Protein AF-A0A084Q836-F1 (afdb_monomer_lite)

Radius of gyration: 27.25 Å; chains: 1; bounding box: 77×54×83 Å

Sequence (652 aa):
MPHSEHTEGLPLLKGEFVVRDGDRAGLVRVIRKDSYVPKGSIQTLDLELIPSQDAGLDLNKQGPARHWALLERALVHAGSSERVRIRLVFAAEDGYVIRCDFLKRRMEGCIYMDGVKSFLSPLQHVSGFTPGSHSNLHEVDIVYLLSKAVGAVIGKVDLADDADLFDGLDREMSLRLSFPWLTKDPIERRRIVWVQGRENFESIRRAYEAAWALGITLVIVDQAGHWLEDDAGPYAYLREAFVPCSIDVDAGFPDRLVDVVRGYPAKVDGLVTISDVRLPSIAKACEMLGLPTEPYESYRMAGDKGTTRLMEDKQPGDFTAVVASEEEFDEVLAQHGGELPFPLIVKPCLGWNSDCVAKLRGAVRRACGRHANAPTRTTRAVIEPYIPGPEVDANFIFLDGEVLFYQVSDDFPSTGDTLAVARTKEAAAAPNFMETIMLLPSGLPDDEQLVLRESLKESIFRQGFRSGVIHCEARVRDSRTVYRAREDNGLMDLHMAEEPPAAEPSCYLHEINARPPGYFSSMSVILTHGVDYYAVRMLFSLGVDASRERIRALSVPFGHPRNSQYTLGIAVFPGEGTGVMETEDAIAEMMDAHPETRPWLADWQTMRKGGAKVFGPGENELWYVGYASVVSRESRKECLERVAHVKERFTY

Secondary structure (DSSP, 8-state):
---------PPP---EEEEEEBTEEEEEEEEEE----TTSSEEEEEEEEEEESS--B---SSS-HHHHHHHHHHHHHGGG-S-EEEEEEEESS-EEES-TTHHHHHTTT-TTEEEEEE---TT-EE----TTS-TTGGG--HHHHHHH-SEEEEEPTT---HHHHHHHHHHHHHHHS-S--EESSPPPPEEEEEE---SSSTTTHHHHHHHHHTTEEEEEEE-TT-TT--TTSTTGGG-SEEEE-----STTHHHHHHHHHHHSSS---EEE---GGGHHHHHHHHHHHT---S-HHHHHHHT-HHHHHHHSPPPTT---EEESSHHHHHHHHHHTTT--PSSEEEEESS-STTTT-B-SSSHHHHHHHHTTTSSS----EEEEEPP-S-EEEEEEEEETTEEEEEEEEEEPP-GGG-SSGGGSTTT-S-------EEEES--S-HHHHHHHHHHHHHHHHHTT--SEEEEEEEEEET-SEEEEE-TTT--EEEEE-SS--SSPPEEEEEEEESS---HHHHHHHHHHH---HHHHHHHHHT-HHHHHHHHHHHT---SSGGG-SSEEEEEEEE-SSSEE---S-HHHHHHHH-GGGGGGEEEEEESS-TT-EE--TTSSS--EEEEEEEEESS-HHHHHHHHHHHHHH---

Structure (mmCIF, N/CA/C/O backbone):
data_AF-A0A084Q836-F1
#
_entry.id   AF-A0A084Q836-F1
#
loop_
_atom_site.group_PDB
_atom_site.id
_atom_site.type_symbol
_atom_site.label_atom_id
_atom_site.label_alt_id
_atom_site.label_comp_id
_atom_site.label_asym_id
_atom_site.label_entity_id
_atom_site.label_seq_id
_atom_site.pdbx_PDB_ins_code
_atom_site.Cartn_x
_atom_site.Cartn_y
_atom_site.Cartn_z
_atom_site.occupancy
_atom_site.B_iso_or_equiv
_atom_site.auth_seq_id
_atom_site.auth_comp_id
_atom_site.auth_asym_id
_atom_site.auth_atom_id
_atom_site.pdbx_PDB_model_num
ATOM 1 N N . MET A 1 1 ? 46.340 -11.364 5.025 1.00 32.22 1 MET A N 1
ATOM 2 C CA . MET A 1 1 ? 46.257 -10.879 3.635 1.00 32.22 1 MET A CA 1
ATOM 3 C C . MET A 1 1 ? 45.861 -12.048 2.753 1.00 32.22 1 MET A C 1
ATOM 5 O O . MET A 1 1 ? 46.670 -12.959 2.627 1.00 32.22 1 MET A O 1
ATOM 9 N N . PRO A 1 2 ? 44.636 -12.086 2.219 1.00 27.53 2 PRO A N 1
ATOM 10 C CA . PRO A 1 2 ? 44.309 -12.945 1.097 1.00 27.53 2 PRO A CA 1
ATOM 11 C C . PRO A 1 2 ? 44.510 -12.177 -0.214 1.00 27.53 2 PRO A C 1
ATOM 13 O O . PRO A 1 2 ? 44.275 -10.972 -0.292 1.00 27.53 2 PRO A O 1
ATOM 16 N N . HIS A 1 3 ? 45.016 -12.902 -1.203 1.00 24.19 3 HIS A N 1
ATOM 17 C CA . HIS A 1 3 ? 45.390 -12.426 -2.523 1.00 24.19 3 HIS A CA 1
ATOM 18 C C . HIS A 1 3 ? 44.227 -11.745 -3.251 1.00 24.19 3 HIS A C 1
ATOM 20 O O . HIS A 1 3 ? 43.143 -12.306 -3.373 1.00 24.19 3 HIS A O 1
ATOM 26 N N . SER A 1 4 ? 44.496 -10.540 -3.754 1.00 24.67 4 SER A N 1
ATOM 27 C CA . SER A 1 4 ? 43.715 -9.885 -4.793 1.00 24.67 4 SER A CA 1
ATOM 28 C C . SER A 1 4 ? 43.831 -10.703 -6.078 1.00 24.67 4 SER A C 1
ATOM 30 O O . SER A 1 4 ? 44.897 -10.732 -6.700 1.00 24.67 4 SER A O 1
ATOM 32 N N . GLU A 1 5 ? 42.754 -11.372 -6.475 1.00 26.31 5 GLU A N 1
ATOM 33 C CA . GLU A 1 5 ? 42.607 -11.810 -7.858 1.00 26.31 5 GLU A CA 1
ATOM 34 C C . GLU A 1 5 ? 42.530 -10.556 -8.730 1.00 26.31 5 GLU A C 1
ATOM 36 O O . GLU A 1 5 ? 41.577 -9.780 -8.679 1.00 26.31 5 GLU A O 1
ATOM 41 N N . HIS A 1 6 ? 43.604 -10.325 -9.479 1.00 24.69 6 HIS A N 1
ATOM 42 C CA . HIS A 1 6 ? 43.619 -9.387 -10.583 1.00 24.69 6 HIS A CA 1
ATOM 43 C C . HIS A 1 6 ? 42.594 -9.861 -11.615 1.00 24.69 6 HIS A C 1
ATOM 45 O O . HIS A 1 6 ? 42.819 -10.849 -12.311 1.00 24.69 6 HIS A O 1
ATOM 51 N N . THR A 1 7 ? 41.474 -9.154 -11.724 1.00 26.81 7 THR A N 1
ATOM 52 C CA . THR A 1 7 ? 40.621 -9.209 -12.907 1.00 26.81 7 THR A CA 1
ATOM 53 C C . THR A 1 7 ? 41.418 -8.634 -14.077 1.00 26.81 7 THR A C 1
ATOM 55 O O . THR A 1 7 ? 41.595 -7.422 -14.201 1.00 26.81 7 THR A O 1
ATOM 58 N N . GLU A 1 8 ? 41.966 -9.514 -14.918 1.00 26.69 8 GLU A N 1
ATOM 59 C CA . GLU A 1 8 ? 42.484 -9.134 -16.231 1.00 26.69 8 GLU A CA 1
ATOM 60 C C . GLU A 1 8 ? 41.385 -8.381 -16.991 1.00 26.69 8 GLU A C 1
ATOM 62 O O . GLU A 1 8 ? 40.268 -8.875 -17.166 1.00 26.69 8 GLU A O 1
ATOM 67 N N . GLY A 1 9 ? 41.691 -7.145 -17.395 1.00 27.41 9 GLY A N 1
ATOM 68 C CA . GLY A 1 9 ? 40.764 -6.275 -18.104 1.00 27.41 9 GLY A CA 1
ATOM 69 C C . GLY A 1 9 ? 40.307 -6.915 -19.411 1.00 27.41 9 GLY A C 1
ATOM 70 O O . GLY A 1 9 ? 41.089 -7.062 -20.349 1.00 27.41 9 GLY A O 1
ATOM 71 N N . LEU A 1 10 ? 39.024 -7.277 -19.478 1.00 33.62 10 LEU A N 1
ATOM 72 C CA . LEU A 1 10 ? 38.369 -7.682 -20.719 1.00 33.62 10 LEU A CA 1
ATOM 73 C C . LEU A 1 10 ? 38.490 -6.546 -21.758 1.00 33.62 10 LEU A C 1
ATOM 75 O O . LEU A 1 10 ? 38.319 -5.378 -21.397 1.00 33.62 10 LEU A O 1
ATOM 79 N N . PRO A 1 11 ? 38.745 -6.850 -23.044 1.00 33.19 11 PRO A N 1
ATOM 80 C CA . PRO A 1 11 ? 38.944 -5.834 -24.072 1.00 33.19 11 PRO A CA 1
ATOM 81 C C . PRO A 1 11 ? 37.709 -4.931 -24.216 1.00 33.19 11 PRO A C 1
ATOM 83 O O . PRO A 1 11 ? 36.567 -5.400 -24.206 1.00 33.19 11 PRO A O 1
ATOM 86 N N . LEU A 1 12 ? 37.959 -3.621 -24.334 1.00 37.31 12 LEU A N 1
ATOM 87 C CA . LEU A 1 12 ? 36.949 -2.588 -24.570 1.00 37.31 12 LEU A CA 1
ATOM 88 C C . LEU A 1 12 ? 36.102 -2.936 -25.806 1.00 37.31 12 LEU A C 1
ATOM 90 O O . LEU A 1 12 ? 36.633 -3.047 -26.911 1.00 37.31 12 LEU A O 1
ATOM 94 N N . LEU A 1 13 ? 34.780 -2.990 -25.631 1.00 43.16 13 LEU A N 1
ATOM 95 C CA . LEU A 1 13 ? 33.808 -2.727 -26.695 1.00 43.16 13 LEU A CA 1
ATOM 96 C C . LEU A 1 13 ? 34.019 -1.275 -27.172 1.00 43.16 13 LEU A C 1
ATOM 98 O O . LEU A 1 13 ? 33.341 -0.359 -26.724 1.00 43.16 13 LEU A O 1
ATOM 102 N N . LYS A 1 14 ? 35.012 -1.023 -28.026 1.00 38.78 14 LYS A N 1
ATOM 103 C CA . LYS A 1 14 ? 35.096 0.227 -28.790 1.00 38.78 14 LYS A CA 1
ATOM 104 C C . LYS A 1 14 ? 34.337 0.004 -30.090 1.00 38.78 14 LYS A C 1
ATOM 106 O O . LYS A 1 14 ? 34.864 -0.623 -31.003 1.00 38.78 14 LYS A O 1
ATOM 111 N N . GLY A 1 15 ? 33.104 0.490 -30.147 1.00 48.53 15 GLY A N 1
ATOM 112 C CA . GLY A 1 15 ? 32.270 0.459 -31.342 1.00 48.53 15 GLY A CA 1
ATOM 113 C C . GLY A 1 15 ? 31.349 1.669 -31.360 1.00 48.53 15 GLY A C 1
ATOM 114 O O . GLY A 1 15 ? 30.768 2.017 -30.332 1.00 48.53 15 GLY A O 1
ATOM 115 N N . GLU A 1 16 ? 31.266 2.321 -32.514 1.00 51.06 16 GLU A N 1
ATOM 116 C CA . GLU A 1 16 ? 30.285 3.360 -32.803 1.00 51.06 16 GLU A CA 1
ATOM 117 C C . GLU A 1 16 ? 29.256 2.776 -33.781 1.00 51.06 16 GLU A C 1
ATOM 119 O O . GLU A 1 16 ? 29.641 2.220 -34.811 1.00 51.06 16 GLU A O 1
ATOM 124 N N . PHE A 1 17 ? 27.962 2.859 -33.463 1.00 54.12 17 PHE A N 1
ATOM 125 C CA . PHE A 1 17 ? 26.903 2.227 -34.255 1.00 54.12 17 PHE A CA 1
ATOM 126 C C . PHE A 1 17 ? 25.932 3.240 -34.864 1.00 54.12 17 PHE A C 1
ATOM 128 O O . PHE A 1 17 ? 25.444 4.144 -34.200 1.00 54.12 17 PHE A O 1
ATOM 135 N N . VAL A 1 18 ? 25.617 3.004 -36.134 1.00 49.41 18 VAL A N 1
ATOM 136 C CA . VAL A 1 18 ? 24.570 3.610 -36.970 1.00 49.41 18 VAL A CA 1
ATOM 137 C C . VAL A 1 18 ? 23.099 3.418 -36.528 1.00 49.41 18 VAL A C 1
ATOM 139 O O . VAL A 1 18 ? 22.524 2.451 -37.017 1.00 49.41 18 VAL A O 1
ATOM 142 N N . VAL A 1 19 ? 22.437 4.229 -35.689 1.00 49.72 19 VAL A N 1
ATOM 143 C CA . VAL A 1 19 ? 20.963 4.135 -35.445 1.00 49.72 19 VAL A CA 1
ATOM 144 C C . VAL A 1 19 ? 20.242 5.303 -36.117 1.00 49.72 19 VAL A C 1
ATOM 146 O O . VAL A 1 19 ? 20.781 6.394 -36.205 1.00 49.72 19 VAL A O 1
ATOM 149 N N . ARG A 1 20 ? 19.050 5.112 -36.678 1.00 44.59 20 ARG A N 1
ATOM 150 C CA . ARG A 1 20 ? 18.301 6.154 -37.399 1.00 44.59 20 ARG A CA 1
ATOM 151 C C . ARG A 1 20 ? 16.779 6.070 -37.056 1.00 44.59 20 ARG A C 1
ATOM 153 O O . ARG A 1 20 ? 16.385 5.135 -36.375 1.00 44.59 20 ARG A O 1
ATOM 160 N N . ASP A 1 21 ? 15.907 6.994 -37.471 1.00 40.72 21 ASP A N 1
ATOM 161 C CA . ASP A 1 21 ? 14.422 6.945 -37.350 1.00 40.72 21 ASP A CA 1
ATOM 162 C C . ASP A 1 21 ? 13.786 7.987 -38.292 1.00 40.72 21 ASP A C 1
ATOM 164 O O . ASP A 1 21 ? 13.993 9.185 -38.092 1.00 40.72 21 ASP A O 1
ATOM 168 N N . GLY A 1 22 ? 13.049 7.582 -39.334 1.00 47.78 22 GLY A N 1
ATOM 169 C CA . GLY A 1 22 ? 12.505 8.543 -40.305 1.00 47.78 22 GLY A CA 1
ATOM 170 C C . GLY A 1 22 ? 13.632 9.384 -40.917 1.00 47.78 22 GLY A C 1
ATOM 171 O O . GLY A 1 22 ? 14.543 8.803 -41.490 1.00 47.78 22 GLY A O 1
ATOM 172 N N . ASP A 1 23 ? 13.627 10.712 -40.741 1.00 38.59 23 ASP A N 1
ATOM 173 C CA . ASP A 1 23 ? 14.705 11.630 -41.172 1.00 38.59 23 ASP A CA 1
ATOM 174 C C . ASP A 1 23 ? 15.850 11.814 -40.141 1.00 38.59 23 ASP A C 1
ATOM 176 O O . ASP A 1 23 ? 16.829 12.507 -40.419 1.00 38.59 23 ASP A O 1
ATOM 180 N N . ARG A 1 24 ? 15.768 11.213 -38.945 1.00 39.81 24 ARG A N 1
ATOM 181 C CA . ARG A 1 24 ? 16.726 11.398 -37.833 1.00 39.81 24 ARG A CA 1
ATOM 182 C C . ARG A 1 24 ? 17.781 10.283 -37.802 1.00 39.81 24 ARG A C 1
ATOM 184 O O . ARG A 1 24 ? 17.467 9.141 -38.109 1.00 39.81 24 ARG A O 1
ATOM 191 N N . ALA A 1 25 ? 19.022 10.580 -37.410 1.00 48.75 25 ALA A N 1
ATOM 192 C CA . ALA A 1 25 ? 20.107 9.605 -37.212 1.00 48.75 25 ALA A CA 1
ATOM 193 C C . ALA A 1 25 ? 20.827 9.829 -35.876 1.00 48.75 25 ALA A C 1
ATOM 195 O O . ALA A 1 25 ? 20.753 10.913 -35.310 1.00 48.75 25 ALA A O 1
ATOM 196 N N . GLY A 1 26 ? 21.531 8.824 -35.364 1.00 52.22 26 GLY A N 1
ATOM 197 C CA . GLY A 1 26 ? 22.267 8.848 -34.106 1.00 52.22 26 GLY A CA 1
ATOM 198 C C . GLY A 1 26 ? 23.359 7.777 -34.054 1.00 52.22 26 GLY A C 1
ATOM 199 O O . GLY A 1 26 ? 23.178 6.649 -34.497 1.00 52.22 26 GLY A O 1
ATOM 200 N N . LEU A 1 27 ? 24.514 8.144 -33.525 1.00 57.66 27 LEU A N 1
ATOM 201 C CA . LEU A 1 27 ? 25.659 7.289 -33.265 1.00 57.66 27 LEU A CA 1
ATOM 202 C C . LEU A 1 27 ? 25.545 6.699 -31.853 1.00 57.66 27 LEU A C 1
ATOM 204 O O . LEU A 1 27 ? 25.442 7.446 -30.887 1.00 57.66 27 LEU A O 1
ATOM 208 N N . VAL A 1 28 ? 25.587 5.379 -31.697 1.00 62.00 28 VAL A N 1
ATOM 209 C CA . VAL A 1 28 ? 25.638 4.729 -30.375 1.00 62.00 28 VAL A CA 1
ATOM 210 C C . VAL A 1 28 ? 27.082 4.437 -30.020 1.00 62.00 28 VAL A C 1
ATOM 212 O O . VAL A 1 28 ? 27.762 3.760 -30.783 1.00 62.00 28 VAL A O 1
ATOM 215 N N . ARG A 1 29 ? 27.545 4.882 -28.857 1.00 63.91 29 ARG A N 1
ATOM 216 C CA . ARG A 1 29 ? 28.865 4.571 -28.308 1.00 63.91 29 ARG A CA 1
ATOM 217 C C . ARG A 1 29 ? 28.705 3.810 -26.997 1.00 63.91 29 ARG A C 1
ATOM 219 O O . ARG A 1 29 ? 27.903 4.184 -26.156 1.00 63.91 29 ARG A O 1
ATOM 226 N N . VAL A 1 30 ? 29.480 2.753 -26.786 1.00 64.06 30 VAL A N 1
ATOM 227 C CA . VAL A 1 30 ? 29.542 2.082 -25.474 1.00 64.06 30 VAL A CA 1
ATOM 228 C C . VAL A 1 30 ? 30.469 2.885 -24.555 1.00 64.06 30 VAL A C 1
ATOM 230 O O . VAL A 1 30 ? 31.622 3.117 -24.918 1.00 64.06 30 VAL A O 1
ATOM 233 N N . ILE A 1 31 ? 29.977 3.322 -23.389 1.00 63.91 31 ILE A N 1
ATOM 234 C CA . ILE A 1 31 ? 30.724 4.202 -22.466 1.00 63.91 31 ILE A CA 1
ATOM 235 C C . ILE A 1 31 ? 31.424 3.382 -21.388 1.00 63.91 31 ILE A C 1
ATOM 237 O O . ILE A 1 31 ? 32.620 3.543 -21.146 1.00 63.91 31 ILE A O 1
ATOM 241 N N . ARG A 1 32 ? 30.676 2.496 -20.728 1.00 63.47 32 ARG A N 1
ATOM 242 C CA . ARG A 1 32 ? 31.154 1.742 -19.572 1.00 63.47 32 ARG A CA 1
ATOM 243 C C . ARG A 1 32 ? 30.587 0.332 -19.592 1.00 63.47 32 ARG A C 1
ATOM 245 O O . ARG A 1 32 ? 29.423 0.095 -19.916 1.00 63.47 32 ARG A O 1
ATOM 252 N N . LYS A 1 33 ? 31.458 -0.609 -19.244 1.00 57.31 33 LYS A N 1
ATOM 253 C CA . LYS A 1 33 ? 31.144 -2.023 -19.123 1.00 57.31 33 LYS A CA 1
ATOM 254 C C . LYS A 1 33 ? 31.205 -2.406 -17.650 1.00 57.31 33 LYS A C 1
ATOM 256 O O . LYS A 1 33 ? 32.211 -2.142 -16.998 1.00 57.31 33 LYS A O 1
ATOM 261 N N . ASP A 1 34 ? 30.129 -3.034 -17.201 1.00 53.75 34 ASP A N 1
ATOM 262 C CA . ASP A 1 34 ? 29.934 -3.647 -15.894 1.00 53.75 34 ASP A CA 1
ATOM 263 C C . ASP A 1 34 ? 29.879 -2.668 -14.703 1.00 53.75 34 ASP A C 1
ATOM 265 O O . ASP A 1 34 ? 30.866 -2.080 -14.254 1.00 53.75 34 ASP A O 1
ATOM 269 N N . SER A 1 35 ? 28.692 -2.588 -14.104 1.00 50.41 35 SER A N 1
ATOM 270 C CA . SER A 1 35 ? 28.537 -2.357 -12.673 1.00 50.41 35 SER A CA 1
ATOM 271 C C . SER A 1 35 ? 27.921 -3.614 -12.066 1.00 50.41 35 SER A C 1
ATOM 273 O O . SER A 1 35 ? 26.711 -3.840 -12.145 1.00 50.41 35 SER A O 1
ATOM 275 N N . TYR A 1 36 ? 28.756 -4.479 -11.497 1.00 47.03 36 TYR A N 1
ATOM 276 C CA . TYR A 1 36 ? 28.267 -5.642 -10.769 1.00 47.03 36 TYR A CA 1
ATOM 277 C C . TYR A 1 36 ? 27.573 -5.163 -9.493 1.00 47.03 36 TYR A C 1
ATOM 279 O O . TYR A 1 36 ? 28.229 -4.651 -8.587 1.00 47.03 36 TYR A O 1
ATOM 287 N N . VAL A 1 37 ? 26.250 -5.318 -9.418 1.00 52.00 37 VAL A N 1
ATOM 288 C CA . VAL A 1 37 ? 25.505 -5.089 -8.179 1.00 52.00 37 VAL A CA 1
ATOM 289 C C . VAL A 1 37 ? 25.694 -6.330 -7.300 1.00 52.00 37 VAL A C 1
ATOM 291 O O . VAL A 1 37 ? 25.106 -7.368 -7.603 1.00 52.00 37 VAL A O 1
ATOM 294 N N . PRO A 1 38 ? 26.447 -6.264 -6.185 1.00 43.00 38 PRO A N 1
ATOM 295 C CA . PRO A 1 38 ? 26.924 -7.459 -5.475 1.00 43.00 38 PRO A CA 1
ATOM 296 C C . PRO A 1 38 ? 25.850 -8.305 -4.771 1.00 43.00 38 PRO A C 1
ATOM 298 O O . PRO A 1 38 ? 26.182 -9.258 -4.072 1.00 43.00 38 PRO A O 1
ATOM 301 N N . LYS A 1 39 ? 24.567 -7.951 -4.918 1.00 47.97 39 LYS A N 1
ATOM 302 C CA . LYS A 1 39 ? 23.413 -8.628 -4.305 1.00 47.97 39 LYS A CA 1
ATOM 303 C C . LYS A 1 39 ? 22.260 -8.911 -5.275 1.00 47.97 39 LYS A C 1
ATOM 305 O O . LYS A 1 39 ? 21.231 -9.413 -4.838 1.00 47.97 39 LYS A O 1
ATOM 310 N N . GLY A 1 40 ? 22.400 -8.575 -6.555 1.00 56.50 40 GLY A N 1
ATOM 311 C CA . GLY A 1 40 ? 21.317 -8.671 -7.530 1.00 56.50 40 GLY A CA 1
ATOM 312 C C . GLY A 1 40 ? 21.715 -9.575 -8.681 1.00 56.50 40 GLY A C 1
ATOM 313 O O . GLY A 1 40 ? 22.819 -9.471 -9.202 1.00 56.50 40 GLY A O 1
ATOM 314 N N . SER A 1 41 ? 20.807 -10.437 -9.115 1.00 75.38 41 SER A N 1
ATOM 315 C CA . SER A 1 41 ? 20.951 -11.268 -10.308 1.00 75.38 41 SER A CA 1
ATOM 316 C C . SER A 1 41 ? 20.837 -10.455 -11.605 1.00 75.38 41 SER A C 1
ATOM 318 O O . SER A 1 41 ? 20.112 -10.818 -12.528 1.00 75.38 41 SER A O 1
ATOM 320 N N . ILE A 1 42 ? 21.531 -9.316 -11.669 1.00 88.31 42 ILE A N 1
ATOM 321 C CA . ILE A 1 42 ? 21.470 -8.340 -12.753 1.00 88.31 42 ILE A CA 1
ATOM 322 C C . ILE A 1 42 ? 22.881 -7.958 -13.205 1.00 88.31 42 ILE A C 1
ATOM 324 O O . ILE A 1 42 ? 23.774 -7.747 -12.388 1.00 88.31 42 ILE A O 1
ATOM 328 N N . GLN A 1 43 ? 23.049 -7.826 -14.518 1.00 87.06 43 GLN A N 1
ATOM 329 C CA . GLN A 1 43 ? 24.212 -7.222 -15.171 1.00 87.06 43 GLN A CA 1
ATOM 330 C C . GLN A 1 43 ? 23.775 -5.951 -15.907 1.00 87.06 43 GLN A C 1
ATOM 332 O O . GLN A 1 43 ? 22.607 -5.821 -16.286 1.00 87.06 43 GLN A O 1
ATOM 337 N N . THR A 1 44 ? 24.695 -5.015 -16.131 1.00 88.44 44 THR A N 1
ATOM 338 C CA . THR A 1 44 ? 24.398 -3.730 -16.781 1.00 88.44 44 THR A CA 1
ATOM 339 C C . THR A 1 44 ? 25.408 -3.395 -17.876 1.00 88.44 44 THR A C 1
ATOM 341 O O . THR A 1 44 ? 26.560 -3.826 -17.838 1.00 88.44 44 THR A O 1
ATOM 344 N N . LEU A 1 45 ? 24.966 -2.624 -18.870 1.00 85.06 45 LEU A N 1
ATOM 345 C CA . LEU A 1 45 ? 25.822 -2.063 -19.917 1.00 85.06 45 LEU A CA 1
ATOM 346 C C . LEU A 1 45 ? 25.409 -0.618 -20.188 1.00 85.06 45 LEU A C 1
ATOM 348 O O . LEU A 1 45 ? 24.240 -0.370 -20.491 1.00 85.06 45 LEU A O 1
ATOM 352 N N . ASP A 1 46 ? 26.369 0.301 -20.131 1.00 85.62 46 ASP A N 1
ATOM 353 C CA . ASP A 1 46 ? 26.122 1.731 -20.287 1.00 85.62 46 ASP A CA 1
ATOM 354 C C . ASP A 1 46 ? 26.489 2.208 -21.696 1.00 85.62 46 ASP A C 1
ATOM 356 O O . ASP A 1 46 ? 27.592 1.978 -22.207 1.00 85.62 46 ASP A O 1
ATOM 360 N N . LEU A 1 47 ? 25.536 2.887 -22.324 1.00 80.31 47 LEU A N 1
ATOM 361 C CA . LEU A 1 47 ? 25.566 3.365 -23.697 1.00 80.31 47 LEU A CA 1
ATOM 362 C C . LEU A 1 47 ? 25.372 4.887 -23.737 1.00 80.31 47 LEU A C 1
ATOM 364 O O . LEU A 1 47 ? 24.582 5.452 -22.985 1.00 80.31 47 LEU A O 1
ATOM 368 N N . GLU A 1 48 ? 26.049 5.528 -24.677 1.00 79.25 48 GLU A N 1
ATOM 369 C CA . GLU A 1 48 ? 25.825 6.889 -25.155 1.00 79.25 48 GLU A CA 1
ATOM 370 C C . GLU A 1 48 ? 25.096 6.796 -26.491 1.00 79.25 48 GLU A C 1
ATOM 372 O O . GLU A 1 48 ? 25.523 6.060 -27.377 1.00 79.25 48 GLU A O 1
ATOM 377 N N . LEU A 1 49 ? 24.041 7.574 -26.681 1.00 75.00 49 LEU A N 1
ATOM 378 C CA . LEU A 1 49 ? 23.505 7.898 -27.995 1.00 75.00 49 LEU A CA 1
ATOM 379 C C . LEU A 1 49 ? 23.865 9.347 -28.306 1.00 75.00 49 LEU A C 1
ATOM 381 O O . LEU A 1 49 ? 23.515 10.244 -27.547 1.00 75.00 49 LEU A O 1
ATOM 385 N N . ILE A 1 50 ? 24.526 9.586 -29.427 1.00 69.56 50 ILE A N 1
ATOM 386 C CA . ILE A 1 50 ? 24.897 10.908 -29.924 1.00 69.56 50 ILE A CA 1
ATOM 387 C C . ILE A 1 50 ? 24.063 11.164 -31.185 1.00 69.56 50 ILE A C 1
ATOM 389 O O . ILE A 1 50 ? 24.290 10.492 -32.189 1.00 69.56 50 ILE A O 1
ATOM 393 N N . PRO A 1 51 ? 23.088 12.085 -31.186 1.00 59.88 51 PRO A N 1
ATOM 394 C CA . PRO A 1 51 ? 22.322 12.410 -32.388 1.00 59.88 51 PRO A CA 1
ATOM 395 C C . PRO A 1 51 ? 23.239 12.886 -33.536 1.00 59.88 51 PRO A C 1
ATOM 397 O O . PRO A 1 51 ? 24.131 13.704 -33.332 1.00 59.88 51 PRO A O 1
ATOM 400 N N . SER A 1 52 ? 23.030 12.377 -34.751 1.00 54.91 52 SER A N 1
ATOM 401 C CA . SER A 1 52 ? 23.704 12.794 -35.990 1.00 54.91 52 SER A CA 1
ATOM 402 C C . SER A 1 52 ? 22.810 13.762 -36.772 1.00 54.91 52 SER A C 1
ATOM 404 O O . SER A 1 52 ? 21.602 13.546 -36.864 1.00 54.91 52 SER A O 1
ATOM 406 N N . GLN A 1 53 ? 23.398 14.806 -37.373 1.00 46.28 53 GLN A N 1
ATOM 407 C CA . GLN A 1 53 ? 22.675 15.769 -38.222 1.00 46.28 53 GLN A CA 1
ATOM 408 C C . GLN A 1 53 ? 22.313 15.223 -39.619 1.00 46.28 53 GLN A C 1
ATOM 410 O O . GLN A 1 53 ? 21.498 15.837 -40.299 1.00 46.28 53 GLN A O 1
ATOM 415 N N . ASP A 1 54 ? 22.846 14.064 -40.025 1.00 40.16 54 ASP A N 1
ATOM 416 C CA . ASP A 1 54 ? 22.583 13.446 -41.333 1.00 40.16 54 ASP A CA 1
ATOM 417 C C . ASP A 1 54 ? 22.046 11.998 -41.220 1.00 40.16 54 ASP A C 1
ATOM 419 O O . ASP A 1 54 ? 22.733 11.100 -40.723 1.00 40.16 54 ASP A O 1
ATOM 423 N N . ALA A 1 55 ? 20.849 11.796 -41.797 1.00 34.56 55 ALA A N 1
ATOM 424 C CA . ALA A 1 55 ? 20.338 10.602 -42.503 1.00 34.56 55 ALA A CA 1
ATOM 425 C C . ALA A 1 55 ? 19.791 9.348 -41.751 1.00 34.56 55 ALA A C 1
ATOM 427 O O . ALA A 1 55 ? 20.526 8.394 -41.505 1.00 34.56 55 ALA A O 1
ATOM 428 N N . GLY A 1 56 ? 18.456 9.260 -41.583 1.00 36.19 56 GLY A N 1
ATOM 429 C CA . GLY A 1 56 ? 17.566 8.262 -42.238 1.00 36.19 56 GLY A CA 1
ATOM 430 C C . GLY A 1 56 ? 17.489 6.768 -41.815 1.00 36.19 56 GLY A C 1
ATOM 431 O O . GLY A 1 56 ? 18.290 6.025 -42.377 1.00 36.19 56 GLY A O 1
ATOM 432 N N . LEU A 1 57 ? 16.522 6.246 -41.004 1.00 41.94 57 LEU A N 1
ATOM 433 C CA . LEU A 1 57 ? 16.269 4.757 -40.848 1.00 41.94 57 LEU A CA 1
ATOM 434 C C . LEU A 1 57 ? 14.959 4.360 -41.500 1.00 41.94 57 LEU A C 1
ATOM 436 O O . LEU A 1 57 ? 13.923 4.989 -41.303 1.00 41.94 57 LEU A O 1
ATOM 440 N N . ASP A 1 58 ? 15.018 3.164 -42.075 1.00 37.06 58 ASP A N 1
ATOM 441 C CA . ASP A 1 58 ? 13.893 2.258 -42.234 1.00 37.06 58 ASP A CA 1
ATOM 442 C C . ASP A 1 58 ? 13.964 1.166 -41.143 1.00 37.06 58 ASP A C 1
ATOM 444 O O . ASP A 1 58 ? 14.840 0.302 -41.178 1.00 37.06 58 ASP A O 1
ATOM 448 N N . LEU A 1 59 ? 13.064 1.216 -40.153 1.00 45.00 59 LEU A N 1
ATOM 449 C CA . LEU A 1 59 ? 12.971 0.243 -39.048 1.00 45.00 59 LEU A CA 1
ATOM 450 C C . LEU A 1 59 ? 12.249 -1.063 -39.435 1.00 45.00 59 LEU A C 1
ATOM 452 O O . LEU A 1 59 ? 12.020 -1.934 -38.590 1.00 45.00 59 LEU A O 1
ATOM 456 N N . ASN A 1 60 ? 11.914 -1.263 -40.711 1.00 42.66 60 ASN A N 1
ATOM 457 C CA . ASN A 1 60 ? 11.355 -2.528 -41.166 1.00 42.66 60 ASN A CA 1
ATOM 458 C C . ASN A 1 60 ? 12.458 -3.532 -41.495 1.00 42.66 60 ASN A C 1
ATOM 460 O O . ASN A 1 60 ? 12.819 -3.686 -42.661 1.00 42.66 60 ASN A O 1
ATOM 464 N N . LYS A 1 61 ? 12.920 -4.267 -40.473 1.00 41.84 61 LYS A N 1
ATOM 465 C CA . LYS A 1 61 ? 13.146 -5.733 -40.477 1.00 41.84 61 LYS A CA 1
ATOM 466 C C . LYS A 1 61 ? 14.068 -6.150 -39.318 1.00 41.84 61 LYS A C 1
ATOM 468 O O . LYS A 1 61 ? 15.220 -5.756 -39.264 1.00 41.84 61 LYS A O 1
ATOM 473 N N . GLN A 1 62 ? 13.554 -7.067 -38.489 1.00 43.66 62 GLN A N 1
ATOM 474 C CA . GLN A 1 62 ? 14.275 -7.931 -37.533 1.00 43.66 62 GLN A CA 1
ATOM 475 C C . GLN A 1 62 ? 14.624 -7.344 -36.146 1.00 43.66 62 GLN A C 1
ATOM 477 O O . GLN A 1 62 ? 15.777 -7.238 -35.759 1.00 43.66 62 GLN A O 1
ATOM 482 N N . GLY A 1 63 ? 13.606 -7.077 -35.321 1.00 50.25 63 GLY A N 1
ATOM 483 C CA . GLY A 1 63 ? 13.756 -6.997 -33.860 1.00 50.25 63 GLY A CA 1
ATOM 484 C C . GLY A 1 63 ? 12.400 -6.827 -33.158 1.00 50.25 63 GLY A C 1
ATOM 485 O O . GLY A 1 63 ? 11.449 -6.379 -33.801 1.00 50.25 63 GLY A O 1
ATOM 486 N N . PRO A 1 64 ? 12.234 -7.194 -31.872 1.00 55.44 64 PRO A N 1
ATOM 487 C CA . PRO A 1 64 ? 10.935 -7.078 -31.212 1.00 55.44 64 PRO A CA 1
ATOM 488 C C . PRO A 1 64 ? 10.607 -5.598 -30.961 1.00 55.44 64 PRO A C 1
ATOM 490 O O . PRO A 1 64 ? 11.335 -4.938 -30.218 1.00 55.44 64 PRO A O 1
ATOM 493 N N . ALA A 1 65 ? 9.493 -5.109 -31.524 1.00 60.78 65 ALA A N 1
ATOM 494 C CA . ALA A 1 65 ? 9.071 -3.696 -31.563 1.00 60.78 65 ALA A CA 1
ATOM 495 C C . ALA A 1 65 ? 9.209 -2.917 -30.234 1.00 60.78 65 ALA A C 1
ATOM 497 O O . ALA A 1 65 ? 9.486 -1.722 -30.222 1.00 60.78 65 ALA A O 1
ATOM 498 N N . ARG A 1 66 ? 9.071 -3.597 -29.088 1.00 65.75 66 ARG A N 1
ATOM 499 C CA . ARG A 1 66 ? 9.174 -2.992 -27.749 1.00 65.75 66 ARG A CA 1
ATOM 500 C C . ARG A 1 66 ? 10.564 -2.458 -27.376 1.00 65.75 66 ARG A C 1
ATOM 502 O O . ARG A 1 66 ? 10.630 -1.538 -26.564 1.00 65.75 66 ARG A O 1
ATOM 509 N N . HIS A 1 67 ? 11.639 -3.036 -27.916 1.00 69.38 67 HIS A N 1
ATOM 510 C CA . HIS A 1 67 ? 13.013 -2.596 -27.634 1.00 69.38 67 HIS A CA 1
ATOM 511 C C . HIS A 1 67 ? 13.338 -1.317 -28.415 1.00 69.38 67 HIS A C 1
ATOM 513 O O . HIS A 1 67 ? 13.977 -0.414 -27.882 1.00 69.38 67 HIS A O 1
ATOM 519 N N . TRP A 1 68 ? 12.806 -1.204 -29.636 1.00 68.94 68 TRP A N 1
ATOM 520 C CA . TRP A 1 68 ? 12.991 -0.039 -30.502 1.00 68.94 68 TRP A CA 1
ATOM 521 C C . TRP A 1 68 ? 12.252 1.197 -30.005 1.00 68.94 68 TRP A C 1
ATOM 523 O O . TRP A 1 68 ? 12.846 2.268 -29.967 1.00 68.94 68 TRP A O 1
ATOM 533 N N . ALA A 1 69 ? 11.047 1.032 -29.456 1.00 67.38 69 ALA A N 1
ATOM 534 C CA . ALA A 1 69 ? 10.300 2.131 -28.840 1.00 67.38 69 ALA A CA 1
ATOM 535 C C . ALA A 1 69 ? 11.061 2.849 -27.703 1.00 67.38 69 ALA A C 1
ATOM 537 O O . ALA A 1 69 ? 10.780 4.008 -27.398 1.00 67.38 69 ALA A O 1
ATOM 538 N N . LEU A 1 70 ? 12.005 2.175 -27.029 1.00 70.69 70 LEU A N 1
ATOM 539 C CA . LEU A 1 70 ? 12.876 2.841 -26.060 1.00 70.69 70 LEU A CA 1
ATOM 540 C C . LEU A 1 70 ? 13.884 3.752 -26.755 1.00 70.69 70 LEU A C 1
ATOM 542 O O . LEU A 1 70 ? 14.057 4.882 -26.315 1.00 70.69 70 LEU A O 1
ATOM 546 N N . LEU A 1 71 ? 14.561 3.251 -27.788 1.00 69.81 71 LEU A N 1
ATOM 547 C CA . LEU A 1 71 ? 15.535 4.038 -28.537 1.00 69.81 71 LEU A CA 1
ATOM 548 C C . LEU A 1 71 ? 14.855 5.218 -29.230 1.00 69.81 71 LEU A C 1
ATOM 550 O O . LEU A 1 71 ? 15.361 6.326 -29.136 1.00 69.81 71 LEU A O 1
ATOM 554 N N . GLU A 1 72 ? 13.668 5.021 -29.803 1.00 66.50 72 GLU A N 1
ATOM 555 C CA . GLU A 1 72 ? 12.824 6.107 -30.320 1.00 66.50 72 GLU A CA 1
ATOM 556 C C . GLU A 1 72 ? 12.539 7.155 -29.238 1.00 66.50 72 GLU A C 1
ATOM 558 O O . GLU A 1 72 ? 12.786 8.340 -29.439 1.00 66.50 72 GLU A O 1
ATOM 563 N N . ARG A 1 73 ? 12.086 6.738 -28.047 1.00 67.94 73 ARG A N 1
ATOM 564 C CA . ARG A 1 73 ? 11.864 7.664 -26.924 1.00 67.94 73 ARG A CA 1
ATOM 565 C C . ARG A 1 73 ? 13.135 8.380 -26.496 1.00 67.94 73 ARG A C 1
ATOM 567 O O . ARG A 1 73 ? 13.073 9.570 -26.222 1.00 67.94 73 ARG A O 1
ATOM 574 N N . ALA A 1 74 ? 14.258 7.675 -26.430 1.00 68.88 74 ALA A N 1
ATOM 575 C CA . ALA A 1 74 ? 15.545 8.260 -26.097 1.00 68.88 74 ALA A CA 1
ATOM 576 C C . ALA A 1 74 ? 15.954 9.309 -27.142 1.00 68.88 74 ALA A C 1
ATOM 578 O O . ALA A 1 74 ? 16.374 10.394 -26.768 1.00 68.88 74 ALA A O 1
ATOM 579 N N . LEU A 1 75 ? 15.749 9.039 -28.433 1.00 66.25 75 LEU A N 1
ATOM 580 C CA . LEU A 1 75 ? 16.011 9.977 -29.529 1.00 66.25 75 LEU A CA 1
ATOM 581 C C . LEU A 1 75 ? 15.044 11.172 -29.538 1.00 66.25 75 LEU A C 1
ATOM 583 O O . LEU A 1 75 ? 15.454 12.285 -29.850 1.00 66.25 75 LEU A O 1
ATOM 587 N N . VAL A 1 76 ? 13.771 10.981 -29.178 1.00 65.44 76 VAL A N 1
ATOM 588 C CA . VAL A 1 76 ? 12.810 12.084 -28.989 1.00 65.44 76 VAL A CA 1
ATOM 589 C C . VAL A 1 76 ? 13.217 12.951 -27.799 1.00 65.44 76 VAL A C 1
ATOM 591 O O . VAL A 1 76 ? 13.218 14.175 -27.910 1.00 65.44 76 VAL A O 1
ATOM 594 N N . HIS A 1 77 ? 13.602 12.322 -26.686 1.00 64.62 77 HIS A N 1
ATOM 595 C CA . HIS A 1 77 ? 14.124 13.000 -25.497 1.00 64.62 77 HIS A CA 1
ATOM 596 C C . HIS A 1 77 ? 15.418 13.763 -25.803 1.00 64.62 77 HIS A C 1
ATOM 598 O O . HIS A 1 77 ? 15.645 14.834 -25.255 1.00 64.62 77 HIS A O 1
ATOM 604 N N . ALA A 1 78 ? 16.218 13.265 -26.749 1.00 60.31 78 ALA A N 1
ATOM 605 C CA . ALA A 1 78 ? 17.438 13.907 -27.228 1.00 60.31 78 ALA A CA 1
ATOM 606 C C . ALA A 1 78 ? 17.216 15.222 -27.995 1.00 60.31 78 ALA A C 1
ATOM 608 O O . ALA A 1 78 ? 18.206 15.843 -28.362 1.00 60.31 78 ALA A O 1
ATOM 609 N N . GLY A 1 79 ? 15.974 15.643 -28.278 1.00 57.03 79 GLY A N 1
ATOM 610 C CA . GLY A 1 79 ? 15.645 16.708 -29.239 1.00 57.03 79 GLY A CA 1
ATOM 611 C C . GLY A 1 79 ? 16.506 17.984 -29.188 1.00 57.03 79 GLY A C 1
ATOM 612 O O . GLY A 1 79 ? 16.712 18.593 -30.236 1.00 57.03 79 GLY A O 1
ATOM 613 N N . SER A 1 80 ? 17.037 18.364 -28.016 1.00 51.16 80 SER A N 1
ATOM 614 C CA . SER A 1 80 ? 17.989 19.475 -27.813 1.00 51.16 80 SER A CA 1
ATOM 615 C C . SER A 1 80 ? 19.284 19.100 -27.068 1.00 51.16 80 SER A C 1
ATOM 617 O O . SER A 1 80 ? 20.088 19.983 -26.774 1.00 51.16 80 SER A O 1
ATOM 619 N N . SER A 1 81 ? 19.488 17.829 -26.718 1.00 56.44 81 SER A N 1
ATOM 620 C CA . SER A 1 81 ? 20.639 17.352 -25.937 1.00 56.44 81 SER A CA 1
ATOM 621 C C . SER A 1 81 ? 21.714 16.786 -26.859 1.00 56.44 81 SER A C 1
ATOM 623 O O . SER A 1 81 ? 21.415 15.985 -27.740 1.00 56.44 81 SER A O 1
ATOM 625 N N . GLU A 1 82 ? 22.984 17.138 -26.632 1.00 64.94 82 GLU A N 1
ATOM 626 C CA . GLU A 1 82 ? 24.087 16.628 -27.463 1.00 64.94 82 GLU A CA 1
ATOM 627 C C . GLU A 1 82 ? 24.257 15.105 -27.353 1.00 64.94 82 GLU A C 1
ATOM 629 O O . GLU A 1 82 ? 24.797 14.491 -28.272 1.00 64.94 82 GLU A O 1
ATOM 634 N N . ARG A 1 83 ? 23.821 14.494 -26.236 1.00 75.94 83 ARG A N 1
ATOM 635 C CA . ARG A 1 83 ? 23.987 13.064 -25.933 1.00 75.94 83 ARG A CA 1
ATOM 636 C C . ARG A 1 83 ? 22.879 12.539 -25.015 1.00 75.94 83 ARG A C 1
ATOM 638 O O . ARG A 1 83 ? 22.416 13.257 -24.132 1.00 75.94 83 ARG A O 1
ATOM 645 N N . VAL A 1 84 ? 22.500 11.271 -25.173 1.00 80.69 84 VAL A N 1
ATOM 646 C CA . VAL A 1 84 ? 21.581 10.544 -24.280 1.00 80.69 84 VAL A CA 1
ATOM 647 C C . VAL A 1 84 ? 22.286 9.341 -23.680 1.00 80.69 84 VAL A C 1
ATOM 649 O O . VAL A 1 84 ? 22.844 8.519 -24.399 1.00 80.69 84 VAL A O 1
ATOM 652 N N . ARG A 1 85 ? 22.232 9.211 -22.356 1.00 86.62 85 ARG A N 1
ATOM 653 C CA . ARG A 1 85 ? 22.824 8.086 -21.627 1.00 86.62 85 ARG A CA 1
ATOM 654 C C . ARG A 1 85 ? 21.776 7.002 -21.399 1.00 86.62 85 ARG A C 1
ATOM 656 O O . ARG A 1 85 ? 20.677 7.297 -20.933 1.00 86.62 85 ARG A O 1
ATOM 663 N N . ILE A 1 86 ? 22.097 5.751 -21.709 1.00 87.62 86 ILE A N 1
ATOM 664 C CA . ILE A 1 86 ? 21.211 4.598 -21.515 1.00 87.62 86 ILE A CA 1
ATOM 665 C C . ILE A 1 86 ? 21.962 3.503 -20.773 1.00 87.62 86 ILE A C 1
ATOM 667 O O . ILE A 1 86 ? 23.023 3.077 -21.209 1.00 87.62 86 ILE A O 1
ATOM 671 N N . ARG A 1 87 ? 21.359 2.969 -19.715 1.00 90.94 87 ARG A N 1
ATOM 672 C CA . ARG A 1 87 ? 21.801 1.737 -19.064 1.00 90.94 87 ARG A CA 1
ATOM 673 C C . ARG A 1 87 ? 20.900 0.585 -19.470 1.00 90.94 87 ARG A C 1
ATOM 675 O O . ARG A 1 87 ? 19.721 0.576 -19.117 1.00 90.94 87 ARG A O 1
ATOM 682 N N . LEU A 1 88 ? 21.442 -0.398 -20.178 1.00 90.56 88 LEU A N 1
ATOM 683 C CA . LEU A 1 88 ? 20.771 -1.674 -20.410 1.00 90.56 88 LEU A CA 1
ATOM 684 C C . LEU A 1 88 ? 20.918 -2.573 -19.184 1.00 90.56 88 LEU A C 1
ATOM 686 O O . LEU A 1 88 ? 21.950 -2.570 -18.518 1.00 90.56 88 LEU A O 1
ATOM 690 N N . VAL A 1 89 ? 19.877 -3.352 -18.909 1.00 92.69 89 VAL A N 1
ATOM 691 C CA . VAL A 1 89 ? 19.776 -4.260 -17.765 1.00 92.69 89 VAL A CA 1
ATOM 692 C C . VAL A 1 89 ? 19.599 -5.677 -18.295 1.00 92.69 89 VAL A C 1
ATOM 694 O O . VAL A 1 89 ? 18.743 -5.907 -19.147 1.00 92.69 89 VAL A O 1
ATOM 697 N N . PHE A 1 90 ? 20.368 -6.631 -17.782 1.00 92.69 90 PHE A N 1
ATOM 698 C CA . PHE A 1 90 ? 20.352 -8.043 -18.175 1.00 92.69 90 PHE A CA 1
ATOM 699 C C . PHE A 1 90 ? 20.172 -8.932 -16.948 1.00 92.69 90 PHE A C 1
ATOM 701 O O . PHE A 1 90 ? 20.566 -8.549 -15.849 1.00 92.69 90 PHE A O 1
ATOM 708 N N . ALA A 1 91 ? 19.615 -10.127 -17.132 1.00 93.44 91 ALA A N 1
ATOM 709 C CA . ALA A 1 91 ? 19.625 -11.144 -16.088 1.00 93.44 91 ALA A CA 1
ATOM 710 C C . ALA A 1 91 ? 21.043 -11.713 -15.932 1.00 93.44 91 ALA A C 1
ATOM 712 O O . ALA A 1 91 ? 21.692 -12.015 -16.929 1.00 93.44 91 ALA A O 1
ATOM 713 N N . ALA A 1 92 ? 21.528 -11.875 -14.704 1.00 90.06 92 ALA A N 1
ATOM 714 C CA . ALA A 1 92 ? 22.796 -12.558 -14.435 1.00 90.06 92 ALA A CA 1
ATOM 715 C C . ALA A 1 92 ? 22.639 -14.087 -14.386 1.00 90.06 92 ALA A C 1
ATOM 717 O O . ALA A 1 92 ? 23.621 -14.806 -14.539 1.00 90.06 92 ALA A O 1
ATOM 718 N N . GLU A 1 93 ? 21.417 -14.576 -14.177 1.00 91.19 93 GLU A N 1
ATOM 719 C CA . GLU A 1 93 ? 21.090 -15.995 -14.038 1.00 91.19 93 GLU A CA 1
ATOM 720 C C . GLU A 1 93 ? 19.816 -16.350 -14.816 1.00 91.19 93 GLU A C 1
ATOM 722 O O . GLU A 1 93 ? 19.045 -15.469 -15.208 1.00 91.19 93 GLU A O 1
ATOM 727 N N . ASP A 1 94 ? 19.615 -17.647 -15.039 1.00 94.75 94 ASP A N 1
ATOM 728 C CA . ASP A 1 94 ? 18.402 -18.191 -15.646 1.00 94.75 94 ASP A CA 1
ATOM 729 C C . ASP A 1 94 ? 17.264 -18.243 -14.615 1.00 94.75 94 ASP A C 1
ATOM 731 O O . ASP A 1 94 ? 17.485 -18.587 -13.451 1.00 94.75 94 ASP A O 1
ATOM 735 N N . GLY A 1 95 ? 16.032 -17.960 -15.042 1.00 96.12 95 GLY A N 1
ATOM 736 C CA . GLY A 1 95 ? 14.865 -18.117 -14.176 1.00 96.12 95 GLY A CA 1
ATOM 737 C C . GLY A 1 95 ? 13.574 -17.515 -14.721 1.00 96.12 95 GLY A C 1
ATOM 738 O O . GLY A 1 95 ? 13.534 -16.904 -15.790 1.00 96.12 95 GLY A O 1
ATOM 739 N N . TYR A 1 96 ? 12.498 -17.681 -13.958 1.00 97.31 96 TYR A N 1
ATOM 740 C CA . TYR A 1 96 ? 11.171 -17.151 -14.255 1.00 97.31 96 TYR A CA 1
ATOM 741 C C . TYR A 1 96 ? 10.925 -15.848 -13.511 1.00 97.31 96 TYR A C 1
ATOM 743 O O . TYR A 1 96 ? 11.132 -15.736 -12.307 1.00 97.31 96 TYR A O 1
ATOM 751 N N . VAL A 1 97 ? 10.444 -14.849 -14.238 1.00 96.81 97 VAL A N 1
ATOM 752 C CA . VAL A 1 97 ? 10.231 -13.504 -13.713 1.00 96.81 97 VAL A CA 1
ATOM 753 C C . VAL A 1 97 ? 9.067 -13.479 -12.725 1.00 96.81 97 VAL A C 1
ATOM 755 O O . VAL A 1 97 ? 7.917 -13.707 -13.101 1.00 96.81 97 VAL A O 1
ATOM 758 N N . ILE A 1 98 ? 9.350 -13.101 -11.474 1.00 96.88 98 ILE A N 1
ATOM 759 C CA . ILE A 1 98 ? 8.341 -12.979 -10.407 1.00 96.88 98 ILE A CA 1
ATOM 760 C C . ILE A 1 98 ? 7.314 -11.899 -10.737 1.00 96.88 98 ILE A C 1
ATOM 762 O O . ILE A 1 98 ? 6.117 -12.080 -10.490 1.00 96.88 98 ILE A O 1
ATOM 766 N N . ARG A 1 99 ? 7.788 -10.772 -11.278 1.00 96.31 99 ARG A N 1
ATOM 767 C CA . ARG A 1 99 ? 6.980 -9.616 -11.667 1.00 96.31 99 ARG A CA 1
ATOM 768 C C . ARG A 1 99 ? 7.653 -8.858 -12.810 1.00 96.31 99 ARG A C 1
ATOM 770 O O . ARG A 1 99 ? 8.767 -8.368 -12.652 1.00 96.31 99 ARG A O 1
ATOM 777 N N . CYS A 1 100 ? 6.993 -8.736 -13.959 1.00 96.62 100 CYS A N 1
ATOM 778 C CA . CYS A 1 100 ? 7.659 -8.257 -15.178 1.00 96.62 100 CYS A CA 1
ATOM 779 C C . CYS A 1 100 ? 7.889 -6.742 -15.246 1.00 96.62 100 CYS A C 1
ATOM 781 O O . CYS A 1 100 ? 8.712 -6.289 -16.037 1.00 96.62 100 CYS A O 1
ATOM 783 N N . ASP A 1 101 ? 7.220 -5.935 -14.426 1.00 96.31 101 ASP A N 1
ATOM 784 C CA . ASP A 1 101 ? 7.441 -4.486 -14.353 1.00 96.31 101 ASP A CA 1
ATOM 785 C C . ASP A 1 101 ? 8.360 -4.071 -13.190 1.00 96.31 101 ASP A C 1
ATOM 787 O O . ASP A 1 101 ? 8.459 -2.878 -12.895 1.00 96.31 101 ASP A O 1
ATOM 791 N N . PHE A 1 102 ? 9.066 -5.022 -12.557 1.00 95.94 102 PHE A N 1
ATOM 792 C CA . PHE A 1 102 ? 9.858 -4.758 -11.351 1.00 95.94 102 PHE A CA 1
ATOM 793 C C . PHE A 1 102 ? 10.838 -3.593 -11.514 1.00 95.94 102 PHE A C 1
ATOM 795 O O . PHE A 1 102 ? 10.934 -2.757 -10.621 1.00 95.94 102 PHE A O 1
ATOM 802 N N . LEU A 1 103 ? 11.523 -3.497 -12.662 1.00 95.50 103 LEU A N 1
ATOM 803 C CA . LEU A 1 103 ? 12.495 -2.436 -12.914 1.00 95.50 103 LEU A CA 1
ATOM 804 C C . LEU A 1 103 ? 11.814 -1.063 -12.900 1.00 95.50 103 LEU A C 1
ATOM 806 O O . LEU A 1 103 ? 12.285 -0.148 -12.234 1.00 95.50 103 LEU A O 1
ATOM 810 N N . LYS A 1 104 ? 10.659 -0.937 -13.569 1.00 94.81 104 LYS A N 1
ATOM 811 C CA . LYS A 1 104 ? 9.873 0.304 -13.583 1.00 94.81 104 LYS A CA 1
ATOM 812 C C . LYS A 1 104 ? 9.425 0.687 -12.173 1.00 94.81 104 LYS A C 1
ATOM 814 O O . LYS A 1 104 ? 9.516 1.852 -11.808 1.00 94.81 104 LYS A O 1
ATOM 819 N N . ARG A 1 105 ? 8.942 -0.285 -11.396 1.00 94.81 105 ARG A N 1
ATOM 820 C CA . ARG A 1 105 ? 8.386 -0.050 -10.055 1.00 94.81 105 ARG A CA 1
ATOM 821 C C . ARG A 1 105 ? 9.457 0.291 -9.031 1.00 94.81 105 ARG A C 1
ATOM 823 O O . ARG A 1 105 ? 9.308 1.248 -8.287 1.00 94.81 105 ARG A O 1
ATOM 830 N N . ARG A 1 106 ? 10.556 -0.460 -9.009 1.00 95.00 106 ARG A N 1
ATOM 831 C CA . ARG A 1 106 ? 11.619 -0.289 -8.010 1.00 95.00 106 ARG A CA 1
ATOM 832 C C . ARG A 1 106 ? 12.466 0.957 -8.276 1.00 95.00 106 ARG A C 1
ATOM 834 O O . ARG A 1 106 ? 12.990 1.532 -7.327 1.00 95.00 106 ARG A O 1
ATOM 841 N N . MET A 1 107 ? 12.562 1.404 -9.531 1.00 95.31 107 MET A N 1
ATOM 842 C CA . MET A 1 107 ? 13.272 2.639 -9.889 1.00 95.31 107 MET A CA 1
ATOM 843 C C . MET A 1 107 ? 12.420 3.910 -9.745 1.00 95.31 107 MET A C 1
ATOM 845 O O . MET A 1 107 ? 12.962 5.002 -9.873 1.00 95.31 107 MET A O 1
ATOM 849 N N . GLU A 1 108 ? 11.119 3.812 -9.449 1.00 94.12 108 GLU A N 1
ATOM 850 C CA . GLU A 1 108 ? 10.234 4.975 -9.272 1.00 94.12 108 GLU A CA 1
ATOM 851 C C . GLU A 1 108 ? 10.794 5.940 -8.198 1.00 94.12 108 GLU A C 1
ATOM 853 O O . GLU A 1 108 ? 11.175 5.539 -7.093 1.00 94.12 108 GLU A O 1
ATOM 858 N N . GLY A 1 109 ? 10.921 7.221 -8.561 1.00 91.94 109 GLY A N 1
ATOM 859 C CA . GLY A 1 109 ? 11.540 8.260 -7.729 1.00 91.94 109 GLY A CA 1
ATOM 860 C C . GLY A 1 109 ? 13.072 8.373 -7.818 1.00 91.94 109 GLY A C 1
ATOM 861 O O . GLY A 1 109 ? 13.629 9.280 -7.204 1.00 91.94 109 GLY A O 1
ATOM 862 N N . CYS A 1 110 ? 13.778 7.513 -8.561 1.00 93.62 110 CYS A N 1
ATOM 863 C CA . CYS A 1 110 ? 15.231 7.631 -8.744 1.00 93.62 110 CYS A CA 1
ATOM 864 C C . CYS A 1 110 ? 15.608 8.953 -9.443 1.00 93.62 110 CYS A C 1
ATOM 866 O O . CYS A 1 110 ? 15.082 9.269 -10.506 1.00 93.62 110 CYS A O 1
ATOM 868 N N . ILE A 1 111 ? 16.542 9.712 -8.857 1.00 92.19 111 ILE A N 1
ATOM 869 C CA . ILE A 1 111 ? 16.928 11.054 -9.340 1.00 92.19 111 ILE A CA 1
ATOM 870 C C . ILE A 1 111 ? 17.912 11.033 -10.519 1.00 92.19 111 ILE A C 1
ATOM 872 O O . ILE A 1 111 ? 18.101 12.047 -11.180 1.00 92.19 111 ILE A O 1
ATOM 876 N N . TYR A 1 112 ? 18.522 9.879 -10.793 1.00 93.88 112 TYR A N 1
ATOM 877 C CA . TYR A 1 112 ? 19.522 9.698 -11.848 1.00 93.88 112 TYR A CA 1
ATOM 878 C C . TYR A 1 112 ? 18.910 9.239 -13.181 1.00 93.88 112 TYR A C 1
ATOM 880 O O . TYR A 1 112 ? 19.631 8.825 -14.084 1.00 93.88 112 TYR A O 1
ATOM 888 N N . MET A 1 113 ? 17.584 9.289 -13.336 1.00 92.19 113 MET A N 1
ATOM 889 C CA . MET A 1 113 ? 16.916 8.846 -14.559 1.00 92.19 113 MET A CA 1
ATOM 890 C C . MET A 1 113 ? 15.822 9.808 -15.018 1.00 92.19 113 MET A C 1
ATOM 892 O O . MET A 1 113 ? 15.131 10.414 -14.203 1.00 92.19 113 MET A O 1
ATOM 896 N N . ASP A 1 114 ? 15.628 9.878 -16.333 1.00 89.50 114 ASP A N 1
ATOM 897 C CA . ASP A 1 114 ? 14.461 10.507 -16.967 1.00 89.50 114 ASP A CA 1
ATOM 898 C C . ASP A 1 114 ? 13.418 9.472 -17.407 1.00 89.50 114 ASP A C 1
ATOM 900 O O . ASP A 1 114 ? 12.249 9.792 -17.625 1.00 89.50 114 ASP A O 1
ATOM 904 N N . GLY A 1 115 ? 13.811 8.202 -17.524 1.00 89.06 115 GLY A N 1
ATOM 905 C CA . GLY A 1 115 ? 12.903 7.157 -17.967 1.00 89.06 115 GLY A CA 1
ATOM 906 C C . GLY A 1 115 ? 13.386 5.753 -17.658 1.00 89.06 115 GLY A C 1
ATOM 907 O O . GLY A 1 115 ? 14.567 5.491 -17.463 1.00 89.06 115 GLY A O 1
ATOM 908 N N . VAL A 1 116 ? 12.441 4.819 -17.651 1.00 92.25 116 VAL A N 1
ATOM 909 C CA . VAL A 1 116 ? 12.700 3.394 -17.451 1.00 92.25 116 VAL A CA 1
ATOM 910 C C . VAL A 1 116 ? 11.738 2.575 -18.300 1.00 92.25 116 VAL A C 1
ATOM 912 O O . VAL A 1 116 ? 10.556 2.909 -18.441 1.00 92.25 116 VAL A O 1
ATOM 915 N N . LYS A 1 117 ? 12.235 1.482 -18.877 1.00 90.56 117 LYS A N 1
ATOM 916 C CA . LYS A 1 117 ? 11.446 0.563 -19.694 1.00 90.56 117 LYS A CA 1
ATOM 917 C C . LYS A 1 117 ? 11.749 -0.876 -19.304 1.00 90.56 117 LYS A C 1
ATOM 919 O O . LYS A 1 117 ? 12.904 -1.281 -19.251 1.00 90.56 117 LYS A O 1
ATOM 924 N N . SER A 1 118 ? 10.692 -1.647 -19.064 1.00 90.88 118 SER A N 1
ATOM 925 C CA . SER A 1 118 ? 10.790 -3.104 -19.000 1.00 90.88 118 SER A CA 1
ATOM 926 C C . SER A 1 118 ? 10.617 -3.697 -20.396 1.00 90.88 118 SER A C 1
ATOM 928 O O . SER A 1 118 ? 9.762 -3.246 -21.169 1.00 90.88 118 SER A O 1
ATOM 930 N N . PHE A 1 119 ? 11.415 -4.716 -20.697 1.00 92.50 119 PHE A N 1
ATOM 931 C CA . PHE A 1 119 ? 11.290 -5.550 -21.889 1.00 92.50 119 PHE A CA 1
ATOM 932 C C . PHE A 1 119 ? 10.705 -6.925 -21.576 1.00 92.50 119 PHE A C 1
ATOM 934 O O . PHE A 1 119 ? 10.658 -7.787 -22.450 1.00 92.50 119 PHE A O 1
ATOM 941 N N . LEU A 1 120 ? 10.240 -7.135 -20.349 1.00 93.94 120 LEU A N 1
ATOM 942 C CA . LEU A 1 120 ? 9.712 -8.413 -19.909 1.00 93.94 120 LEU A CA 1
ATOM 943 C C . LEU A 1 120 ? 8.217 -8.531 -20.183 1.00 93.94 120 LEU A C 1
ATOM 945 O O . LEU A 1 120 ? 7.466 -7.554 -20.166 1.00 93.94 120 LEU A O 1
ATOM 949 N N . SER A 1 121 ? 7.791 -9.768 -20.395 1.00 94.56 121 SER A N 1
ATOM 950 C CA . SER A 1 121 ? 6.390 -10.177 -20.381 1.00 94.56 121 SER A CA 1
ATOM 951 C C . SER A 1 121 ? 6.072 -10.929 -19.081 1.00 94.56 121 SER A C 1
ATOM 953 O O . SER A 1 121 ? 6.976 -11.513 -18.477 1.00 94.56 121 SER A O 1
ATOM 955 N N . PRO A 1 122 ? 4.806 -10.947 -18.627 1.00 96.12 122 PRO A N 1
ATOM 956 C CA . PRO A 1 122 ? 4.427 -11.714 -17.443 1.00 96.12 122 PRO A CA 1
ATOM 957 C C . PRO A 1 122 ? 4.783 -13.199 -17.587 1.00 96.12 122 PRO A C 1
ATOM 959 O O . PRO A 1 122 ? 4.554 -13.777 -18.650 1.00 96.12 122 PRO A O 1
ATOM 962 N N . LEU A 1 123 ? 5.296 -13.810 -16.510 1.00 96.50 123 LEU A N 1
ATOM 963 C CA . LEU A 1 123 ? 5.694 -15.230 -16.430 1.00 96.50 123 LEU A CA 1
ATOM 964 C C . LEU A 1 123 ? 6.845 -15.634 -17.371 1.00 96.50 123 LEU A C 1
ATOM 966 O O . LEU A 1 123 ? 7.107 -16.820 -17.563 1.00 96.50 123 LEU A O 1
ATOM 970 N N . GLN A 1 124 ? 7.524 -14.664 -17.985 1.00 96.31 124 GLN A N 1
ATOM 971 C CA . GLN A 1 124 ? 8.612 -14.929 -18.916 1.00 96.31 124 GLN A CA 1
ATOM 972 C C . GLN A 1 124 ? 9.775 -15.651 -18.220 1.00 96.31 124 GLN A C 1
ATOM 974 O O . GLN A 1 124 ? 10.195 -15.259 -17.133 1.00 96.31 124 GLN A O 1
ATOM 979 N N . HIS A 1 125 ? 10.332 -16.654 -18.899 1.00 97.06 125 HIS A N 1
ATOM 980 C CA . HIS A 1 125 ? 11.656 -17.183 -18.591 1.00 97.06 125 HIS A CA 1
ATOM 981 C C . HIS A 1 125 ? 12.734 -16.298 -19.228 1.00 97.06 125 HIS A C 1
ATOM 983 O O . HIS A 1 125 ? 12.635 -15.938 -20.408 1.00 97.06 125 HIS A O 1
ATOM 989 N N . VAL A 1 126 ? 13.769 -15.962 -18.468 1.00 95.56 126 VAL A N 1
ATOM 990 C CA . VAL A 1 126 ? 14.952 -15.238 -18.944 1.00 95.56 126 VAL A CA 1
ATOM 991 C C . VAL A 1 126 ? 16.186 -16.117 -18.814 1.00 95.56 126 VAL A C 1
ATOM 993 O O . VAL A 1 126 ? 16.250 -16.981 -17.945 1.00 95.56 126 VAL A O 1
ATOM 996 N N . SER A 1 127 ? 17.156 -15.890 -19.694 1.00 93.00 127 SER A N 1
ATOM 997 C CA . SER A 1 127 ? 18.468 -16.528 -19.614 1.00 93.00 127 SER A CA 1
ATOM 998 C C . SER A 1 127 ? 19.504 -15.524 -19.127 1.00 93.00 127 SER A C 1
ATOM 1000 O O . SER A 1 127 ? 19.482 -14.363 -19.549 1.00 93.00 127 SER A O 1
ATOM 1002 N N . GLY A 1 128 ? 20.421 -15.989 -18.288 1.00 90.81 128 GLY A N 1
ATOM 1003 C CA . GLY A 1 128 ? 21.584 -15.255 -17.834 1.00 90.81 128 GLY A CA 1
ATOM 1004 C C . GLY A 1 128 ? 22.431 -14.801 -19.018 1.00 90.81 128 GLY A C 1
ATOM 1005 O O . GLY A 1 128 ? 22.693 -15.550 -19.963 1.00 90.81 128 GLY A O 1
ATOM 1006 N N . PHE A 1 129 ? 22.849 -13.543 -18.979 1.00 87.69 129 PHE A N 1
ATOM 1007 C CA . PHE A 1 129 ? 23.648 -12.927 -20.018 1.00 87.69 129 PHE A CA 1
ATOM 1008 C C . PHE A 1 129 ? 24.657 -11.962 -19.405 1.00 87.69 129 PHE A C 1
ATOM 1010 O O . PHE A 1 129 ? 24.298 -10.993 -18.736 1.00 87.69 129 PHE A O 1
ATOM 1017 N N . THR A 1 130 ? 25.933 -12.204 -19.690 1.00 82.88 130 THR A N 1
ATOM 1018 C CA . THR A 1 130 ? 27.023 -11.289 -19.358 1.00 82.88 130 THR A CA 1
ATOM 1019 C C . THR A 1 130 ? 27.484 -10.636 -20.656 1.00 82.88 130 THR A C 1
ATOM 1021 O O . THR A 1 130 ? 28.123 -11.310 -21.466 1.00 82.88 130 THR A O 1
ATOM 1024 N N . PRO A 1 131 ? 27.217 -9.334 -20.875 1.00 70.62 131 PRO A N 1
ATOM 1025 C CA . PRO A 1 131 ? 27.624 -8.642 -22.102 1.00 70.62 131 PRO A CA 1
ATOM 1026 C C . PRO A 1 131 ? 29.119 -8.793 -22.413 1.00 70.62 131 PRO A C 1
ATOM 1028 O O . PRO A 1 131 ? 29.543 -8.731 -23.565 1.00 70.62 131 PRO A O 1
ATOM 1031 N N . GLY A 1 132 ? 29.925 -9.006 -21.371 1.00 61.41 132 GLY A N 1
ATOM 1032 C CA . GLY A 1 132 ? 31.366 -9.002 -21.439 1.00 61.41 132 GLY A CA 1
ATOM 1033 C C . GLY A 1 132 ? 32.122 -10.276 -21.759 1.00 61.41 132 GLY A C 1
ATOM 1034 O O . GLY A 1 132 ? 33.318 -10.159 -22.020 1.00 61.41 132 GLY A O 1
ATOM 1035 N N . SER A 1 133 ? 31.481 -11.439 -21.711 1.00 60.50 133 SER A N 1
ATOM 1036 C CA . SER A 1 133 ? 32.137 -12.745 -21.867 1.00 60.50 133 SER A CA 1
ATOM 1037 C C . SER A 1 133 ? 32.224 -13.215 -23.321 1.00 60.50 133 SER A C 1
ATOM 1039 O O . SER A 1 133 ? 32.837 -14.242 -23.611 1.00 60.50 133 SER A O 1
ATOM 1041 N N . HIS A 1 134 ? 31.635 -12.471 -24.257 1.00 54.31 134 HIS A N 1
ATOM 1042 C CA . HIS A 1 134 ? 31.658 -12.817 -25.670 1.00 54.31 134 HIS A CA 1
ATOM 1043 C C . HIS A 1 134 ? 32.940 -12.291 -26.332 1.00 54.31 134 HIS A C 1
ATOM 1045 O O . HIS A 1 134 ? 33.189 -11.097 -26.384 1.00 54.31 134 HIS A O 1
ATOM 1051 N N . SER A 1 135 ? 33.779 -13.194 -26.839 1.00 43.84 135 SER A N 1
ATOM 1052 C CA . SER A 1 135 ? 35.108 -12.909 -27.404 1.00 43.84 135 SER A CA 1
ATOM 1053 C C . SER A 1 135 ? 35.103 -12.231 -28.786 1.00 43.84 135 SER A C 1
ATOM 1055 O O . SER A 1 135 ? 36.159 -11.824 -29.259 1.00 43.84 135 SER A O 1
ATOM 1057 N N . ASN A 1 136 ? 33.931 -12.038 -29.406 1.00 43.38 136 ASN A N 1
ATOM 1058 C CA . ASN A 1 136 ? 33.761 -11.423 -30.733 1.00 43.38 136 ASN A CA 1
ATOM 1059 C C . ASN A 1 136 ? 33.050 -10.057 -30.666 1.00 43.38 136 ASN A C 1
ATOM 1061 O O . ASN A 1 136 ? 32.172 -9.752 -31.469 1.00 43.38 136 ASN A O 1
ATOM 1065 N N . LEU A 1 137 ? 33.418 -9.213 -29.699 1.00 47.06 137 LEU A N 1
ATOM 1066 C CA . LEU A 1 137 ? 32.801 -7.892 -29.491 1.00 47.06 137 LEU A CA 1
ATOM 1067 C C . LEU A 1 137 ? 33.105 -6.860 -30.594 1.00 47.06 137 LEU A C 1
ATOM 1069 O O . LEU A 1 137 ? 32.538 -5.773 -30.566 1.00 47.06 137 LEU A O 1
ATOM 1073 N N . HIS A 1 138 ? 33.942 -7.190 -31.582 1.00 44.50 138 HIS A N 1
ATOM 1074 C CA . HIS A 1 138 ? 34.179 -6.330 -32.747 1.00 44.50 138 HIS A CA 1
ATOM 1075 C C . HIS A 1 138 ? 32.972 -6.240 -33.708 1.00 44.50 138 HIS A C 1
ATOM 1077 O O . HIS A 1 138 ? 32.955 -5.349 -34.549 1.00 44.50 138 HIS A O 1
ATOM 1083 N N . GLU A 1 139 ? 31.950 -7.093 -33.546 1.00 47.12 139 GLU A N 1
ATOM 1084 C CA . GLU A 1 139 ? 30.704 -7.087 -34.337 1.00 47.12 139 GLU A CA 1
ATOM 1085 C C . GLU A 1 139 ? 29.459 -7.401 -33.479 1.00 47.12 139 GLU A C 1
ATOM 1087 O O . GLU A 1 139 ? 28.533 -8.079 -33.926 1.00 47.12 139 GLU A O 1
ATOM 1092 N N . VAL A 1 140 ? 29.404 -6.967 -32.213 1.00 53.31 140 VAL A N 1
ATOM 1093 C CA . VAL A 1 140 ? 28.164 -7.158 -31.440 1.00 53.31 140 VAL A CA 1
ATOM 1094 C C . VAL A 1 140 ? 27.122 -6.140 -31.882 1.00 53.31 140 VAL A C 1
ATOM 1096 O O . VAL A 1 140 ? 27.173 -4.964 -31.534 1.00 53.31 140 VAL A O 1
ATOM 1099 N N . ASP A 1 141 ? 26.172 -6.643 -32.662 1.00 66.44 141 ASP A N 1
ATOM 1100 C CA . ASP A 1 141 ? 24.973 -5.947 -33.093 1.00 66.44 141 ASP A CA 1
ATOM 1101 C C . ASP A 1 141 ? 24.178 -5.439 -31.873 1.00 66.44 141 ASP A C 1
ATOM 1103 O O . ASP A 1 141 ? 23.800 -6.210 -30.983 1.00 66.44 141 ASP A O 1
ATOM 1107 N N . ILE A 1 142 ? 23.903 -4.133 -31.824 1.00 68.81 142 ILE A N 1
ATOM 1108 C CA . ILE A 1 142 ? 23.048 -3.511 -30.803 1.00 68.81 142 ILE A CA 1
ATOM 1109 C C . ILE A 1 142 ? 21.671 -4.189 -30.735 1.00 68.81 142 ILE A C 1
ATOM 1111 O O . ILE A 1 142 ? 21.094 -4.305 -29.652 1.00 68.81 142 ILE A O 1
ATOM 1115 N N . VAL A 1 143 ? 21.176 -4.722 -31.858 1.00 71.00 143 VAL A N 1
ATOM 1116 C CA . VAL A 1 143 ? 19.955 -5.537 -31.934 1.00 71.00 143 VAL A CA 1
ATOM 1117 C C . VAL A 1 143 ? 20.091 -6.790 -31.071 1.00 71.00 143 VAL A C 1
ATOM 1119 O O . VAL A 1 143 ? 19.173 -7.129 -30.321 1.00 71.00 143 VAL A O 1
ATOM 1122 N N . TYR A 1 144 ? 21.240 -7.467 -31.133 1.00 76.56 144 TYR A N 1
ATOM 1123 C CA . TYR A 1 144 ? 21.501 -8.658 -30.335 1.00 76.56 144 TYR A CA 1
ATOM 1124 C C . TYR A 1 144 ? 21.536 -8.322 -28.841 1.00 76.56 144 TYR A C 1
ATOM 1126 O O . TYR A 1 144 ? 20.854 -8.990 -28.065 1.00 76.56 144 TYR A O 1
ATOM 1134 N N . LEU A 1 145 ? 22.233 -7.255 -28.434 1.00 77.75 145 LEU A N 1
ATOM 1135 C CA . LEU A 1 145 ? 22.247 -6.807 -27.033 1.00 77.75 145 LEU A CA 1
ATOM 1136 C C . LEU A 1 145 ? 20.843 -6.462 -26.533 1.00 77.75 145 LEU A C 1
ATOM 1138 O O . LEU A 1 145 ? 20.420 -6.950 -25.487 1.00 77.75 145 LEU A O 1
ATOM 1142 N N . LEU A 1 146 ? 20.080 -5.687 -27.302 1.00 79.44 146 LEU A N 1
ATOM 1143 C CA . LEU A 1 146 ? 18.707 -5.338 -26.945 1.00 79.44 146 LEU A CA 1
ATOM 1144 C C . LEU A 1 146 ? 17.806 -6.568 -26.845 1.00 79.44 146 LEU A C 1
ATOM 1146 O O . LEU A 1 146 ? 16.963 -6.618 -25.957 1.00 79.44 146 LEU A O 1
ATOM 1150 N N . SER A 1 147 ? 18.016 -7.585 -27.686 1.00 81.12 147 SER A N 1
ATOM 1151 C CA . SER A 1 147 ? 17.265 -8.845 -27.612 1.00 81.12 147 SER A CA 1
ATOM 1152 C C . SER A 1 147 ? 17.532 -9.655 -26.336 1.00 81.12 147 SER A C 1
ATOM 1154 O O . SER A 1 147 ? 16.720 -10.508 -25.976 1.00 81.12 147 SER A O 1
ATOM 1156 N N . LYS A 1 148 ? 18.665 -9.408 -25.664 1.00 87.44 148 LYS A N 1
ATOM 1157 C CA . LYS A 1 148 ? 19.060 -10.056 -24.403 1.00 87.44 148 LYS A CA 1
ATOM 1158 C C . LYS A 1 148 ? 18.725 -9.220 -23.171 1.00 87.44 148 LYS A C 1
ATOM 1160 O O . LYS A 1 148 ? 18.645 -9.771 -22.075 1.00 87.44 148 LYS A O 1
ATOM 1165 N N . ALA A 1 149 ? 18.537 -7.914 -23.332 1.00 90.88 149 ALA A N 1
ATOM 1166 C CA . ALA A 1 149 ? 18.198 -7.024 -22.235 1.00 90.88 149 ALA A CA 1
ATOM 1167 C C . ALA A 1 149 ? 16.801 -7.339 -21.674 1.00 90.88 149 ALA A C 1
ATOM 1169 O O . ALA A 1 149 ? 15.845 -7.601 -22.403 1.00 90.88 149 ALA A O 1
ATOM 1170 N N . VAL A 1 150 ? 16.669 -7.259 -20.353 1.00 94.00 150 VAL A N 1
ATOM 1171 C CA . VAL A 1 150 ? 15.394 -7.381 -19.630 1.00 94.00 150 VAL A CA 1
ATOM 1172 C C . VAL A 1 150 ? 14.738 -6.020 -19.395 1.00 94.00 150 VAL A C 1
ATOM 1174 O O . VAL A 1 150 ? 13.541 -5.920 -19.128 1.00 94.00 150 VAL A O 1
ATOM 1177 N N . GLY A 1 151 ? 15.503 -4.945 -19.537 1.00 93.75 151 GLY A N 1
ATOM 1178 C CA . GLY A 1 151 ? 15.007 -3.585 -19.450 1.00 93.75 151 GLY A CA 1
ATOM 1179 C C . GLY A 1 151 ? 16.119 -2.577 -19.664 1.00 93.75 151 GLY A C 1
ATOM 1180 O O . GLY A 1 151 ? 17.255 -2.934 -19.979 1.00 93.75 151 GLY A O 1
ATOM 1181 N N . ALA A 1 152 ? 15.780 -1.309 -19.485 1.00 92.56 152 ALA A N 1
ATOM 1182 C CA . ALA A 1 152 ? 16.734 -0.225 -19.590 1.00 92.56 152 ALA A CA 1
ATOM 1183 C C . ALA A 1 152 ? 16.285 1.021 -18.826 1.00 92.56 152 ALA A C 1
ATOM 1185 O O . ALA A 1 152 ? 15.088 1.236 -18.598 1.00 92.56 152 ALA A O 1
ATOM 1186 N N . VAL A 1 153 ? 17.261 1.858 -18.492 1.00 92.44 153 VAL A N 1
ATOM 1187 C CA . VAL A 1 153 ? 17.102 3.152 -17.830 1.00 92.44 153 VAL A CA 1
ATOM 1188 C C . VAL A 1 153 ? 17.683 4.236 -18.735 1.00 92.44 153 VAL A C 1
ATOM 1190 O O . VAL A 1 153 ? 18.796 4.091 -19.233 1.00 92.44 153 VAL A O 1
ATOM 1193 N N . ILE A 1 154 ? 16.927 5.308 -18.960 1.00 90.62 154 ILE A N 1
ATOM 1194 C CA . ILE A 1 154 ? 17.398 6.531 -19.616 1.00 90.62 154 ILE A CA 1
ATOM 1195 C C . ILE A 1 154 ? 17.938 7.435 -18.511 1.00 90.62 154 ILE A C 1
ATOM 1197 O O . ILE A 1 154 ? 17.183 7.827 -17.618 1.00 90.62 154 ILE A O 1
ATOM 1201 N N . GLY A 1 155 ? 19.235 7.720 -18.554 1.00 90.00 155 GLY A N 1
ATOM 1202 C CA . GLY A 1 155 ? 19.918 8.559 -17.579 1.00 90.00 155 GLY A CA 1
ATOM 1203 C C . GLY A 1 155 ? 19.441 10.008 -17.624 1.00 90.00 155 GLY A C 1
ATOM 1204 O O . GLY A 1 155 ? 18.964 10.482 -18.654 1.00 90.00 155 GLY A O 1
ATOM 1205 N N . LYS A 1 156 ? 19.567 10.701 -16.491 1.00 88.44 156 LYS A N 1
ATOM 1206 C CA . LYS A 1 156 ? 19.189 12.112 -16.348 1.00 88.44 156 LYS A CA 1
ATOM 1207 C C . LYS A 1 156 ? 20.002 12.993 -17.306 1.00 88.44 156 LYS A C 1
ATOM 1209 O O . LYS A 1 156 ? 21.231 12.973 -17.262 1.00 88.44 156 LYS A O 1
ATOM 1214 N N . VAL A 1 157 ? 19.327 13.784 -18.140 1.00 79.50 157 VAL A N 1
ATOM 1215 C CA . VAL A 1 157 ? 19.980 14.659 -19.134 1.00 79.50 157 VAL A CA 1
ATOM 1216 C C . VAL A 1 157 ? 20.810 15.770 -18.489 1.00 79.50 157 VAL A C 1
ATOM 1218 O O . VAL A 1 157 ? 21.923 16.027 -18.941 1.00 79.50 157 VAL A O 1
ATOM 1221 N N . ASP A 1 158 ? 20.304 16.385 -17.419 1.00 77.56 158 ASP A N 1
ATOM 1222 C CA . ASP A 1 158 ? 20.921 17.570 -16.799 1.00 77.56 158 ASP A CA 1
ATOM 1223 C C . ASP A 1 158 ? 22.177 17.258 -15.966 1.00 77.56 158 ASP A C 1
ATOM 1225 O O . ASP A 1 158 ? 22.835 18.169 -15.462 1.00 77.56 158 ASP A O 1
ATOM 1229 N N . LEU A 1 159 ? 22.531 15.978 -15.806 1.00 77.12 159 LEU A N 1
ATOM 1230 C CA . LEU A 1 159 ? 23.778 15.592 -15.152 1.00 77.12 159 LEU A CA 1
ATOM 1231 C C . LEU A 1 159 ? 24.942 15.728 -16.139 1.00 77.12 159 LEU A C 1
ATOM 1233 O O . LEU A 1 159 ? 24.971 15.104 -17.205 1.00 77.12 159 LEU A O 1
ATOM 1237 N N . ALA A 1 160 ? 25.891 16.592 -15.779 1.00 68.88 160 ALA A N 1
ATOM 1238 C CA . ALA A 1 160 ? 27.028 16.930 -16.626 1.00 68.88 160 ALA A CA 1
ATOM 1239 C C . ALA A 1 160 ? 28.065 15.798 -16.699 1.00 68.88 160 ALA A C 1
ATOM 1241 O O . ALA A 1 160 ? 28.612 15.563 -17.776 1.00 68.88 160 ALA A O 1
ATOM 1242 N N . ASP A 1 161 ? 28.308 15.096 -15.586 1.00 80.06 161 ASP A N 1
ATOM 1243 C CA . ASP A 1 161 ? 29.312 14.034 -15.485 1.00 80.06 161 ASP A CA 1
ATOM 1244 C C . ASP A 1 161 ? 28.680 12.638 -15.620 1.00 80.06 161 ASP A C 1
ATOM 1246 O O . ASP A 1 161 ? 27.752 12.271 -14.892 1.00 80.06 161 ASP A O 1
ATOM 1250 N N . ASP A 1 162 ? 29.202 11.849 -16.561 1.00 77.75 162 ASP A N 1
ATOM 1251 C CA . ASP A 1 162 ? 28.792 10.462 -16.773 1.00 77.75 162 ASP A CA 1
ATOM 1252 C C . ASP A 1 162 ? 29.175 9.576 -15.577 1.00 77.75 162 ASP A C 1
ATOM 1254 O O . ASP A 1 162 ? 28.443 8.637 -15.259 1.00 77.75 162 ASP A O 1
ATOM 1258 N N . ALA A 1 163 ? 30.290 9.869 -14.895 1.00 78.81 163 ALA A N 1
ATOM 1259 C CA . ALA A 1 163 ? 30.704 9.130 -13.706 1.00 78.81 163 ALA A CA 1
ATOM 1260 C C . ALA A 1 163 ? 29.674 9.299 -12.583 1.00 78.81 163 ALA A C 1
ATOM 1262 O O . ALA A 1 163 ? 29.161 8.301 -12.080 1.00 78.81 163 ALA A O 1
ATOM 1263 N N . ASP A 1 164 ? 29.277 10.539 -12.282 1.00 85.19 164 ASP A N 1
ATOM 1264 C CA . ASP A 1 164 ? 28.258 10.834 -11.267 1.00 85.19 164 ASP A CA 1
ATOM 1265 C C . ASP A 1 164 ? 26.911 10.170 -11.590 1.00 85.19 164 ASP A C 1
ATOM 1267 O O . ASP A 1 164 ? 26.256 9.604 -10.710 1.00 85.19 164 ASP A O 1
ATOM 1271 N N . LEU A 1 165 ? 26.495 10.204 -12.862 1.00 89.44 165 LEU A N 1
ATOM 1272 C CA . LEU A 1 165 ? 25.260 9.569 -13.316 1.00 89.44 165 LEU A CA 1
ATOM 1273 C C . LEU A 1 165 ? 25.294 8.049 -13.106 1.00 89.44 165 LEU A C 1
ATOM 1275 O O . LEU A 1 165 ? 24.387 7.487 -12.488 1.00 89.44 165 LEU A O 1
ATOM 1279 N N . PHE A 1 166 ? 26.303 7.373 -13.655 1.00 87.50 166 PHE A N 1
ATOM 1280 C CA . PHE A 1 166 ? 26.350 5.913 -13.660 1.00 87.50 166 PHE A CA 1
ATOM 1281 C C . PHE A 1 166 ? 26.722 5.340 -12.290 1.00 87.50 166 PHE A C 1
ATOM 1283 O O . PHE A 1 166 ? 26.126 4.343 -11.893 1.00 87.50 166 PHE A O 1
ATOM 1290 N N . ASP A 1 167 ? 27.592 5.991 -11.516 1.00 88.62 167 ASP A N 1
ATOM 1291 C CA . ASP A 1 167 ? 27.873 5.599 -10.127 1.00 88.62 167 ASP A CA 1
ATOM 1292 C C . ASP A 1 167 ? 26.650 5.829 -9.223 1.00 88.62 167 ASP A C 1
ATOM 1294 O O . ASP A 1 167 ? 26.330 5.005 -8.357 1.00 88.62 167 ASP A O 1
ATOM 1298 N N . GLY A 1 168 ? 25.899 6.909 -9.461 1.00 91.00 168 GLY A N 1
ATOM 1299 C CA . GLY A 1 168 ? 24.605 7.148 -8.827 1.00 91.00 168 GLY A CA 1
ATOM 1300 C C . GLY A 1 168 ? 23.594 6.044 -9.141 1.00 91.00 168 GLY A C 1
ATOM 1301 O O . GLY A 1 168 ? 22.959 5.502 -8.232 1.00 91.00 168 GLY A O 1
ATOM 1302 N N . LEU A 1 169 ? 23.483 5.646 -10.412 1.00 91.88 169 LEU A N 1
ATOM 1303 C CA . LEU A 1 169 ? 22.641 4.522 -10.830 1.00 91.88 169 LEU A CA 1
ATOM 1304 C C . LEU A 1 169 ? 23.111 3.186 -10.237 1.00 91.88 169 LEU A C 1
ATOM 1306 O O . LEU A 1 169 ? 22.261 2.388 -9.845 1.00 91.88 169 LEU A O 1
ATOM 1310 N N . ASP A 1 170 ? 24.419 2.934 -10.124 1.00 90.75 170 ASP A N 1
ATOM 1311 C CA . ASP A 1 170 ? 24.969 1.731 -9.478 1.00 90.75 170 ASP A CA 1
ATOM 1312 C C . ASP A 1 170 ? 24.474 1.637 -8.037 1.00 90.75 170 ASP A C 1
ATOM 1314 O O . ASP A 1 170 ? 23.922 0.614 -7.610 1.00 90.75 170 ASP A O 1
ATOM 1318 N N . ARG A 1 171 ? 24.614 2.742 -7.296 1.00 90.69 171 ARG A N 1
ATOM 1319 C CA . ARG A 1 171 ? 24.165 2.842 -5.911 1.00 90.69 171 ARG A CA 1
ATOM 1320 C C . ARG A 1 171 ? 22.661 2.624 -5.807 1.00 90.69 171 ARG A C 1
ATOM 1322 O O . ARG A 1 171 ? 22.233 1.756 -5.048 1.00 90.69 171 ARG A O 1
ATOM 1329 N N . GLU A 1 172 ? 21.858 3.346 -6.582 1.00 92.75 172 GLU A N 1
ATOM 1330 C CA . GLU A 1 172 ? 20.398 3.242 -6.521 1.00 92.75 172 GLU A CA 1
ATOM 1331 C C . GLU A 1 172 ? 19.903 1.846 -6.913 1.00 92.75 172 GLU A C 1
ATOM 1333 O O . GLU A 1 172 ? 19.068 1.276 -6.210 1.00 92.75 172 GLU A O 1
ATOM 1338 N N . MET A 1 173 ? 20.438 1.243 -7.977 1.00 92.62 173 MET A N 1
ATOM 1339 C CA . MET A 1 173 ? 20.071 -0.119 -8.376 1.00 92.62 173 MET A CA 1
ATOM 1340 C C . MET A 1 173 ? 20.488 -1.144 -7.318 1.00 92.62 173 MET A C 1
ATOM 1342 O O . MET A 1 173 ? 19.727 -2.076 -7.061 1.00 92.62 173 MET A O 1
ATOM 1346 N N . SER A 1 174 ? 21.625 -0.954 -6.639 1.00 90.75 174 SER A N 1
ATOM 1347 C CA . SER A 1 174 ? 22.039 -1.834 -5.539 1.00 90.75 174 SER A CA 1
ATOM 1348 C C . SER A 1 174 ? 21.099 -1.800 -4.337 1.00 90.75 174 SER A C 1
ATOM 1350 O O . SER A 1 174 ? 20.879 -2.832 -3.704 1.00 90.75 174 SER A O 1
ATOM 1352 N N . LEU A 1 175 ? 20.502 -0.642 -4.052 1.00 92.12 175 LEU A N 1
ATOM 1353 C CA . LEU A 1 175 ? 19.551 -0.463 -2.957 1.00 92.12 175 LEU A CA 1
ATOM 1354 C C . LEU A 1 175 ? 18.137 -0.889 -3.361 1.00 92.12 175 LEU A C 1
ATOM 1356 O O . LEU A 1 175 ? 17.378 -1.401 -2.543 1.00 92.12 175 LEU A O 1
ATOM 1360 N N . ARG A 1 176 ? 17.753 -0.666 -4.619 1.00 93.38 176 ARG A N 1
ATOM 1361 C CA . ARG A 1 176 ? 16.379 -0.875 -5.094 1.00 93.38 176 ARG A CA 1
ATOM 1362 C C . ARG A 1 176 ? 16.147 -2.273 -5.632 1.00 93.38 176 ARG A C 1
ATOM 1364 O O . ARG A 1 176 ? 15.054 -2.804 -5.477 1.00 93.38 176 ARG A O 1
ATOM 1371 N N . LEU A 1 177 ? 17.146 -2.904 -6.234 1.00 92.81 177 LEU A N 1
ATOM 1372 C CA . LEU A 1 177 ? 17.030 -4.229 -6.854 1.00 92.81 177 LEU A CA 1
ATOM 1373 C C . LEU A 1 177 ? 17.652 -5.333 -5.985 1.00 92.81 177 LEU A C 1
ATOM 1375 O O . LEU A 1 177 ? 17.969 -6.408 -6.479 1.00 92.81 177 LEU A O 1
ATOM 1379 N N . SER A 1 178 ? 17.783 -5.090 -4.678 1.00 86.88 178 SER A N 1
ATOM 1380 C CA . SER A 1 178 ? 18.323 -6.021 -3.675 1.00 86.88 178 SER A CA 1
ATOM 1381 C C . SER A 1 178 ? 17.376 -7.166 -3.284 1.00 86.88 178 SER A C 1
ATOM 1383 O O . SER A 1 178 ? 17.490 -7.706 -2.184 1.00 86.88 178 SER A O 1
ATOM 1385 N N . PHE A 1 179 ? 16.405 -7.500 -4.132 1.00 92.56 179 PHE A N 1
ATOM 1386 C CA . PHE A 1 179 ? 15.413 -8.544 -3.882 1.00 92.56 179 PHE A CA 1
ATOM 1387 C C . PHE A 1 179 ? 15.526 -9.638 -4.953 1.00 92.56 179 PHE A C 1
ATOM 1389 O O . PHE A 1 179 ? 15.916 -9.342 -6.087 1.00 92.56 179 PHE A O 1
ATOM 1396 N N . PRO A 1 180 ? 15.183 -10.898 -4.633 1.00 93.25 180 PRO A N 1
ATOM 1397 C CA . PRO A 1 180 ? 15.135 -11.944 -5.643 1.00 93.25 180 PRO A CA 1
ATOM 1398 C C . PRO A 1 180 ? 13.962 -11.657 -6.584 1.00 93.25 180 PRO A C 1
ATOM 1400 O O . PRO A 1 180 ? 12.816 -11.628 -6.152 1.00 93.25 180 PRO A O 1
ATOM 1403 N N . TRP A 1 181 ? 14.234 -11.410 -7.864 1.00 94.81 181 TRP A N 1
ATOM 1404 C CA . TRP A 1 181 ? 13.207 -11.085 -8.868 1.00 94.81 181 TRP A CA 1
ATOM 1405 C C . TRP A 1 181 ? 12.933 -12.239 -9.846 1.00 94.81 181 TRP A C 1
ATOM 1407 O O . TRP A 1 181 ? 12.050 -12.129 -10.704 1.00 94.81 181 TRP A O 1
ATOM 1417 N N . LEU A 1 182 ? 13.654 -13.350 -9.675 1.00 95.81 182 LEU A N 1
ATOM 1418 C CA . LEU A 1 182 ? 13.519 -14.600 -10.415 1.00 95.81 182 LEU A CA 1
ATOM 1419 C C . LEU A 1 182 ? 13.194 -15.761 -9.464 1.00 95.81 182 LEU A C 1
ATOM 1421 O O . LEU A 1 182 ? 13.677 -15.787 -8.332 1.00 95.81 182 LEU A O 1
ATOM 1425 N N . THR A 1 183 ? 12.419 -16.732 -9.943 1.00 95.19 183 THR A N 1
ATOM 1426 C CA . THR A 1 183 ? 12.302 -18.080 -9.360 1.00 95.19 183 THR A CA 1
ATOM 1427 C C . THR A 1 183 ? 12.968 -19.098 -10.273 1.00 95.19 183 THR A C 1
ATOM 1429 O O . THR A 1 183 ? 13.058 -18.899 -11.487 1.00 95.19 183 THR A O 1
ATOM 1432 N N . LYS A 1 184 ? 13.418 -20.219 -9.705 1.00 93.50 184 LYS A N 1
ATOM 1433 C CA . LYS A 1 184 ? 13.946 -21.336 -10.506 1.00 93.50 184 LYS A CA 1
ATOM 1434 C C . LYS A 1 184 ? 12.824 -22.117 -11.176 1.00 93.50 184 LYS A C 1
ATOM 1436 O O . LYS A 1 184 ? 12.953 -22.517 -12.331 1.00 93.50 184 LYS A O 1
ATOM 1441 N N . ASP A 1 185 ? 11.724 -22.292 -10.454 1.00 94.19 185 ASP A N 1
ATOM 1442 C CA . ASP A 1 185 ? 10.595 -23.077 -10.925 1.00 94.19 185 ASP A CA 1
ATOM 1443 C C . ASP A 1 185 ? 9.647 -22.242 -11.803 1.00 94.19 185 ASP A C 1
ATOM 1445 O O . ASP A 1 185 ? 9.473 -21.038 -11.555 1.00 94.19 185 ASP A O 1
ATOM 1449 N N . PRO A 1 186 ? 9.023 -22.862 -12.827 1.00 95.25 186 PRO A N 1
ATOM 1450 C CA . PRO A 1 186 ? 8.031 -22.206 -13.669 1.00 95.25 186 PRO A CA 1
ATOM 1451 C C . PRO A 1 186 ? 6.851 -21.662 -12.866 1.00 95.25 186 PRO A C 1
ATOM 1453 O O . PRO A 1 186 ? 6.295 -22.343 -12.006 1.00 95.25 186 PRO A O 1
ATOM 1456 N N . ILE A 1 187 ? 6.412 -20.452 -13.212 1.00 96.25 187 ILE A N 1
ATOM 1457 C CA . ILE A 1 187 ? 5.234 -19.829 -12.603 1.00 96.25 187 ILE A CA 1
ATOM 1458 C C . ILE A 1 187 ? 4.028 -20.046 -13.519 1.00 96.25 187 ILE A C 1
ATOM 1460 O O . ILE A 1 187 ? 3.998 -19.578 -14.658 1.00 96.25 187 ILE A O 1
ATOM 1464 N N . GLU A 1 188 ? 3.006 -20.727 -13.008 1.00 95.00 188 GLU A N 1
ATOM 1465 C CA . GLU A 1 188 ? 1.750 -20.925 -13.730 1.00 95.00 188 GLU A CA 1
ATOM 1466 C C . GLU A 1 188 ? 0.882 -19.661 -13.720 1.00 95.00 188 GLU A C 1
ATOM 1468 O O . GLU A 1 188 ? 0.785 -18.946 -12.718 1.00 95.00 188 GLU A O 1
ATOM 1473 N N . ARG A 1 189 ? 0.182 -19.417 -14.833 1.00 96.94 189 ARG A N 1
ATOM 1474 C CA . ARG A 1 189 ? -0.873 -18.401 -14.893 1.00 96.94 189 ARG A CA 1
ATOM 1475 C C . ARG A 1 189 ? -2.049 -18.842 -14.026 1.00 96.94 189 ARG A C 1
ATOM 1477 O O . ARG A 1 189 ? -2.553 -19.948 -14.193 1.00 96.94 189 ARG A O 1
ATOM 1484 N N . ARG A 1 190 ? -2.503 -17.954 -13.142 1.00 98.00 190 ARG A N 1
ATOM 1485 C CA . ARG A 1 190 ? -3.606 -18.195 -12.200 1.00 98.00 190 ARG A CA 1
ATOM 1486 C C . ARG A 1 190 ? -4.713 -17.172 -12.381 1.00 98.00 190 ARG A C 1
ATOM 1488 O O . ARG A 1 190 ? -4.451 -16.053 -12.829 1.00 98.00 190 ARG A O 1
ATOM 1495 N N . ARG A 1 191 ? -5.934 -17.545 -12.009 1.00 98.56 191 ARG A N 1
ATOM 1496 C CA . ARG A 1 191 ? -7.111 -16.677 -12.100 1.00 98.56 191 ARG A CA 1
ATOM 1497 C C . ARG A 1 191 ? -7.652 -16.309 -10.732 1.00 98.56 191 ARG A C 1
ATOM 1499 O O . ARG A 1 191 ? -7.909 -17.187 -9.912 1.00 98.56 191 ARG A O 1
ATOM 1506 N N . ILE A 1 192 ? -7.882 -15.018 -10.532 1.00 98.69 192 ILE A N 1
ATOM 1507 C CA . ILE A 1 192 ? -8.516 -14.475 -9.335 1.00 98.69 192 ILE A CA 1
ATOM 1508 C C . ILE A 1 192 ? -9.858 -13.859 -9.717 1.00 98.69 192 ILE A C 1
ATOM 1510 O O . ILE A 1 192 ? -9.943 -13.080 -10.668 1.00 98.69 192 ILE A O 1
ATOM 1514 N N . VAL A 1 193 ? -10.887 -14.167 -8.935 1.00 98.69 193 VAL A N 1
ATOM 1515 C CA . VAL A 1 193 ? -12.110 -13.366 -8.897 1.00 98.69 193 VAL A CA 1
ATOM 1516 C C . VAL A 1 193 ? -11.894 -12.208 -7.920 1.00 98.69 193 VAL A C 1
ATOM 1518 O O . VAL A 1 193 ? -11.647 -12.420 -6.733 1.00 98.69 193 VAL A O 1
ATOM 1521 N N . TRP A 1 194 ? -11.951 -10.978 -8.421 1.00 98.19 194 TRP A N 1
ATOM 1522 C CA . TRP A 1 194 ? -11.841 -9.754 -7.634 1.00 98.19 194 TRP A CA 1
ATOM 1523 C C . TRP A 1 194 ? -13.233 -9.179 -7.385 1.00 98.19 194 TRP A C 1
ATOM 1525 O O . TRP A 1 194 ? -13.926 -8.776 -8.320 1.00 98.19 194 TRP A O 1
ATOM 1535 N N . VAL A 1 195 ? -13.634 -9.116 -6.119 1.00 97.88 195 VAL A N 1
ATOM 1536 C CA . VAL A 1 195 ? -14.959 -8.643 -5.709 1.00 97.88 195 VAL A CA 1
ATOM 1537 C C . VAL A 1 195 ? -14.875 -7.194 -5.250 1.00 97.88 195 VAL A C 1
ATOM 1539 O O . VAL A 1 195 ? -14.092 -6.880 -4.347 1.00 97.88 195 VAL A O 1
ATOM 1542 N N . GLN A 1 196 ? -15.729 -6.349 -5.836 1.00 94.38 196 GLN A N 1
ATOM 1543 C CA . GLN A 1 196 ? -15.703 -4.885 -5.775 1.00 94.38 196 GLN A CA 1
ATOM 1544 C C . GLN A 1 196 ? -14.537 -4.271 -6.582 1.00 94.38 196 GLN A C 1
ATOM 1546 O O . GLN A 1 196 ? -13.400 -4.189 -6.109 1.00 94.38 196 GLN A O 1
ATOM 1551 N N . GLY A 1 197 ? -14.835 -3.801 -7.795 1.00 87.56 197 GLY A N 1
ATOM 1552 C CA . GLY A 1 197 ? -13.923 -3.195 -8.769 1.00 87.56 197 GLY A CA 1
ATOM 1553 C C . GLY A 1 197 ? -13.519 -1.741 -8.495 1.00 87.56 197 GLY A C 1
ATOM 1554 O O . GLY A 1 197 ? -12.785 -1.170 -9.298 1.00 87.56 197 GLY A O 1
ATOM 1555 N N . ARG A 1 198 ? -13.936 -1.190 -7.343 1.00 90.62 198 ARG A N 1
ATOM 1556 C CA . ARG A 1 198 ? -13.725 0.198 -6.884 1.00 90.62 198 ARG A CA 1
ATOM 1557 C C . ARG A 1 198 ? -14.414 1.253 -7.745 1.00 90.62 198 ARG A C 1
ATOM 1559 O O . ARG A 1 198 ? -14.808 1.031 -8.875 1.00 90.62 198 ARG A O 1
ATOM 1566 N N . GLU A 1 199 ? -14.564 2.436 -7.178 1.00 86.62 199 GLU A N 1
ATOM 1567 C CA . GLU A 1 199 ? -15.329 3.552 -7.722 1.00 86.62 199 GLU A CA 1
ATOM 1568 C C . GLU A 1 199 ? -14.811 4.084 -9.068 1.00 86.62 199 GLU A C 1
ATOM 1570 O O . GLU A 1 199 ? -15.606 4.570 -9.870 1.00 86.62 199 GLU A O 1
ATOM 1575 N N . ASN A 1 200 ? -13.502 4.003 -9.324 1.00 87.75 200 ASN A N 1
ATOM 1576 C CA . ASN A 1 200 ? -12.865 4.470 -10.558 1.00 87.75 200 ASN A CA 1
ATOM 1577 C C . ASN A 1 200 ? -11.477 3.842 -10.758 1.00 87.75 200 ASN A C 1
ATOM 1579 O O . ASN A 1 200 ? -10.913 3.229 -9.847 1.00 87.75 200 ASN A O 1
ATOM 1583 N N . PHE A 1 201 ? -10.910 4.028 -11.952 1.00 88.75 201 PHE A N 1
ATOM 1584 C CA . PHE A 1 201 ? -9.601 3.492 -12.317 1.00 88.75 201 PHE A CA 1
ATOM 1585 C C . PHE A 1 201 ? -8.477 4.025 -11.421 1.00 88.75 201 PHE A C 1
ATOM 1587 O O . PHE A 1 201 ? -7.625 3.253 -10.983 1.00 88.75 201 PHE A O 1
ATOM 1594 N N . GLU A 1 202 ? -8.468 5.317 -11.107 1.00 87.75 202 GLU A N 1
ATOM 1595 C CA . GLU A 1 202 ? -7.415 5.971 -10.330 1.00 87.75 202 GLU A CA 1
ATOM 1596 C C . GLU A 1 202 ? -7.279 5.375 -8.924 1.00 87.75 202 GLU A C 1
ATOM 1598 O O . GLU A 1 202 ? -6.158 5.156 -8.471 1.00 87.75 202 GLU A O 1
ATOM 1603 N N . SER A 1 203 ? -8.400 5.007 -8.295 1.00 86.50 203 SER A N 1
ATOM 1604 C CA . SER A 1 203 ? -8.463 4.399 -6.956 1.00 86.50 203 SER A CA 1
ATOM 1605 C C . SER A 1 203 ? -8.007 2.933 -6.883 1.00 86.50 203 SER A C 1
ATOM 1607 O O . SER A 1 203 ? -7.902 2.374 -5.789 1.00 86.50 203 SER A O 1
ATOM 1609 N N . ILE A 1 204 ? -7.757 2.276 -8.025 1.00 91.25 204 ILE A N 1
ATOM 1610 C CA . ILE A 1 204 ? -7.403 0.844 -8.064 1.00 91.25 204 ILE A CA 1
ATOM 1611 C C . ILE A 1 204 ? -6.296 0.484 -9.058 1.00 91.25 204 ILE A C 1
ATOM 1613 O O . ILE A 1 204 ? -5.822 -0.656 -9.082 1.00 91.25 204 ILE A O 1
ATOM 1617 N N . ARG A 1 205 ? -5.826 1.452 -9.851 1.00 91.50 205 ARG A N 1
ATOM 1618 C CA . ARG A 1 205 ? -4.880 1.265 -10.957 1.00 91.50 205 ARG A CA 1
ATOM 1619 C C . ARG A 1 205 ? -3.711 0.356 -10.600 1.00 91.50 205 ARG A C 1
ATOM 1621 O O . ARG A 1 205 ? -3.425 -0.583 -11.341 1.00 91.50 205 ARG A O 1
ATOM 1628 N N . ARG A 1 206 ? -3.023 0.614 -9.479 1.00 92.12 206 ARG A N 1
ATOM 1629 C CA . ARG A 1 206 ? -1.830 -0.170 -9.114 1.00 92.12 206 ARG A CA 1
ATOM 1630 C C . ARG A 1 206 ? -2.134 -1.636 -8.835 1.00 92.12 206 ARG A C 1
ATOM 1632 O O . ARG A 1 206 ? -1.303 -2.470 -9.178 1.00 92.12 206 ARG A O 1
ATOM 1639 N N . ALA A 1 207 ? -3.299 -1.964 -8.280 1.00 95.50 207 ALA A N 1
ATOM 1640 C CA . ALA A 1 207 ? -3.670 -3.356 -8.050 1.00 95.50 207 ALA A CA 1
ATOM 1641 C C . ALA A 1 207 ? -3.852 -4.107 -9.378 1.00 95.50 207 ALA A C 1
ATOM 1643 O O . ALA A 1 207 ? -3.351 -5.220 -9.533 1.00 95.50 207 ALA A O 1
ATOM 1644 N N . TYR A 1 208 ? -4.494 -3.485 -10.370 1.00 95.50 208 TYR A N 1
ATOM 1645 C CA . TYR A 1 208 ? -4.708 -4.109 -11.680 1.00 95.50 208 TYR A CA 1
ATOM 1646 C C . TYR A 1 208 ? -3.423 -4.183 -12.511 1.00 95.50 208 TYR A C 1
ATOM 1648 O O . TYR A 1 208 ? -3.138 -5.217 -13.118 1.00 95.50 208 TYR A O 1
ATOM 1656 N N . GLU A 1 209 ? -2.588 -3.139 -12.479 1.00 94.38 209 GLU A N 1
ATOM 1657 C CA . GLU A 1 209 ? -1.244 -3.189 -13.071 1.00 94.38 209 GLU A CA 1
ATOM 1658 C C . GLU A 1 209 ? -0.392 -4.300 -12.432 1.00 94.38 209 GLU A C 1
ATOM 1660 O O . GLU A 1 209 ? 0.302 -5.032 -13.142 1.00 94.38 209 GLU A O 1
ATOM 1665 N N . ALA A 1 210 ? -0.472 -4.468 -11.107 1.00 97.19 210 ALA A N 1
ATOM 1666 C CA . ALA A 1 210 ? 0.207 -5.548 -10.400 1.00 97.19 210 ALA A CA 1
ATOM 1667 C C . ALA A 1 210 ? -0.305 -6.925 -10.836 1.00 97.19 210 ALA A C 1
ATOM 1669 O O . ALA A 1 210 ? 0.509 -7.812 -11.084 1.00 97.19 210 ALA A O 1
ATOM 1670 N N . ALA A 1 211 ? -1.619 -7.112 -10.989 1.00 98.06 211 ALA A N 1
ATOM 1671 C CA . ALA A 1 211 ? -2.191 -8.388 -11.416 1.00 98.06 211 ALA A CA 1
ATOM 1672 C C . ALA A 1 211 ? -1.634 -8.807 -12.781 1.00 98.06 211 ALA A C 1
ATOM 1674 O O . ALA A 1 211 ? -1.095 -9.908 -12.929 1.00 98.06 211 ALA A O 1
ATOM 1675 N N . TRP A 1 212 ? -1.656 -7.883 -13.747 1.00 96.00 212 TRP A N 1
ATOM 1676 C CA . TRP A 1 212 ? -1.067 -8.106 -15.063 1.00 96.00 212 TRP A CA 1
ATOM 1677 C C . TRP A 1 212 ? 0.422 -8.455 -14.963 1.00 96.00 212 TRP A C 1
ATOM 1679 O O . TRP A 1 212 ? 0.855 -9.462 -15.527 1.00 96.00 212 TRP A O 1
ATOM 1689 N N . ALA A 1 213 ? 1.200 -7.675 -14.205 1.00 97.25 213 ALA A N 1
ATOM 1690 C CA . ALA A 1 213 ? 2.645 -7.860 -14.091 1.00 97.25 213 ALA A CA 1
ATOM 1691 C C . ALA A 1 213 ? 3.044 -9.174 -13.400 1.00 97.25 213 ALA A C 1
ATOM 1693 O O . ALA A 1 213 ? 4.117 -9.721 -13.668 1.00 97.25 213 ALA A O 1
ATOM 1694 N N . LEU A 1 214 ? 2.177 -9.687 -12.525 1.00 98.31 214 LEU A N 1
ATOM 1695 C CA . LEU A 1 214 ? 2.304 -10.987 -11.874 1.00 98.31 214 LEU A CA 1
ATOM 1696 C C . LEU A 1 214 ? 1.843 -12.151 -12.763 1.00 98.31 214 LEU A C 1
ATOM 1698 O O . LEU A 1 214 ? 2.003 -13.304 -12.361 1.00 98.31 214 LEU A O 1
ATOM 1702 N N . GLY A 1 215 ? 1.260 -11.880 -13.933 1.00 97.62 215 GLY A N 1
ATOM 1703 C CA . GLY A 1 215 ? 0.673 -12.903 -14.793 1.00 97.62 215 GLY A CA 1
ATOM 1704 C C . GLY A 1 215 ? -0.618 -13.494 -14.231 1.00 97.62 215 GLY A C 1
ATOM 1705 O O . GLY A 1 215 ? -0.928 -14.647 -14.518 1.00 97.62 215 GLY A O 1
ATOM 1706 N N . ILE A 1 216 ? -1.354 -12.721 -13.435 1.00 98.62 216 ILE A N 1
ATOM 1707 C CA . ILE A 1 216 ? -2.649 -13.094 -12.872 1.00 98.62 216 ILE A CA 1
ATOM 1708 C C . ILE A 1 216 ? -3.753 -12.611 -13.810 1.00 98.62 216 ILE A C 1
ATOM 1710 O O . ILE A 1 216 ? -3.749 -11.470 -14.268 1.00 98.62 216 ILE A O 1
ATOM 1714 N N . THR A 1 217 ? -4.707 -13.490 -14.090 1.00 98.31 217 THR A N 1
ATOM 1715 C CA . THR A 1 217 ? -5.926 -13.163 -14.828 1.00 98.31 217 THR A CA 1
ATOM 1716 C C . THR A 1 217 ? -7.013 -12.725 -13.847 1.00 98.31 217 THR A C 1
ATOM 1718 O O . THR A 1 217 ? -7.292 -13.446 -12.890 1.00 98.31 217 THR A O 1
ATOM 1721 N N . LEU A 1 218 ? -7.630 -11.564 -14.079 1.00 98.31 218 LEU A N 1
ATOM 1722 C CA . LEU A 1 218 ? -8.694 -11.033 -13.222 1.00 98.31 218 LEU A CA 1
ATOM 1723 C C . LEU A 1 218 ? -10.079 -11.247 -13.833 1.00 98.31 218 LEU A C 1
ATOM 1725 O O . LEU A 1 218 ? -10.311 -10.899 -14.989 1.00 98.31 218 LEU A O 1
ATOM 1729 N N . VAL A 1 219 ? -11.009 -11.740 -13.024 1.00 98.50 219 VAL A N 1
ATOM 1730 C CA . VAL A 1 219 ? -12.454 -11.684 -13.278 1.00 98.50 219 VAL A CA 1
ATOM 1731 C C . VAL A 1 219 ? -13.052 -10.735 -12.254 1.00 98.50 219 VAL A C 1
ATOM 1733 O O . VAL A 1 219 ? -12.863 -10.937 -11.058 1.00 98.50 219 VAL A O 1
ATOM 1736 N N . ILE A 1 220 ? -13.738 -9.689 -12.699 1.00 98.19 220 ILE A N 1
ATOM 1737 C CA . ILE A 1 220 ? -14.290 -8.672 -11.799 1.00 98.19 220 ILE A CA 1
ATOM 1738 C C . ILE A 1 220 ? -15.750 -8.992 -11.503 1.00 98.19 220 ILE A C 1
ATOM 1740 O O . ILE A 1 220 ? -16.519 -9.253 -12.424 1.00 98.19 220 ILE A O 1
ATOM 1744 N N . VAL A 1 221 ? -16.126 -8.946 -10.227 1.00 98.38 221 VAL A N 1
ATOM 1745 C CA . VAL A 1 221 ? -17.511 -9.098 -9.767 1.00 98.38 221 VAL A CA 1
ATOM 1746 C C . VAL A 1 221 ? -17.938 -7.809 -9.084 1.00 98.38 221 VAL A C 1
ATOM 1748 O O . VAL A 1 221 ? -17.374 -7.432 -8.051 1.00 98.38 221 VAL A O 1
ATOM 1751 N N . ASP A 1 222 ? -18.929 -7.140 -9.662 1.00 97.38 222 ASP A N 1
ATOM 1752 C CA . ASP A 1 222 ? -19.511 -5.912 -9.121 1.00 97.38 222 ASP A CA 1
ATOM 1753 C C . ASP A 1 222 ? -20.967 -5.735 -9.584 1.00 97.38 222 ASP A C 1
ATOM 1755 O O . ASP A 1 222 ? -21.484 -6.530 -10.373 1.00 97.38 222 ASP A O 1
ATOM 1759 N N . GLN A 1 223 ? -21.627 -4.688 -9.090 1.00 95.50 223 GLN A N 1
ATOM 1760 C CA . GLN A 1 223 ? -22.971 -4.285 -9.483 1.00 95.50 223 GLN A CA 1
ATOM 1761 C C . GLN A 1 223 ? -23.064 -4.049 -10.997 1.00 95.50 223 GLN A C 1
ATOM 1763 O O . GLN A 1 223 ? -22.140 -3.527 -11.621 1.00 95.50 223 GLN A O 1
ATOM 1768 N N . ALA A 1 224 ? -24.219 -4.367 -11.579 1.00 95.88 224 ALA A N 1
ATOM 1769 C CA . ALA A 1 224 ? -24.531 -3.945 -12.942 1.00 95.88 224 ALA A CA 1
ATOM 1770 C C . ALA A 1 224 ? -24.485 -2.406 -13.057 1.00 95.88 224 ALA A C 1
ATOM 1772 O O . ALA A 1 224 ? -24.884 -1.688 -12.138 1.00 95.88 224 ALA A O 1
ATOM 1773 N N . GLY A 1 225 ? -24.000 -1.906 -14.187 1.00 94.44 225 GLY A N 1
ATOM 1774 C CA . GLY A 1 225 ? -23.729 -0.496 -14.464 1.00 94.44 225 GLY A CA 1
ATOM 1775 C C . GLY A 1 225 ? -22.345 -0.012 -14.020 1.00 94.44 225 GLY A C 1
ATOM 1776 O O . GLY A 1 225 ? -22.057 1.178 -14.135 1.00 94.44 225 GLY A O 1
ATOM 1777 N N . HIS A 1 226 ? -21.484 -0.890 -13.498 1.00 95.62 226 HIS A N 1
ATOM 1778 C CA . HIS A 1 226 ? -20.127 -0.527 -13.088 1.00 95.62 226 HIS A CA 1
ATOM 1779 C C . HIS A 1 226 ? -19.250 -0.122 -14.291 1.00 95.62 226 HIS A C 1
ATOM 1781 O O . HIS A 1 226 ? -19.381 -0.676 -15.379 1.00 95.62 226 HIS A O 1
ATOM 1787 N N . TRP A 1 227 ? -18.280 0.784 -14.104 1.00 93.62 227 TRP A N 1
ATOM 1788 C CA . TRP A 1 227 ? -17.424 1.313 -15.189 1.00 93.62 227 TRP A CA 1
ATOM 1789 C C . TRP A 1 227 ? -16.533 0.261 -15.876 1.00 93.62 227 TRP A C 1
ATOM 1791 O O . TRP A 1 227 ? -16.001 0.500 -16.957 1.00 93.62 227 TRP A O 1
ATOM 1801 N N . LEU A 1 228 ? -16.374 -0.906 -15.249 1.00 94.62 228 LEU A N 1
ATOM 1802 C CA . LEU A 1 228 ? -15.689 -2.065 -15.825 1.00 94.62 228 LEU A CA 1
ATOM 1803 C C . LEU A 1 228 ? -16.623 -2.992 -16.601 1.00 94.62 228 LEU A C 1
ATOM 1805 O O . LEU A 1 228 ? -16.114 -3.941 -17.172 1.00 94.62 228 LEU A O 1
ATOM 1809 N N . GLU A 1 229 ? -17.939 -2.801 -16.617 1.00 96.12 229 GLU A N 1
ATOM 1810 C CA . GLU A 1 229 ? -18.857 -3.740 -17.277 1.00 96.12 229 GLU A CA 1
ATOM 1811 C C . GLU A 1 229 ? -18.687 -3.757 -18.803 1.00 96.12 229 GLU A C 1
ATOM 1813 O O . GLU A 1 229 ? -18.748 -4.821 -19.409 1.00 96.12 229 GLU A O 1
ATOM 1818 N N . ASP A 1 230 ? -18.385 -2.611 -19.417 1.00 95.75 230 ASP A N 1
ATOM 1819 C CA . ASP A 1 230 ? -18.241 -2.490 -20.871 1.00 95.75 230 ASP A CA 1
ATOM 1820 C C . ASP A 1 230 ? -16.965 -3.177 -21.398 1.00 95.75 230 ASP A C 1
ATOM 1822 O O . ASP A 1 230 ? -15.843 -2.739 -21.131 1.00 95.75 230 ASP A O 1
ATOM 1826 N N . ASP A 1 231 ? -17.136 -4.240 -22.190 1.00 96.00 231 ASP A N 1
ATOM 1827 C CA . ASP A 1 231 ? -16.049 -4.975 -22.855 1.00 96.00 231 ASP A CA 1
ATOM 1828 C C . ASP A 1 231 ? -15.353 -4.170 -23.966 1.00 96.00 231 ASP A C 1
ATOM 1830 O O . ASP A 1 231 ? -14.223 -4.488 -24.341 1.00 96.00 231 ASP A O 1
ATOM 1834 N N . ALA A 1 232 ? -15.997 -3.123 -24.489 1.00 96.00 232 ALA A N 1
ATOM 1835 C CA . ALA A 1 232 ? -15.392 -2.171 -25.419 1.00 96.00 232 ALA A CA 1
ATOM 1836 C C . ALA A 1 232 ? -14.814 -0.937 -24.702 1.00 96.00 232 ALA A C 1
ATOM 1838 O O . ALA A 1 232 ? -14.234 -0.060 -25.350 1.00 96.00 232 ALA A O 1
ATOM 1839 N N . GLY A 1 233 ? -14.953 -0.873 -23.375 1.00 92.69 233 GLY A N 1
ATOM 1840 C CA . GLY A 1 233 ? -14.492 0.240 -22.563 1.00 92.69 233 GLY A CA 1
ATOM 1841 C C . GLY A 1 233 ? -12.965 0.381 -22.578 1.00 92.69 233 GLY A C 1
ATOM 1842 O O . GLY A 1 233 ? -12.233 -0.597 -22.771 1.00 92.69 233 GLY A O 1
ATOM 1843 N N . PRO A 1 234 ? -12.438 1.587 -22.300 1.00 92.00 234 PRO A N 1
ATOM 1844 C CA . PRO A 1 234 ? -11.002 1.870 -22.380 1.00 92.00 234 PRO A CA 1
ATOM 1845 C C . PRO A 1 234 ? -10.155 1.023 -21.424 1.00 92.00 234 PRO A C 1
ATOM 1847 O O . PRO A 1 234 ? -8.955 0.890 -21.638 1.00 92.00 234 PRO A O 1
ATOM 1850 N N . TYR A 1 235 ? -10.767 0.434 -20.394 1.00 91.12 235 TYR A N 1
ATOM 1851 C CA . TYR A 1 235 ? -10.104 -0.354 -19.357 1.00 91.12 235 TYR A CA 1
ATOM 1852 C C . TYR A 1 235 ? -10.441 -1.850 -19.400 1.00 91.12 235 TYR A C 1
ATOM 1854 O O . TYR A 1 235 ? -10.007 -2.591 -18.516 1.00 91.12 235 TYR A O 1
ATOM 1862 N N . ALA A 1 236 ? -11.168 -2.324 -20.420 1.00 91.38 236 ALA A N 1
ATOM 1863 C CA . ALA A 1 236 ? -11.541 -3.735 -20.546 1.00 91.38 236 ALA A CA 1
ATOM 1864 C C . ALA A 1 236 ? -10.316 -4.668 -20.525 1.00 91.38 236 ALA A C 1
ATOM 1866 O O . ALA A 1 236 ? -10.370 -5.751 -19.954 1.00 91.38 236 ALA A O 1
ATOM 1867 N N . TYR A 1 237 ? -9.170 -4.203 -21.040 1.00 90.56 237 TYR A N 1
ATOM 1868 C CA . TYR A 1 237 ? -7.899 -4.938 -21.056 1.00 90.56 237 TYR A CA 1
ATOM 1869 C C . TYR A 1 237 ? -7.328 -5.288 -19.665 1.00 90.56 237 TYR A C 1
ATOM 1871 O O . TYR A 1 237 ? -6.386 -6.077 -19.577 1.00 90.56 237 TYR A O 1
ATOM 1879 N N . LEU A 1 238 ? -7.852 -4.696 -18.584 1.00 89.38 238 LEU A N 1
ATOM 1880 C CA . LEU A 1 238 ? -7.424 -4.968 -17.205 1.00 89.38 238 LEU A CA 1
ATOM 1881 C C . LEU A 1 238 ? -8.039 -6.249 -16.628 1.00 89.38 238 LEU A C 1
ATOM 1883 O O . LEU A 1 238 ? -7.590 -6.732 -15.588 1.00 89.38 238 LEU A O 1
ATOM 1887 N N . ARG A 1 239 ? -9.055 -6.805 -17.290 1.00 95.06 239 ARG A N 1
ATOM 1888 C CA . ARG A 1 239 ? -9.792 -7.989 -16.850 1.00 95.06 239 ARG A CA 1
ATOM 1889 C C . ARG A 1 239 ? -10.032 -8.946 -18.010 1.00 95.06 239 ARG A C 1
ATOM 1891 O O . ARG A 1 239 ? -10.033 -8.565 -19.171 1.00 95.06 239 ARG A O 1
ATOM 1898 N N . GLU A 1 240 ? -10.272 -10.204 -17.684 1.00 97.44 240 GLU A N 1
ATOM 1899 C CA . GLU A 1 240 ? -10.753 -11.198 -18.642 1.00 97.44 240 GLU A CA 1
ATOM 1900 C C . GLU A 1 240 ? -12.267 -11.112 -18.821 1.00 97.44 240 GLU A C 1
ATOM 1902 O O . GLU A 1 240 ? -12.763 -11.223 -19.935 1.00 97.44 240 GLU A O 1
ATOM 1907 N N . ALA A 1 241 ? -13.000 -10.903 -17.727 1.00 97.62 241 ALA A N 1
ATOM 1908 C CA . ALA A 1 241 ? -14.453 -10.827 -17.741 1.00 97.62 241 ALA A CA 1
ATOM 1909 C C . ALA A 1 241 ? -14.971 -9.959 -16.594 1.00 97.62 241 ALA A C 1
ATOM 1911 O O . ALA A 1 241 ? -14.329 -9.850 -15.543 1.00 97.62 241 ALA A O 1
ATOM 1912 N N . PHE A 1 242 ? -16.147 -9.374 -16.801 1.00 98.12 242 PHE A N 1
ATOM 1913 C CA . PHE A 1 242 ? -16.962 -8.764 -15.761 1.00 98.12 242 PHE A CA 1
ATOM 1914 C C . PHE A 1 242 ? -18.207 -9.625 -15.545 1.00 98.12 242 PHE A C 1
ATOM 1916 O O . PHE A 1 242 ? -18.871 -10.010 -16.506 1.00 98.12 242 PHE A O 1
ATOM 1923 N N . VAL A 1 243 ? -18.509 -9.950 -14.292 1.00 98.19 243 VAL A N 1
ATOM 1924 C CA . VAL A 1 243 ? -19.700 -10.712 -13.914 1.00 98.19 243 VAL A CA 1
ATOM 1925 C C . VAL A 1 243 ? -20.591 -9.806 -13.064 1.00 98.19 243 VAL A C 1
ATOM 1927 O O . VAL A 1 243 ? -20.246 -9.547 -11.906 1.00 98.19 243 VAL A O 1
ATOM 1930 N N . PRO A 1 244 ? -21.727 -9.322 -13.602 1.00 97.38 244 PRO A N 1
ATOM 1931 C CA . PRO A 1 244 ? -22.649 -8.500 -12.836 1.00 97.38 244 PRO A CA 1
ATOM 1932 C C . PRO A 1 244 ? -23.291 -9.336 -11.726 1.00 97.38 244 PRO A C 1
ATOM 1934 O O . PRO A 1 244 ? -23.951 -10.346 -11.977 1.00 97.38 244 PRO A O 1
ATOM 1937 N N . CYS A 1 245 ? -23.102 -8.915 -10.482 1.00 96.31 245 CYS A N 1
ATOM 1938 C CA . CYS A 1 245 ? -23.685 -9.536 -9.301 1.00 96.31 245 CYS A CA 1
ATOM 1939 C C . CYS A 1 245 ? -23.837 -8.478 -8.213 1.00 96.31 245 CYS A C 1
ATOM 1941 O O . CYS A 1 245 ? -22.933 -7.670 -8.006 1.00 96.31 245 CYS A O 1
ATOM 1943 N N . SER A 1 246 ? -24.940 -8.509 -7.457 1.00 94.19 246 SER A N 1
ATOM 1944 C CA . SER A 1 246 ? -25.001 -7.661 -6.266 1.00 94.19 246 SER A CA 1
ATOM 1945 C C . SER A 1 246 ? -23.867 -8.031 -5.311 1.00 94.19 246 SER A C 1
ATOM 1947 O O . SER A 1 246 ? -23.622 -9.209 -5.037 1.00 94.19 246 SER A O 1
ATOM 1949 N N . ILE A 1 247 ? -23.185 -7.001 -4.817 1.00 92.88 247 ILE A N 1
ATOM 1950 C CA . ILE A 1 247 ? -22.103 -7.093 -3.831 1.00 92.88 247 ILE A CA 1
ATOM 1951 C C . ILE A 1 247 ? -22.539 -6.558 -2.464 1.00 92.88 247 ILE A C 1
ATOM 1953 O O . ILE A 1 247 ? -21.702 -6.134 -1.659 1.00 92.88 247 ILE A O 1
ATOM 1957 N N . ASP A 1 248 ? -23.849 -6.522 -2.223 1.00 91.44 248 ASP A N 1
ATOM 1958 C CA . ASP A 1 248 ? -24.428 -6.170 -0.931 1.00 91.44 248 ASP A CA 1
ATOM 1959 C C . ASP A 1 248 ? -24.133 -7.275 0.076 1.00 91.44 248 ASP A C 1
ATOM 1961 O O . ASP A 1 248 ? -24.330 -8.455 -0.210 1.00 91.44 248 ASP A O 1
ATOM 1965 N N . VAL A 1 249 ? -23.651 -6.895 1.256 1.00 88.38 249 VAL A N 1
ATOM 1966 C CA . VAL A 1 249 ? -23.220 -7.844 2.288 1.00 88.38 249 VAL A CA 1
ATOM 1967 C C . VAL A 1 249 ? -24.424 -8.272 3.125 1.00 88.38 249 VAL A C 1
ATOM 1969 O O . VAL A 1 249 ? -24.646 -7.782 4.228 1.00 88.38 249 VAL A O 1
ATOM 1972 N N . ASP A 1 250 ? -25.232 -9.166 2.568 1.00 89.19 250 ASP A N 1
ATOM 1973 C CA . ASP A 1 250 ? -26.318 -9.858 3.265 1.00 89.19 250 ASP A CA 1
ATOM 1974 C C . ASP A 1 250 ? -25.968 -11.334 3.526 1.00 89.19 250 ASP A C 1
ATOM 1976 O O . ASP A 1 250 ? -24.903 -11.823 3.145 1.00 89.19 250 ASP A O 1
ATOM 1980 N N . ALA A 1 251 ? -26.871 -12.062 4.191 1.00 88.88 251 ALA A N 1
ATOM 1981 C CA . ALA A 1 251 ? -26.656 -13.466 4.543 1.00 88.88 251 ALA A CA 1
ATOM 1982 C C . ALA A 1 251 ? -26.427 -14.386 3.326 1.00 88.88 251 ALA A C 1
ATOM 1984 O O . ALA A 1 251 ? -25.782 -15.419 3.478 1.00 88.88 251 ALA A O 1
ATOM 1985 N N . GLY A 1 252 ? -26.928 -14.018 2.139 1.00 95.06 252 GLY A N 1
ATOM 1986 C CA . GLY A 1 252 ? -26.761 -14.783 0.900 1.00 95.06 252 GLY A CA 1
ATOM 1987 C C . GLY A 1 252 ? -25.561 -14.340 0.061 1.00 95.06 252 GLY A C 1
ATOM 1988 O O . GLY A 1 252 ? -25.370 -14.837 -1.048 1.00 95.06 252 GLY A O 1
ATOM 1989 N N . PHE A 1 253 ? -24.758 -13.380 0.528 1.00 95.88 253 PHE A N 1
ATOM 1990 C CA . PHE A 1 253 ? -23.599 -12.899 -0.220 1.00 95.88 253 PHE A CA 1
ATOM 1991 C C . PHE A 1 253 ? -22.534 -13.985 -0.462 1.00 95.88 253 PHE A C 1
ATOM 1993 O O . PHE A 1 253 ? -22.111 -14.116 -1.611 1.00 95.88 253 PHE A O 1
ATOM 2000 N N . PRO A 1 254 ? -22.139 -14.822 0.525 1.00 98.00 254 PRO A N 1
ATOM 2001 C CA . PRO A 1 254 ? -21.212 -15.927 0.272 1.00 98.00 254 PRO A CA 1
ATOM 2002 C C . PRO A 1 254 ? -21.717 -16.904 -0.797 1.00 98.00 254 PRO A C 1
ATOM 2004 O O . PRO A 1 254 ? -20.961 -17.246 -1.701 1.00 98.00 254 PRO A O 1
ATOM 2007 N N . ASP A 1 255 ? -22.993 -17.303 -0.746 1.00 98.44 255 ASP A N 1
ATOM 2008 C CA . ASP A 1 255 ? -23.583 -18.238 -1.715 1.00 98.44 255 ASP A CA 1
ATOM 2009 C C . ASP A 1 255 ? -23.558 -17.673 -3.141 1.00 98.44 255 ASP A C 1
ATOM 2011 O O . ASP A 1 255 ? -23.160 -18.367 -4.073 1.00 98.44 255 ASP A O 1
ATOM 2015 N N . ARG A 1 256 ? -23.869 -16.381 -3.312 1.00 98.06 256 ARG A N 1
ATOM 2016 C CA . ARG A 1 256 ? -23.765 -15.707 -4.618 1.00 98.06 256 ARG A CA 1
ATOM 2017 C C . ARG A 1 256 ? -22.350 -15.762 -5.188 1.00 98.06 256 ARG A C 1
ATOM 2019 O O . ARG A 1 256 ? -22.176 -15.999 -6.380 1.00 98.06 256 ARG A O 1
ATOM 2026 N N . LEU A 1 257 ? -21.331 -15.572 -4.350 1.00 98.50 257 LEU A N 1
ATOM 2027 C CA . LEU A 1 257 ? -19.934 -15.681 -4.776 1.00 98.50 257 LEU A CA 1
ATOM 2028 C C . LEU A 1 257 ? -19.565 -17.122 -5.152 1.00 98.50 257 LEU A C 1
ATOM 2030 O O . LEU A 1 257 ? -18.855 -17.338 -6.133 1.00 98.50 257 LEU A O 1
ATOM 2034 N N . VAL A 1 258 ? -20.073 -18.107 -4.408 1.00 98.75 258 VAL A N 1
ATOM 2035 C CA . VAL A 1 258 ? -19.916 -19.532 -4.730 1.00 98.75 258 VAL A CA 1
ATOM 2036 C C . VAL A 1 258 ? -20.548 -19.861 -6.082 1.00 98.75 258 VAL A C 1
ATOM 2038 O O . VAL A 1 258 ? -19.912 -20.538 -6.892 1.00 98.75 258 VAL A O 1
ATOM 2041 N N . ASP A 1 259 ? -21.750 -19.354 -6.352 1.00 98.50 259 ASP A N 1
ATOM 2042 C CA . ASP A 1 259 ? -22.447 -19.542 -7.626 1.00 98.50 259 ASP A CA 1
ATOM 2043 C C . ASP A 1 259 ? -21.691 -18.891 -8.786 1.00 98.50 259 ASP A C 1
ATOM 2045 O O . ASP A 1 259 ? -21.507 -19.524 -9.827 1.00 98.50 259 ASP A O 1
ATOM 2049 N N . VAL A 1 260 ? -21.169 -17.674 -8.594 1.00 98.31 260 VAL A N 1
ATOM 2050 C CA . VAL A 1 260 ? -20.313 -17.003 -9.585 1.00 98.31 260 VAL A CA 1
ATOM 2051 C C . VAL A 1 260 ? -19.076 -17.844 -9.897 1.00 98.31 260 VAL A C 1
ATOM 2053 O O . VAL A 1 260 ? -18.779 -18.079 -11.067 1.00 98.31 260 VAL A O 1
ATOM 2056 N N . VAL A 1 261 ? -18.362 -18.332 -8.879 1.00 98.56 261 VAL A N 1
ATOM 2057 C CA . VAL A 1 261 ? -17.138 -19.120 -9.086 1.00 98.56 261 VAL A CA 1
ATOM 2058 C C . VAL A 1 261 ? -17.439 -20.467 -9.749 1.00 98.56 261 VAL A C 1
ATOM 2060 O O . VAL A 1 261 ? -16.732 -20.854 -10.677 1.00 98.56 261 VAL A O 1
ATOM 2063 N N . ARG A 1 262 ? -18.484 -21.182 -9.313 1.00 98.38 262 ARG A N 1
ATOM 2064 C CA . ARG A 1 262 ? -18.876 -22.481 -9.893 1.00 98.38 262 ARG A CA 1
ATOM 2065 C C . ARG A 1 262 ? -19.442 -22.354 -11.305 1.00 98.38 262 ARG A C 1
ATOM 2067 O O . ARG A 1 262 ? -19.283 -23.278 -12.098 1.00 98.38 262 ARG A O 1
ATOM 2074 N N . GLY A 1 263 ? -20.115 -21.245 -11.600 1.00 97.88 263 GLY A N 1
ATOM 2075 C CA . GLY A 1 263 ? -20.681 -20.946 -12.913 1.00 97.88 263 GLY A CA 1
ATOM 2076 C C . GLY A 1 263 ? -19.669 -20.389 -13.915 1.00 97.88 263 GLY A C 1
ATOM 2077 O O . GLY A 1 263 ? -19.965 -20.349 -15.109 1.00 97.88 263 GLY A O 1
ATOM 2078 N N . TYR A 1 264 ? -18.483 -19.964 -13.466 1.00 98.44 264 TYR A N 1
ATOM 2079 C CA . TYR A 1 264 ? -17.466 -19.417 -14.356 1.00 98.44 264 TYR A CA 1
ATOM 2080 C C . TYR A 1 264 ? -16.870 -20.521 -15.255 1.00 98.44 264 TYR A C 1
ATOM 2082 O O . TYR A 1 264 ? -16.498 -21.586 -14.760 1.00 98.44 264 TYR A O 1
ATOM 2090 N N . PRO A 1 265 ? -16.737 -20.306 -16.581 1.00 97.56 265 PRO A N 1
ATOM 2091 C CA . PRO A 1 265 ? -16.385 -21.369 -17.531 1.00 97.56 265 PRO A CA 1
ATOM 2092 C C . PRO A 1 265 ? -14.935 -21.864 -17.427 1.00 97.56 265 PRO A C 1
ATOM 2094 O O . PRO A 1 265 ? -14.579 -22.864 -18.050 1.00 97.56 265 PRO A O 1
ATOM 2097 N N . ALA A 1 266 ? -14.084 -21.169 -16.672 1.00 97.56 266 ALA A N 1
ATOM 2098 C CA . ALA A 1 266 ? -12.687 -21.526 -16.472 1.00 97.56 266 ALA A CA 1
ATOM 2099 C C . ALA A 1 266 ? -12.366 -21.699 -14.985 1.00 97.56 266 ALA A C 1
ATOM 2101 O O . ALA A 1 266 ? -13.046 -21.168 -14.111 1.00 97.56 266 ALA A O 1
ATOM 2102 N N . LYS A 1 267 ? -11.275 -22.411 -14.691 1.00 97.75 267 LYS A N 1
ATOM 2103 C CA . LYS A 1 267 ? -10.813 -22.589 -13.313 1.00 97.75 267 LYS A CA 1
ATOM 2104 C C . LYS A 1 267 ? -10.506 -21.234 -12.665 1.00 97.75 267 LYS A C 1
ATOM 2106 O O . LYS A 1 267 ? -9.744 -20.440 -13.223 1.00 97.75 267 LYS A O 1
ATOM 2111 N N . VAL A 1 268 ? -11.066 -21.021 -11.478 1.00 98.56 268 VAL A N 1
ATOM 2112 C CA . VAL A 1 268 ? -10.717 -19.942 -10.550 1.00 98.56 268 VAL A CA 1
ATOM 2113 C C . VAL A 1 268 ? -9.774 -20.516 -9.494 1.00 98.56 268 VAL A C 1
ATOM 2115 O O . VAL A 1 268 ? -10.046 -21.576 -8.935 1.00 98.56 268 VAL A O 1
ATOM 2118 N N . ASP A 1 269 ? -8.649 -19.847 -9.253 1.00 98.62 269 ASP A N 1
ATOM 2119 C CA . ASP A 1 269 ? -7.630 -20.275 -8.287 1.00 98.62 269 ASP A CA 1
ATOM 2120 C C . ASP A 1 269 ? -7.674 -19.465 -6.981 1.00 98.62 269 ASP A C 1
ATOM 2122 O O . ASP A 1 269 ? -7.121 -19.909 -5.979 1.00 98.62 269 ASP A O 1
ATOM 2126 N N . GLY A 1 270 ? -8.327 -18.300 -6.978 1.00 98.44 270 GLY A N 1
ATOM 2127 C CA . GLY A 1 270 ? -8.440 -17.442 -5.802 1.00 98.44 270 GLY A CA 1
ATOM 2128 C C . GLY A 1 270 ? -9.611 -16.467 -5.875 1.00 98.44 270 GLY A C 1
ATOM 2129 O O . GLY A 1 270 ? -10.126 -16.157 -6.951 1.00 98.44 270 GLY A O 1
ATOM 2130 N N . LEU A 1 271 ? -10.015 -15.968 -4.713 1.00 98.31 271 LEU A N 1
ATOM 2131 C CA . LEU A 1 271 ? -11.063 -14.965 -4.544 1.00 98.31 271 LEU A CA 1
ATOM 2132 C C . LEU A 1 271 ? -10.523 -13.877 -3.612 1.00 98.31 271 LEU A C 1
ATOM 2134 O O . LEU A 1 271 ? -9.951 -14.180 -2.564 1.00 98.31 271 LEU A O 1
ATOM 2138 N N . VAL A 1 272 ? -10.661 -12.608 -3.993 1.00 97.31 272 VAL A N 1
ATOM 2139 C CA . VAL A 1 272 ? -10.075 -11.501 -3.230 1.00 97.31 272 VAL A CA 1
ATOM 2140 C C . VAL A 1 272 ? -10.974 -10.272 -3.210 1.00 97.31 272 VAL A C 1
ATOM 2142 O O . VAL A 1 272 ? -11.713 -9.984 -4.148 1.00 97.31 272 VAL A O 1
ATOM 2145 N N . THR A 1 273 ? -10.867 -9.518 -2.123 1.00 96.19 273 THR A N 1
ATOM 2146 C CA . THR A 1 273 ? -11.343 -8.141 -2.005 1.00 96.19 273 THR A CA 1
ATOM 2147 C C . THR A 1 273 ? -10.373 -7.362 -1.118 1.00 96.19 273 THR A C 1
ATOM 2149 O O . THR A 1 273 ? -9.561 -7.955 -0.397 1.00 96.19 273 THR A O 1
ATOM 2152 N N . ILE A 1 274 ? -10.495 -6.039 -1.149 1.00 93.81 274 ILE A N 1
ATOM 2153 C CA . ILE A 1 274 ? -9.826 -5.099 -0.238 1.00 93.81 274 ILE A CA 1
ATOM 2154 C C . ILE A 1 274 ? -10.851 -4.278 0.565 1.00 93.81 274 ILE A C 1
ATOM 2156 O O . ILE A 1 274 ? -10.554 -3.182 1.021 1.00 93.81 274 ILE A O 1
ATOM 2160 N N . SER A 1 275 ? -12.079 -4.785 0.694 1.00 91.75 275 SER A N 1
ATOM 2161 C CA . SER A 1 275 ? -13.184 -4.149 1.415 1.00 91.75 275 SER A CA 1
ATOM 2162 C C . SER A 1 275 ? -13.431 -4.833 2.751 1.00 91.75 275 SER A C 1
ATOM 2164 O O . SER A 1 275 ? -13.848 -5.992 2.754 1.00 91.75 275 SER A O 1
ATOM 2166 N N . ASP A 1 276 ? -13.247 -4.119 3.865 1.00 87.81 276 ASP A N 1
ATOM 2167 C CA . ASP A 1 276 ? -13.357 -4.691 5.219 1.00 87.81 276 ASP A CA 1
ATOM 2168 C C . ASP A 1 276 ? -14.677 -5.414 5.446 1.00 87.81 276 ASP A C 1
ATOM 2170 O O . ASP A 1 276 ? -14.702 -6.577 5.841 1.00 87.81 276 ASP A O 1
ATOM 2174 N N . VAL A 1 277 ? -15.782 -4.764 5.078 1.00 87.62 277 VAL A N 1
ATOM 2175 C CA . VAL A 1 277 ? -17.132 -5.314 5.256 1.00 87.62 277 VAL A CA 1
ATOM 2176 C C . VAL A 1 277 ? -17.374 -6.589 4.445 1.00 87.62 277 VAL A C 1
ATOM 2178 O O . VAL A 1 277 ? -18.241 -7.384 4.797 1.00 87.62 277 VAL A O 1
ATOM 2181 N N . ARG A 1 278 ? -16.612 -6.821 3.369 1.00 93.25 278 ARG A N 1
ATOM 2182 C CA . ARG A 1 278 ? -16.749 -8.006 2.505 1.00 93.25 278 ARG A CA 1
ATOM 2183 C C . ARG A 1 278 ? -15.780 -9.123 2.867 1.00 93.25 278 ARG A C 1
ATOM 2185 O O . ARG A 1 278 ? -16.071 -10.270 2.532 1.00 93.25 278 ARG A O 1
ATOM 2192 N N . LEU A 1 279 ? -14.669 -8.823 3.546 1.00 95.44 279 LEU A N 1
ATOM 2193 C CA . LEU A 1 279 ? -13.616 -9.793 3.864 1.00 95.44 279 LEU A CA 1
ATOM 2194 C C . LEU A 1 279 ? -14.147 -11.084 4.513 1.00 95.44 279 LEU A C 1
ATOM 2196 O O . LEU A 1 279 ? -13.800 -12.153 4.007 1.00 95.44 279 LEU A O 1
ATOM 2200 N N . PRO A 1 280 ? -15.029 -11.044 5.538 1.00 95.56 280 PRO A N 1
ATOM 2201 C CA . PRO A 1 280 ? -15.557 -12.274 6.122 1.00 95.56 280 PRO A CA 1
ATOM 2202 C C . PRO A 1 280 ? -16.352 -13.105 5.108 1.00 95.56 280 PRO A C 1
ATOM 2204 O O . PRO A 1 280 ? -16.160 -14.310 5.006 1.00 95.56 280 PRO A O 1
ATOM 2207 N N . SER A 1 281 ? -17.211 -12.484 4.298 1.00 96.31 281 SER A N 1
ATOM 2208 C CA . SER A 1 281 ? -18.015 -13.224 3.310 1.00 96.31 281 SER A CA 1
ATOM 2209 C C . SER A 1 281 ? -17.160 -13.847 2.204 1.00 96.31 281 SER A C 1
ATOM 2211 O O . SER A 1 281 ? -17.458 -14.947 1.743 1.00 96.31 281 SER A O 1
ATOM 2213 N N . ILE A 1 282 ? -16.068 -13.179 1.823 1.00 98.06 282 ILE A N 1
ATOM 2214 C CA . ILE A 1 282 ? -15.077 -13.699 0.874 1.00 98.06 282 ILE A CA 1
ATOM 2215 C C . ILE A 1 282 ? -14.378 -14.928 1.448 1.00 98.06 282 ILE A C 1
ATOM 2217 O O . ILE A 1 282 ? -14.354 -15.967 0.795 1.00 98.06 282 ILE A O 1
ATOM 2221 N N . ALA A 1 283 ? -13.882 -14.842 2.685 1.00 98.38 283 ALA A N 1
ATOM 2222 C CA . ALA A 1 283 ? -13.276 -15.982 3.365 1.00 98.38 283 ALA A CA 1
ATOM 2223 C C . ALA A 1 283 ? -14.267 -17.147 3.494 1.00 98.38 283 ALA A C 1
ATOM 2225 O O . ALA A 1 283 ? -13.910 -18.299 3.252 1.00 98.38 283 ALA A O 1
ATOM 2226 N N . LYS A 1 284 ? -15.544 -16.852 3.778 1.00 98.62 284 LYS A N 1
ATOM 2227 C CA . LYS A 1 284 ? -16.578 -17.884 3.862 1.00 98.62 284 LYS A CA 1
ATOM 2228 C C . LYS A 1 284 ? -16.818 -18.592 2.531 1.00 98.62 284 LYS A C 1
ATOM 2230 O O . LYS A 1 284 ? -16.889 -19.819 2.498 1.00 98.62 284 LYS A O 1
ATOM 2235 N N . ALA A 1 285 ? -16.904 -17.835 1.440 1.00 98.69 285 ALA A N 1
ATOM 2236 C CA . ALA A 1 285 ? -17.021 -18.398 0.101 1.00 98.69 285 ALA A CA 1
ATOM 2237 C C . ALA A 1 285 ? -15.779 -19.231 -0.267 1.00 98.69 285 ALA A C 1
ATOM 2239 O O . ALA A 1 285 ? -15.925 -20.326 -0.810 1.00 98.69 285 ALA A O 1
ATOM 2240 N N . CYS A 1 286 ? -14.570 -18.774 0.088 1.00 98.81 286 CYS A N 1
ATOM 2241 C CA . CYS A 1 286 ? -13.344 -19.552 -0.098 1.00 98.81 286 CYS A CA 1
ATOM 2242 C C . CYS A 1 286 ? -13.402 -20.905 0.623 1.00 98.81 286 CYS A C 1
ATOM 2244 O O . CYS A 1 286 ? -13.141 -21.924 -0.012 1.00 98.81 286 CYS A O 1
ATOM 2246 N N . GLU A 1 287 ? -13.812 -20.942 1.897 1.00 98.69 287 GLU A N 1
ATOM 2247 C CA . GLU A 1 287 ? -13.989 -22.195 2.651 1.00 98.69 287 GLU A CA 1
ATOM 2248 C C . GLU A 1 287 ? -14.970 -23.152 1.952 1.00 98.69 287 GLU A C 1
ATOM 2250 O O . GLU A 1 287 ? -14.694 -24.343 1.824 1.00 98.69 287 GLU A O 1
ATOM 2255 N N . MET A 1 288 ? -16.101 -22.638 1.454 1.00 98.69 288 MET A N 1
ATOM 2256 C CA . MET A 1 288 ? -17.118 -23.432 0.747 1.00 98.69 288 MET A CA 1
ATOM 2257 C C . MET A 1 288 ? -16.635 -23.976 -0.607 1.00 98.69 288 MET A C 1
ATOM 2259 O O . MET A 1 288 ? -17.133 -25.002 -1.080 1.00 98.69 288 MET A O 1
ATOM 2263 N N . LEU A 1 289 ? -15.697 -23.277 -1.249 1.00 98.62 289 LEU A N 1
ATOM 2264 C CA . LEU A 1 289 ? -15.114 -23.637 -2.545 1.00 98.62 289 LEU A CA 1
ATOM 2265 C C . LEU A 1 289 ? -13.822 -24.457 -2.417 1.00 98.62 289 LEU A C 1
ATOM 2267 O O . LEU A 1 289 ? -13.359 -25.000 -3.418 1.00 98.62 289 LEU A O 1
ATOM 2271 N N . GLY A 1 290 ? -1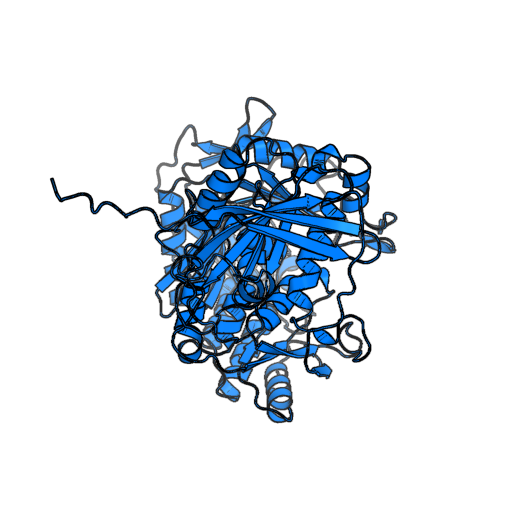3.231 -24.534 -1.221 1.00 98.31 290 GLY A N 1
ATOM 2272 C CA . GLY A 1 290 ? -11.880 -25.063 -1.027 1.00 98.31 290 GLY A CA 1
ATOM 2273 C C . GLY A 1 290 ? -10.789 -24.175 -1.642 1.00 98.31 290 GLY A C 1
ATOM 2274 O O . GLY A 1 290 ? -9.731 -24.683 -2.010 1.00 98.31 290 GLY A O 1
ATOM 2275 N N . LEU A 1 291 ? -11.050 -22.871 -1.795 1.00 98.62 291 LEU A N 1
ATOM 2276 C CA . LEU A 1 291 ? -10.055 -21.897 -2.248 1.00 98.62 291 LEU A CA 1
ATOM 2277 C C . LEU A 1 291 ? -9.181 -21.420 -1.076 1.00 98.62 291 LEU A C 1
ATOM 2279 O O . LEU A 1 291 ? -9.630 -21.445 0.073 1.00 98.62 291 LEU A O 1
ATOM 2283 N N . PRO A 1 292 ? -7.950 -20.947 -1.343 1.00 98.25 292 PRO A N 1
ATOM 2284 C CA . PRO A 1 292 ? -7.063 -20.463 -0.293 1.00 98.25 292 PRO A CA 1
ATOM 2285 C C . PRO A 1 292 ? -7.642 -19.270 0.478 1.00 98.25 292 PRO A C 1
ATOM 2287 O O . PRO A 1 292 ? -8.092 -18.288 -0.114 1.00 98.25 292 PRO A O 1
ATOM 2290 N N . THR A 1 293 ? -7.601 -19.346 1.808 1.00 98.12 293 THR A N 1
ATOM 2291 C CA . THR A 1 293 ? -7.988 -18.264 2.720 1.00 98.12 293 THR A CA 1
ATOM 2292 C C . THR A 1 293 ? -7.444 -18.535 4.121 1.00 98.12 293 THR A C 1
ATOM 2294 O O . THR A 1 293 ? -7.273 -19.689 4.512 1.00 98.12 293 THR A O 1
ATOM 2297 N N . GLU A 1 294 ? -7.220 -17.476 4.896 1.00 97.69 294 GLU A N 1
ATOM 2298 C CA . GLU A 1 294 ? -7.198 -17.591 6.360 1.00 97.69 294 GLU A CA 1
ATOM 2299 C C . GLU A 1 294 ? -8.629 -17.868 6.873 1.00 97.69 294 GLU A C 1
ATOM 2301 O O . GLU A 1 294 ? -9.594 -17.616 6.137 1.00 97.69 294 GLU A O 1
ATOM 2306 N N . PRO A 1 295 ? -8.808 -18.388 8.102 1.00 97.81 295 PRO A N 1
ATOM 2307 C CA . PRO A 1 295 ? -10.120 -18.809 8.590 1.00 97.81 295 PRO A CA 1
ATOM 2308 C C . PRO A 1 295 ? -11.170 -17.692 8.544 1.00 97.81 295 PRO A C 1
ATOM 2310 O O . PRO A 1 295 ? -10.893 -16.547 8.910 1.00 97.81 295 PRO A O 1
ATOM 2313 N N . TYR A 1 296 ? -12.407 -18.033 8.171 1.00 97.75 296 TYR A N 1
ATOM 2314 C CA . TYR A 1 296 ? -13.546 -17.107 8.187 1.00 97.75 296 TYR A CA 1
ATOM 2315 C C . TYR A 1 296 ? -13.677 -16.364 9.523 1.00 97.75 296 TYR A C 1
ATOM 2317 O O . TYR A 1 296 ? -13.858 -15.144 9.551 1.00 97.75 296 TYR A O 1
ATOM 2325 N N . GLU A 1 297 ? -13.552 -17.101 10.630 1.00 97.62 297 GLU A N 1
ATOM 2326 C CA . GLU A 1 297 ? -13.672 -16.540 11.975 1.00 97.62 297 GLU A CA 1
ATOM 2327 C C . GLU A 1 297 ? -12.624 -15.458 12.246 1.00 97.62 297 GLU A C 1
ATOM 2329 O O . GLU A 1 297 ? -12.948 -14.459 12.881 1.00 97.62 297 GLU A O 1
ATOM 2334 N N . SER A 1 298 ? -11.406 -15.588 11.713 1.00 98.00 298 SER A N 1
ATOM 2335 C CA . SER A 1 298 ? -10.352 -14.581 11.873 1.00 98.00 298 SER A CA 1
ATOM 2336 C C . SER A 1 298 ? -10.747 -13.248 11.241 1.00 98.00 298 SER A C 1
ATOM 2338 O O . SER A 1 298 ? -10.676 -12.208 11.894 1.00 98.00 298 SER A O 1
ATOM 2340 N N . TYR A 1 299 ? -11.266 -13.268 10.010 1.00 97.25 299 TYR A N 1
ATOM 2341 C CA . TYR A 1 299 ? -11.779 -12.060 9.353 1.00 97.25 299 TYR A CA 1
ATOM 2342 C C . TYR A 1 299 ? -13.001 -11.477 10.064 1.00 97.25 299 TYR A C 1
ATOM 2344 O O . TYR A 1 299 ? -13.117 -10.257 10.184 1.00 97.25 299 TYR A O 1
ATOM 2352 N N . ARG A 1 300 ? -13.911 -12.332 10.550 1.00 94.94 300 ARG A N 1
ATOM 2353 C CA . ARG A 1 300 ? -15.099 -11.900 11.296 1.00 94.94 300 ARG A CA 1
ATOM 2354 C C . ARG A 1 300 ? -14.724 -11.202 12.608 1.00 94.94 300 ARG A C 1
ATOM 2356 O O . ARG A 1 300 ? -15.370 -10.223 12.963 1.00 94.94 300 ARG A O 1
ATOM 2363 N N . MET A 1 301 ? -13.714 -11.704 13.320 1.00 95.50 301 MET A N 1
ATOM 2364 C CA . MET A 1 301 ? -13.228 -11.116 14.573 1.00 95.50 301 MET A CA 1
ATOM 2365 C C . MET A 1 301 ? -12.490 -9.793 14.336 1.00 95.50 301 MET A C 1
ATOM 2367 O O . MET A 1 301 ? -12.783 -8.829 15.039 1.00 95.50 301 MET A O 1
ATOM 2371 N N . ALA A 1 302 ? -11.616 -9.721 13.325 1.00 94.88 302 ALA A N 1
ATOM 2372 C CA . ALA A 1 302 ? -10.883 -8.499 12.975 1.00 94.88 302 ALA A CA 1
ATOM 2373 C C . ALA A 1 302 ? -11.808 -7.333 12.627 1.00 94.88 302 ALA A C 1
ATOM 2375 O O . ALA A 1 302 ? -11.640 -6.226 13.128 1.00 94.88 302 ALA A O 1
ATOM 2376 N N . GLY A 1 303 ? -12.831 -7.603 11.809 1.00 90.56 303 GLY A N 1
ATOM 2377 C CA . GLY A 1 303 ? -13.772 -6.578 11.366 1.00 90.56 303 GLY A CA 1
ATOM 2378 C C . GLY A 1 303 ? -14.683 -6.024 12.467 1.00 90.56 303 GLY A C 1
ATOM 2379 O O . GLY A 1 303 ? -15.323 -5.002 12.236 1.00 90.56 303 GLY A O 1
ATOM 2380 N N . ASP A 1 304 ? -14.761 -6.668 13.640 1.00 92.25 304 ASP A N 1
ATOM 2381 C CA . ASP A 1 304 ? -15.557 -6.220 14.789 1.00 92.25 304 ASP A CA 1
ATOM 2382 C C . ASP A 1 304 ? -14.643 -5.605 15.863 1.00 92.25 304 ASP A C 1
ATOM 2384 O O . ASP A 1 304 ? -13.990 -6.302 16.648 1.00 92.25 304 ASP A O 1
ATOM 2388 N N . LYS A 1 305 ? -14.635 -4.268 15.928 1.00 92.19 305 LYS A N 1
ATOM 2389 C CA . LYS A 1 305 ? -13.859 -3.476 16.897 1.00 92.19 305 LYS A CA 1
ATOM 2390 C C . LYS A 1 305 ? -14.188 -3.848 18.346 1.00 92.19 305 LYS A C 1
ATOM 2392 O O . LYS A 1 305 ? -13.301 -3.849 19.196 1.00 92.19 305 LYS A O 1
ATOM 2397 N N . GLY A 1 306 ? -15.447 -4.177 18.640 1.00 92.69 306 GLY A N 1
ATOM 2398 C CA . GLY A 1 306 ? -15.876 -4.588 19.975 1.00 92.69 306 GLY A CA 1
ATOM 2399 C C . GLY A 1 306 ? -15.332 -5.964 20.344 1.00 92.69 306 GLY A C 1
ATOM 2400 O O . GLY A 1 306 ? -14.822 -6.149 21.444 1.00 92.69 306 GLY A O 1
ATOM 2401 N N . THR A 1 307 ? -15.390 -6.926 19.422 1.00 93.81 307 THR A N 1
ATOM 2402 C CA . THR A 1 307 ? -14.776 -8.248 19.610 1.00 93.81 307 THR A CA 1
ATOM 2403 C C . THR A 1 307 ? -13.265 -8.144 19.767 1.00 93.81 307 THR A C 1
ATOM 2405 O O . THR A 1 307 ? -12.733 -8.723 20.709 1.00 93.81 307 THR A O 1
ATOM 2408 N N . THR A 1 308 ? -12.596 -7.369 18.912 1.00 94.69 308 THR A N 1
ATOM 2409 C CA . THR A 1 308 ? -11.152 -7.121 19.011 1.00 94.69 308 THR A CA 1
ATOM 2410 C C . THR A 1 308 ? -10.798 -6.537 20.378 1.00 94.69 308 THR A C 1
ATOM 2412 O O . THR A 1 308 ? -9.977 -7.101 21.092 1.00 94.69 308 THR A O 1
ATOM 2415 N N . ARG A 1 309 ? -11.493 -5.482 20.820 1.00 94.31 309 ARG A N 1
ATOM 2416 C CA . ARG A 1 309 ? -11.264 -4.864 22.132 1.00 94.31 309 ARG A CA 1
ATOM 2417 C C . ARG A 1 309 ? -11.461 -5.833 23.302 1.00 94.31 309 ARG A C 1
ATOM 2419 O O . ARG A 1 309 ? -10.723 -5.755 24.276 1.00 94.31 309 ARG A O 1
ATOM 2426 N N . LEU A 1 310 ? -12.450 -6.725 23.235 1.00 93.62 310 LEU A N 1
ATOM 2427 C CA . LEU A 1 310 ? -12.710 -7.710 24.293 1.00 93.62 310 LEU A CA 1
ATOM 2428 C C . LEU A 1 310 ? -11.665 -8.838 24.351 1.00 93.62 310 LEU A C 1
ATOM 2430 O O . LEU A 1 310 ? -11.627 -9.553 25.351 1.00 93.62 310 LEU A O 1
ATOM 2434 N N . MET A 1 311 ? -10.847 -9.009 23.308 1.00 94.31 311 MET A N 1
ATOM 2435 C CA . MET A 1 311 ? -9.721 -9.952 23.297 1.00 94.31 311 MET A CA 1
ATOM 2436 C C . MET A 1 311 ? -8.436 -9.358 23.868 1.00 94.31 311 MET A C 1
ATOM 2438 O O . MET A 1 311 ? -7.550 -10.126 24.245 1.00 94.31 311 MET A O 1
ATOM 2442 N N . GLU A 1 312 ? -8.331 -8.029 23.908 1.00 93.94 312 GLU A N 1
ATOM 2443 C CA . GLU A 1 312 ? -7.167 -7.319 24.427 1.00 93.94 312 GLU A CA 1
ATOM 2444 C C . GLU A 1 312 ? -7.118 -7.331 25.957 1.00 93.94 312 GLU A C 1
ATOM 2446 O O . GLU A 1 312 ? -8.147 -7.312 26.642 1.00 93.94 312 GLU A O 1
ATOM 2451 N N . ASP A 1 313 ? -5.899 -7.340 26.496 1.00 87.50 313 ASP A N 1
ATOM 2452 C CA . ASP A 1 313 ? -5.701 -7.280 27.939 1.00 87.50 313 ASP A CA 1
ATOM 2453 C C . ASP A 1 313 ? -6.072 -5.890 28.460 1.00 87.50 313 ASP A C 1
ATOM 2455 O O . ASP A 1 313 ? -5.697 -4.858 27.901 1.00 87.50 313 ASP A O 1
ATOM 2459 N N . LYS A 1 314 ? -6.818 -5.860 29.566 1.00 83.81 314 LYS A N 1
ATOM 2460 C CA . LYS A 1 314 ? -7.201 -4.609 30.224 1.00 83.81 314 LYS A CA 1
ATOM 2461 C C . LYS A 1 314 ? -6.094 -4.168 31.170 1.00 83.81 314 LYS A C 1
ATOM 2463 O O . LYS A 1 314 ? -5.705 -4.932 32.056 1.00 83.81 314 LYS A O 1
ATOM 2468 N N . GLN A 1 315 ? -5.642 -2.922 31.046 1.00 83.19 315 GLN A N 1
ATOM 2469 C CA . GLN A 1 315 ? -4.772 -2.339 32.063 1.00 83.19 315 GLN A CA 1
ATOM 2470 C C . GLN A 1 315 ? -5.581 -1.952 33.314 1.00 83.19 315 GLN A C 1
ATOM 2472 O O . GLN A 1 315 ? -6.761 -1.599 33.208 1.00 83.19 315 GLN A O 1
ATOM 2477 N N . PRO A 1 316 ? -4.981 -2.011 34.518 1.00 81.94 316 PRO A N 1
ATOM 2478 C CA . PRO A 1 316 ? -5.642 -1.561 35.738 1.00 81.94 316 PRO A CA 1
ATOM 2479 C C . PRO A 1 316 ? -6.149 -0.118 35.611 1.00 81.94 316 PRO A C 1
ATOM 2481 O O . PRO A 1 316 ? -5.375 0.792 35.336 1.00 81.94 316 PRO A O 1
ATOM 2484 N N . GLY A 1 317 ? -7.448 0.087 35.844 1.00 78.88 317 GLY A N 1
ATOM 2485 C CA . GLY A 1 317 ? -8.091 1.405 35.763 1.00 78.88 317 GLY A CA 1
ATOM 2486 C C . GLY A 1 317 ? -8.742 1.731 34.415 1.00 78.88 317 GLY A C 1
ATOM 2487 O O . GLY A 1 317 ? -9.515 2.686 34.350 1.00 78.88 317 GLY A O 1
ATOM 2488 N N . ASP A 1 318 ? -8.520 0.926 33.371 1.00 86.12 318 ASP A N 1
ATOM 2489 C CA . ASP A 1 318 ? -9.207 1.106 32.091 1.00 86.12 318 ASP A CA 1
ATOM 2490 C C . ASP A 1 318 ? -10.689 0.717 32.196 1.00 86.12 318 ASP A C 1
ATOM 2492 O O . ASP A 1 318 ? -11.046 -0.381 32.635 1.00 86.12 318 ASP A O 1
ATOM 2496 N N . PHE A 1 319 ? -11.566 1.601 31.713 1.00 89.12 319 PHE A N 1
ATOM 2497 C CA . PHE A 1 319 ? -12.976 1.286 31.502 1.00 89.12 319 PHE A CA 1
ATOM 2498 C C . PHE A 1 319 ? -13.221 0.899 30.046 1.00 89.12 319 PHE A C 1
ATOM 2500 O O . PHE A 1 319 ? -12.892 1.637 29.121 1.00 89.12 319 PHE A O 1
ATOM 2507 N N . THR A 1 320 ? -13.842 -0.254 29.823 1.00 91.81 320 THR A N 1
ATOM 2508 C CA . THR A 1 320 ? -14.216 -0.696 28.479 1.00 91.81 320 THR A CA 1
ATOM 2509 C C . THR A 1 320 ? -15.528 -1.453 28.520 1.00 91.81 320 THR A C 1
ATOM 2511 O O . THR A 1 320 ? -15.679 -2.382 29.320 1.00 91.81 320 THR A O 1
ATOM 2514 N N . ALA A 1 321 ? -16.437 -1.101 27.616 1.00 92.50 321 ALA A N 1
ATOM 2515 C CA . ALA A 1 321 ? -17.737 -1.738 27.475 1.00 92.50 321 ALA A CA 1
ATOM 2516 C C . ALA A 1 321 ? -18.126 -1.892 26.002 1.00 92.50 321 ALA A C 1
ATOM 2518 O O . ALA A 1 321 ? -17.717 -1.104 25.151 1.00 92.50 321 ALA A O 1
ATOM 2519 N N . VAL A 1 322 ? -18.952 -2.895 25.714 1.00 94.00 322 VAL A N 1
ATOM 2520 C CA . VAL A 1 322 ? -19.645 -3.029 24.430 1.00 94.00 322 VAL A CA 1
ATOM 2521 C C . VAL A 1 322 ? -21.136 -3.056 24.719 1.00 94.00 322 VAL A C 1
ATOM 2523 O O . VAL A 1 322 ? -21.577 -3.857 25.537 1.00 94.00 322 VAL A O 1
ATOM 2526 N N . VAL A 1 323 ? -21.882 -2.177 24.060 1.00 91.88 323 VAL A N 1
ATOM 2527 C CA . VAL A 1 323 ? -23.324 -1.968 24.265 1.00 91.88 323 VAL A CA 1
ATOM 2528 C C . VAL A 1 323 ? -24.034 -1.937 22.917 1.00 91.88 323 VAL A C 1
ATOM 2530 O O . VAL A 1 323 ? -23.410 -1.628 21.903 1.00 91.88 323 VAL A O 1
ATOM 2533 N N . ALA A 1 324 ? -25.323 -2.252 22.877 1.00 88.94 324 ALA A N 1
ATOM 2534 C CA . ALA A 1 324 ? -26.145 -2.228 21.666 1.00 88.94 324 ALA A CA 1
ATOM 2535 C C . ALA A 1 324 ? -27.193 -1.101 21.645 1.00 88.94 324 ALA A C 1
ATOM 2537 O O . ALA A 1 324 ? -27.906 -0.951 20.646 1.00 88.94 324 ALA A O 1
ATOM 2538 N N . SER A 1 325 ? -27.308 -0.337 22.736 1.00 85.44 325 SER A N 1
ATOM 2539 C CA . SER A 1 325 ? -28.330 0.692 22.940 1.00 85.44 325 SER A CA 1
ATOM 2540 C C . SER A 1 325 ? -27.917 1.716 24.010 1.00 85.44 325 SER A C 1
ATOM 2542 O O . SER A 1 325 ? -26.905 1.552 24.695 1.00 85.44 325 SER A O 1
ATOM 2544 N N . GLU A 1 326 ? -28.695 2.796 24.151 1.00 85.38 326 GLU A N 1
ATOM 2545 C CA . GLU A 1 326 ? -28.516 3.747 25.259 1.00 85.38 326 GLU A CA 1
ATOM 2546 C C . GLU A 1 326 ? -28.938 3.134 26.597 1.00 85.38 326 GLU A C 1
ATOM 2548 O O . GLU A 1 326 ? -28.302 3.392 27.614 1.00 85.38 326 GLU A O 1
ATOM 2553 N N . GLU A 1 327 ? -29.966 2.288 26.590 1.00 88.88 327 GLU A N 1
ATOM 2554 C CA . GLU A 1 327 ? -30.486 1.621 27.779 1.00 88.88 327 GLU A CA 1
ATOM 2555 C C . GLU A 1 327 ? -29.442 0.675 28.389 1.00 88.88 327 GLU A C 1
ATOM 2557 O O . GLU A 1 327 ? -29.178 0.739 29.587 1.00 88.88 327 GLU A O 1
ATOM 2562 N N . GLU A 1 328 ? -28.769 -0.135 27.562 1.00 91.69 328 GLU A N 1
ATOM 2563 C CA . GLU A 1 328 ? -27.657 -0.981 28.020 1.00 91.69 328 GLU A CA 1
ATOM 2564 C C . GLU A 1 328 ? -26.490 -0.142 28.555 1.00 91.69 328 GLU A C 1
ATOM 2566 O O . GLU A 1 328 ? -25.817 -0.529 29.511 1.00 91.69 328 GLU A O 1
ATOM 2571 N N . PHE A 1 329 ? -26.242 1.029 27.964 1.00 89.50 329 PHE A N 1
ATOM 2572 C CA . PHE A 1 329 ? -25.220 1.932 28.475 1.00 89.50 329 PHE A CA 1
ATOM 2573 C C . PHE A 1 329 ? -25.581 2.500 29.855 1.00 89.50 329 PHE A C 1
ATOM 2575 O O . PHE A 1 329 ? -24.713 2.553 30.728 1.00 89.50 329 PHE A O 1
ATOM 2582 N N . ASP A 1 330 ? -26.838 2.885 30.082 1.00 88.38 330 ASP A N 1
ATOM 2583 C CA . ASP A 1 330 ? -27.306 3.354 31.390 1.00 88.38 330 ASP A CA 1
ATOM 2584 C C . ASP A 1 330 ? -27.193 2.253 32.461 1.00 88.38 330 ASP A C 1
ATOM 2586 O O . ASP A 1 330 ? -26.812 2.536 33.601 1.00 88.38 330 ASP A O 1
ATOM 2590 N N . GLU A 1 331 ? -27.430 0.989 32.097 1.00 91.69 331 GLU A N 1
ATOM 2591 C CA . GLU A 1 331 ? -27.197 -0.162 32.978 1.00 91.69 331 GLU A CA 1
ATOM 2592 C C . GLU A 1 331 ? -25.712 -0.327 33.331 1.00 91.69 331 GLU A C 1
ATOM 2594 O O . GLU A 1 331 ? -25.366 -0.468 34.508 1.00 91.69 331 GLU A O 1
ATOM 2599 N N . VAL A 1 332 ? -24.817 -0.261 32.338 1.00 90.75 332 VAL A N 1
ATOM 2600 C CA . VAL A 1 332 ? -23.362 -0.320 32.559 1.00 90.75 332 VAL A CA 1
ATOM 2601 C C . VAL A 1 332 ? -22.900 0.841 33.441 1.00 90.75 332 VAL A C 1
ATOM 2603 O O . VAL A 1 332 ? -22.106 0.638 34.361 1.00 90.75 332 VAL A O 1
ATOM 2606 N N . LEU A 1 333 ? -23.413 2.048 33.209 1.00 88.12 333 LEU A N 1
ATOM 2607 C CA . LEU A 1 333 ? -23.104 3.230 34.009 1.00 88.12 333 LEU A CA 1
ATOM 2608 C C . LEU A 1 333 ? -23.559 3.058 35.466 1.00 88.12 333 LEU A C 1
ATOM 2610 O O . LEU A 1 333 ? -22.803 3.370 36.387 1.00 88.12 333 LEU A O 1
ATOM 2614 N N . ALA A 1 334 ? -24.760 2.521 35.690 1.00 89.94 334 ALA A N 1
ATOM 2615 C CA . ALA A 1 334 ? -25.276 2.242 37.028 1.00 89.94 334 ALA A CA 1
ATOM 2616 C C . ALA A 1 334 ? -24.424 1.199 37.774 1.00 89.94 334 ALA A C 1
ATOM 2618 O O . ALA A 1 334 ? -24.152 1.368 38.963 1.00 89.94 334 ALA A O 1
ATOM 2619 N N . GLN A 1 335 ? -23.941 0.162 37.079 1.00 89.50 335 GLN A N 1
ATOM 2620 C CA . GLN A 1 335 ? -23.026 -0.840 37.648 1.00 89.50 335 GLN A CA 1
ATOM 2621 C C . GLN A 1 335 ? -21.680 -0.242 38.084 1.00 89.50 335 GLN A C 1
ATOM 2623 O O . GLN A 1 335 ? -21.052 -0.765 39.003 1.00 89.50 335 GLN A O 1
ATOM 2628 N N . HIS A 1 336 ? -21.264 0.872 37.477 1.00 86.06 336 HIS A N 1
ATOM 2629 C CA . HIS A 1 336 ? -20.047 1.612 37.826 1.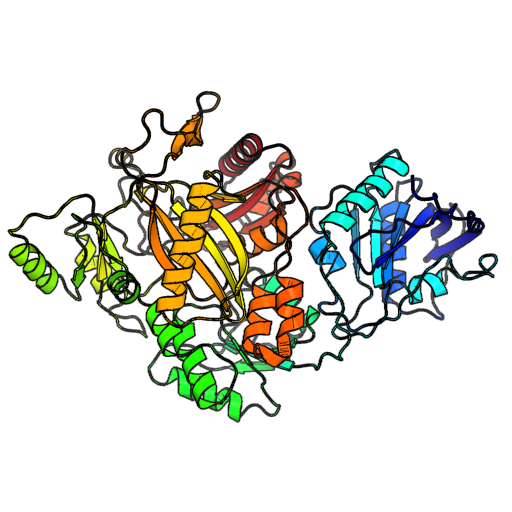00 86.06 336 HIS A CA 1
ATOM 2630 C C . HIS A 1 336 ? -20.320 2.780 38.791 1.00 86.06 336 HIS A C 1
ATOM 2632 O O . HIS A 1 336 ? -19.533 3.715 38.891 1.00 86.06 336 HIS A O 1
ATOM 2638 N N . GLY A 1 337 ? -21.447 2.757 39.512 1.00 85.00 337 GLY A N 1
ATOM 2639 C CA . GLY A 1 337 ? -21.776 3.780 40.509 1.00 85.00 337 GLY A CA 1
ATOM 2640 C C . GLY A 1 337 ? -22.112 5.152 39.917 1.00 85.00 337 GLY A C 1
ATOM 2641 O O . GLY A 1 337 ? -22.139 6.136 40.648 1.00 85.00 337 GLY A O 1
ATOM 2642 N N . GLY A 1 338 ? -22.381 5.232 38.610 1.00 79.75 338 GLY A N 1
ATOM 2643 C CA . GLY A 1 338 ? -22.675 6.486 37.917 1.00 79.75 338 GLY A CA 1
ATOM 2644 C C . GLY A 1 338 ? -21.443 7.305 37.523 1.00 79.75 338 GLY A C 1
ATOM 2645 O O . GLY A 1 338 ? -21.605 8.374 36.934 1.00 79.75 338 GLY A O 1
ATOM 2646 N N . GLU A 1 339 ? -20.232 6.817 37.800 1.00 81.00 339 GLU A N 1
ATOM 2647 C CA . GLU A 1 339 ? -18.976 7.510 37.513 1.00 81.00 339 GLU A CA 1
ATOM 2648 C C . GLU A 1 339 ? -18.112 6.687 36.550 1.00 81.00 339 GLU A C 1
ATOM 2650 O O . GLU A 1 339 ? -17.923 5.487 36.726 1.00 81.00 339 GLU A O 1
ATOM 2655 N N . LEU A 1 340 ? -17.582 7.338 35.510 1.00 83.94 340 LEU A N 1
ATOM 2656 C CA . LEU A 1 340 ? -16.690 6.722 34.526 1.00 83.94 340 LEU A CA 1
ATOM 2657 C C . LEU A 1 340 ? -15.389 7.530 34.411 1.00 83.94 340 LEU A C 1
ATOM 2659 O O . LEU A 1 340 ? -15.433 8.759 34.523 1.00 83.94 340 LEU A O 1
ATOM 2663 N N . PRO A 1 341 ? -14.241 6.880 34.148 1.00 81.50 341 PRO A N 1
ATOM 2664 C CA . PRO A 1 341 ? -12.979 7.578 33.945 1.00 81.50 341 PRO A CA 1
ATOM 2665 C C . PRO A 1 341 ? -12.975 8.256 32.570 1.00 81.50 341 PRO A C 1
ATOM 2667 O O . PRO A 1 341 ? -13.056 7.597 31.538 1.00 81.50 341 PRO A O 1
ATOM 2670 N N . PHE A 1 342 ? -12.892 9.585 32.550 1.00 80.38 342 PHE A N 1
ATOM 2671 C CA . PHE A 1 342 ? -12.831 10.383 31.321 1.00 80.38 342 PHE A CA 1
ATOM 2672 C C . PHE A 1 342 ? -11.394 10.824 30.999 1.00 80.38 342 PHE A C 1
ATOM 2674 O O . PHE A 1 342 ? -10.616 11.034 31.931 1.00 80.38 342 PHE A O 1
ATOM 2681 N N . PRO A 1 343 ? -11.059 11.078 29.714 1.00 83.50 343 PRO A N 1
ATOM 2682 C CA . PRO A 1 343 ? -11.924 11.015 28.523 1.00 83.50 343 PRO A CA 1
ATOM 2683 C C . PRO A 1 343 ? -12.159 9.599 27.957 1.00 83.50 343 PRO A C 1
ATOM 2685 O O . PRO A 1 343 ? -11.262 8.764 27.939 1.00 83.50 343 PRO A O 1
ATOM 2688 N N . LEU A 1 344 ? -13.367 9.374 27.420 1.00 83.81 344 LEU A N 1
ATOM 2689 C CA . LEU A 1 344 ? -13.774 8.144 26.726 1.00 83.81 344 LEU A CA 1
ATOM 2690 C C . LEU A 1 344 ? -14.098 8.416 25.256 1.00 83.81 344 LEU A C 1
ATOM 2692 O O . LEU A 1 344 ? -14.574 9.501 24.903 1.00 83.81 344 LEU A O 1
ATOM 2696 N N . ILE A 1 345 ? -13.910 7.386 24.443 1.00 85.44 345 ILE A N 1
ATOM 2697 C CA . ILE A 1 345 ? -14.300 7.282 23.044 1.00 85.44 345 ILE A CA 1
ATOM 2698 C C . ILE A 1 345 ? -15.461 6.300 22.914 1.00 85.44 345 ILE A C 1
ATOM 2700 O O . ILE A 1 345 ? -15.467 5.250 23.550 1.00 85.44 345 ILE A O 1
ATOM 2704 N N . VAL A 1 346 ? -16.432 6.636 22.063 1.00 84.06 346 VAL A N 1
ATOM 2705 C CA . VAL A 1 346 ? -17.496 5.725 21.626 1.00 84.06 346 VAL A CA 1
ATOM 2706 C C . VAL A 1 346 ? -17.406 5.563 20.119 1.00 84.06 346 VAL A C 1
ATOM 2708 O O . VAL A 1 346 ? -17.429 6.572 19.423 1.00 84.06 346 VAL A O 1
ATOM 2711 N N . LYS A 1 347 ? -17.348 4.327 19.617 1.00 85.50 347 LYS A N 1
ATOM 2712 C CA . LYS A 1 347 ? -17.311 4.033 18.176 1.00 85.50 347 LYS A CA 1
ATOM 2713 C C . LYS A 1 347 ? -18.202 2.834 17.818 1.00 85.50 347 LYS A C 1
ATOM 2715 O O . LYS A 1 347 ? -18.343 1.928 18.644 1.00 85.50 347 LYS A O 1
ATOM 2720 N N . PRO A 1 348 ? -18.827 2.796 16.627 1.00 86.38 348 PRO A N 1
ATOM 2721 C CA . PRO A 1 348 ? -19.517 1.605 16.137 1.00 86.38 348 PRO A CA 1
ATOM 2722 C C . PRO A 1 348 ? -18.582 0.389 16.098 1.00 86.38 348 PRO A C 1
ATOM 2724 O O . PRO A 1 348 ? -17.384 0.525 15.853 1.00 86.38 348 PRO A O 1
ATOM 2727 N N . CYS A 1 349 ? -19.116 -0.813 16.324 1.00 88.56 349 CYS A N 1
ATOM 2728 C CA . CYS A 1 349 ? -18.309 -2.038 16.254 1.00 88.56 349 CYS A CA 1
ATOM 2729 C C . CYS A 1 349 ? -17.918 -2.413 14.815 1.00 88.56 349 CYS A C 1
ATOM 2731 O O . CYS A 1 349 ? -16.852 -2.985 14.618 1.00 88.56 349 CYS A O 1
ATOM 2733 N N . LEU A 1 350 ? -18.755 -2.079 13.827 1.00 82.88 350 LEU A N 1
ATOM 2734 C CA . LEU A 1 350 ? -18.470 -2.216 12.393 1.00 82.88 350 LEU A CA 1
ATOM 2735 C C . LEU A 1 350 ? -18.524 -0.826 11.751 1.00 82.88 350 LEU A C 1
ATOM 2737 O O . LEU A 1 350 ? -19.350 -0.021 12.169 1.00 82.88 350 LEU A O 1
ATOM 2741 N N . GLY A 1 351 ? -17.701 -0.567 10.734 1.00 71.50 351 GLY A N 1
ATOM 2742 C CA . GLY A 1 351 ? -17.636 0.724 10.030 1.00 71.50 351 GLY A CA 1
ATOM 2743 C C . GLY A 1 351 ? -16.198 1.219 9.829 1.00 71.50 351 GLY A C 1
ATOM 2744 O O . GLY A 1 351 ? -15.260 0.605 10.346 1.00 71.50 351 GLY A O 1
ATOM 2745 N N . TRP A 1 352 ? -16.042 2.317 9.083 1.00 64.94 352 TRP A N 1
ATOM 2746 C CA . TRP A 1 352 ? -14.762 2.907 8.646 1.00 64.94 352 TRP A CA 1
ATOM 2747 C C . TRP A 1 352 ? -14.696 4.432 8.897 1.00 64.94 352 TRP A C 1
ATOM 2749 O O . TRP A 1 352 ? -15.691 5.022 9.316 1.00 64.94 352 TRP A O 1
ATOM 2759 N N . ASN A 1 353 ? -13.544 5.062 8.616 1.00 52.19 353 ASN A N 1
ATOM 2760 C CA . ASN A 1 353 ? -13.274 6.515 8.673 1.00 52.19 353 ASN A CA 1
ATOM 2761 C C . ASN A 1 353 ? -13.549 7.185 10.029 1.00 52.19 353 ASN A C 1
ATOM 2763 O O . ASN A 1 353 ? -14.099 8.282 10.060 1.00 52.19 353 ASN A O 1
ATOM 2767 N N . SER A 1 354 ? -13.241 6.546 11.162 1.00 52.62 354 SER A N 1
ATOM 2768 C CA . SER A 1 354 ? -13.530 7.141 12.480 1.00 52.62 354 SER A CA 1
ATOM 2769 C C . SER A 1 354 ? -14.994 7.597 12.662 1.00 52.62 354 SER A C 1
ATOM 2771 O O . SER A 1 354 ? -15.299 8.535 13.411 1.00 52.62 354 SER A O 1
ATOM 2773 N N . ASP A 1 355 ? -15.931 6.932 11.977 1.00 49.47 355 ASP A N 1
ATOM 2774 C CA . ASP A 1 355 ? -17.348 7.284 11.985 1.00 49.47 355 ASP A CA 1
ATOM 2775 C C . ASP A 1 355 ? -17.903 7.307 13.420 1.00 49.47 355 ASP A C 1
ATOM 2777 O O . ASP A 1 355 ? -17.857 6.322 14.158 1.00 49.47 355 ASP A O 1
ATOM 2781 N N . CYS A 1 356 ? -18.494 8.441 13.808 1.00 52.31 356 CYS A N 1
ATOM 2782 C CA . CYS A 1 356 ? -19.154 8.646 15.105 1.00 52.31 356 CYS A CA 1
ATOM 2783 C C . CYS A 1 356 ? -18.262 8.531 16.358 1.00 52.31 356 CYS A C 1
ATOM 2785 O O . CYS A 1 356 ? -18.810 8.429 17.459 1.00 52.31 356 CYS A O 1
ATOM 2787 N N . VAL A 1 357 ? -16.935 8.625 16.224 1.00 56.09 357 VAL A N 1
ATOM 2788 C CA . VAL A 1 357 ? -15.996 8.685 17.356 1.00 56.09 357 VAL A CA 1
ATOM 2789 C C . VAL A 1 357 ? -16.221 9.984 18.144 1.00 56.09 357 VAL A C 1
ATOM 2791 O O . VAL A 1 357 ? -15.897 11.074 17.681 1.00 56.09 357 VAL A O 1
ATOM 2794 N N . ALA A 1 358 ? -16.826 9.903 19.334 1.00 58.94 358 ALA A N 1
ATOM 2795 C CA . ALA A 1 358 ? -17.166 11.093 20.124 1.00 58.94 358 ALA A CA 1
ATOM 2796 C C . ALA A 1 358 ? -17.111 10.885 21.647 1.00 58.94 358 ALA A C 1
ATOM 2798 O O . ALA A 1 358 ? -17.296 9.778 22.155 1.00 58.94 358 ALA A O 1
ATOM 2799 N N . LYS A 1 359 ? -16.924 11.997 22.378 1.00 63.56 359 LYS A N 1
ATOM 2800 C CA . LYS A 1 359 ? -17.019 12.077 23.849 1.00 63.56 359 LYS A CA 1
ATOM 2801 C C . LYS A 1 359 ? -18.499 12.048 24.300 1.00 63.56 359 LYS A C 1
ATOM 2803 O O . LYS A 1 359 ? -19.399 12.430 23.553 1.00 63.56 359 LYS A O 1
ATOM 2808 N N . LEU A 1 360 ? -18.748 11.515 25.497 1.00 65.25 360 LEU A N 1
ATOM 2809 C CA . LEU A 1 360 ? -19.953 10.742 25.854 1.00 65.25 360 LEU A CA 1
ATOM 2810 C C . LEU A 1 360 ? -21.300 11.515 26.052 1.00 65.25 360 LEU A C 1
ATOM 2812 O O . LEU A 1 360 ? -21.363 12.740 26.059 1.00 65.25 360 LEU A O 1
ATOM 2816 N N . ARG A 1 361 ? -22.377 10.718 26.219 1.00 53.34 361 ARG A N 1
ATOM 2817 C CA . ARG A 1 361 ? -23.851 10.904 26.287 1.00 53.34 361 ARG A CA 1
ATOM 2818 C C . ARG A 1 361 ? -24.619 11.073 24.970 1.00 53.34 361 ARG A C 1
ATOM 2820 O O . ARG A 1 361 ? -25.555 10.322 24.752 1.00 53.34 361 ARG A O 1
ATOM 2827 N N . GLY A 1 362 ? -24.200 11.929 24.037 1.00 62.72 362 GLY A N 1
ATOM 2828 C CA . GLY A 1 362 ? -24.809 11.966 22.686 1.00 62.72 362 GLY A CA 1
ATOM 2829 C C . GLY A 1 362 ? -24.228 10.937 21.701 1.00 62.72 362 GLY A C 1
ATOM 2830 O O . GLY A 1 362 ? -24.813 10.661 20.655 1.00 62.72 362 GLY A O 1
ATOM 2831 N N . ALA A 1 363 ? -23.049 10.399 22.022 1.00 73.94 363 ALA A N 1
ATOM 2832 C CA . ALA A 1 363 ? -22.249 9.569 21.128 1.00 73.94 363 ALA A CA 1
ATOM 2833 C C . ALA A 1 363 ? -22.776 8.132 20.983 1.00 73.94 363 ALA A C 1
ATOM 2835 O O . ALA A 1 363 ? -22.784 7.610 19.873 1.00 73.94 363 ALA A O 1
ATOM 2836 N N . VAL A 1 364 ? -23.277 7.524 22.068 1.00 77.06 364 VAL A N 1
ATOM 2837 C CA . VAL A 1 364 ? -23.794 6.141 22.060 1.00 77.06 364 VAL A CA 1
ATOM 2838 C C . VAL A 1 364 ? -24.982 6.011 21.114 1.00 77.06 364 VAL A C 1
ATOM 2840 O O . VAL A 1 364 ? -24.943 5.170 20.221 1.00 77.06 364 VAL A O 1
ATOM 2843 N N . ARG A 1 365 ? -25.979 6.903 21.211 1.00 75.69 365 ARG A N 1
ATOM 2844 C CA . ARG A 1 365 ? -27.112 6.936 20.271 1.00 75.69 365 ARG A CA 1
ATOM 2845 C C . ARG A 1 365 ? -26.669 7.020 18.819 1.00 75.69 365 ARG A C 1
ATOM 2847 O O . ARG A 1 365 ? -27.192 6.295 17.979 1.00 75.69 365 ARG A O 1
ATOM 2854 N N . ARG A 1 366 ? -25.724 7.921 18.521 1.00 74.06 366 ARG A N 1
ATOM 2855 C CA . ARG A 1 366 ? -25.216 8.109 17.157 1.00 74.06 366 ARG A CA 1
ATOM 2856 C C . ARG A 1 366 ? -24.516 6.852 16.663 1.00 74.06 366 ARG A C 1
ATOM 2858 O O . ARG A 1 366 ? -24.867 6.377 15.592 1.00 74.06 366 ARG A O 1
ATOM 2865 N N . ALA A 1 367 ? -23.609 6.286 17.458 1.00 76.75 367 ALA A N 1
ATOM 2866 C CA . ALA A 1 367 ? -22.878 5.077 17.100 1.00 76.75 367 ALA A CA 1
ATOM 2867 C C . ALA A 1 367 ? -23.813 3.869 16.904 1.00 76.75 367 ALA A C 1
ATOM 2869 O O . ALA A 1 367 ? -23.711 3.182 15.891 1.00 76.75 367 ALA A O 1
ATOM 2870 N N . CYS A 1 368 ? -24.774 3.656 17.809 1.00 74.44 368 CYS A N 1
ATOM 2871 C CA . CYS A 1 368 ? -25.734 2.551 17.715 1.00 74.44 368 CYS A CA 1
ATOM 2872 C C . CYS A 1 368 ? -26.726 2.736 16.551 1.00 74.44 368 CYS A C 1
ATOM 2874 O O . CYS A 1 368 ? -27.127 1.770 15.909 1.00 74.44 368 CYS A O 1
ATOM 2876 N N . GLY A 1 369 ? -27.120 3.978 16.250 1.00 69.56 369 GLY A N 1
ATOM 2877 C CA . GLY A 1 369 ? -28.034 4.295 15.150 1.00 69.56 369 GLY A CA 1
ATOM 2878 C C . GLY A 1 369 ? -27.380 4.316 13.764 1.00 69.56 369 GLY A C 1
ATOM 2879 O O . GLY A 1 369 ? -28.082 4.186 12.762 1.00 69.56 369 GLY A O 1
ATOM 2880 N N . ARG A 1 370 ? -26.049 4.460 13.687 1.00 68.75 370 ARG A N 1
ATOM 2881 C CA . ARG A 1 370 ? -25.296 4.741 12.452 1.00 68.75 370 ARG A CA 1
ATOM 2882 C C . ARG A 1 370 ? -25.483 3.691 11.356 1.00 68.75 370 ARG A C 1
ATOM 2884 O O . ARG A 1 370 ? -25.638 4.046 10.192 1.00 68.75 370 ARG A O 1
ATOM 2891 N N . HIS A 1 371 ? -25.516 2.413 11.733 1.00 63.47 371 HIS A N 1
ATOM 2892 C CA . HIS A 1 371 ? -25.656 1.283 10.807 1.00 63.47 371 HIS A CA 1
ATOM 2893 C C . HIS A 1 371 ? -26.965 0.506 10.991 1.00 63.47 371 HIS A C 1
ATOM 2895 O O . HIS A 1 371 ? -27.123 -0.580 10.432 1.00 63.47 371 HIS A O 1
ATOM 2901 N N . ALA A 1 372 ? -27.944 1.073 11.705 1.00 60.56 372 ALA A N 1
ATOM 2902 C CA . ALA A 1 372 ? -29.236 0.422 11.935 1.00 60.56 372 ALA A CA 1
ATOM 2903 C C . ALA A 1 372 ? -29.978 0.082 10.624 1.00 60.56 372 ALA A C 1
ATOM 2905 O O . ALA A 1 372 ? -30.715 -0.903 10.563 1.00 60.56 372 ALA A O 1
ATOM 2906 N N . ASN A 1 373 ? -29.734 0.863 9.565 1.00 59.16 373 ASN A N 1
ATOM 2907 C CA . ASN A 1 373 ? -30.339 0.690 8.241 1.00 59.16 373 ASN A CA 1
ATOM 2908 C C . ASN A 1 373 ? -29.374 0.128 7.178 1.00 59.16 373 ASN A C 1
ATOM 2910 O O . ASN A 1 373 ? -29.762 0.021 6.016 1.00 59.16 373 ASN A O 1
ATOM 2914 N N . ALA A 1 374 ? -28.132 -0.216 7.538 1.00 61.09 374 ALA A N 1
ATOM 2915 C CA . ALA A 1 374 ? -27.172 -0.796 6.598 1.00 61.09 374 ALA A CA 1
ATOM 2916 C C . ALA A 1 374 ? -27.535 -2.260 6.255 1.00 61.09 374 ALA A C 1
ATOM 2918 O O . ALA A 1 374 ? -28.208 -2.917 7.056 1.00 61.09 374 ALA A O 1
ATOM 2919 N N . PRO A 1 375 ? -27.075 -2.807 5.108 1.00 56.84 375 PRO A N 1
ATOM 2920 C CA . PRO A 1 375 ? -27.275 -4.220 4.765 1.00 56.84 375 PRO A CA 1
ATOM 2921 C C . PRO A 1 375 ? -26.786 -5.173 5.869 1.00 56.84 375 PRO A C 1
ATOM 2923 O O . PRO A 1 375 ? -27.512 -6.077 6.280 1.00 56.84 375 PRO A O 1
ATOM 2926 N N . THR A 1 376 ? -25.612 -4.893 6.445 1.00 58.50 376 THR A N 1
ATOM 2927 C CA . THR A 1 376 ? -25.145 -5.486 7.704 1.00 58.50 376 THR A CA 1
ATOM 2928 C C . THR A 1 376 ? -25.656 -4.665 8.886 1.00 58.50 376 THR A C 1
ATOM 2930 O O . THR A 1 376 ? -24.994 -3.731 9.342 1.00 58.50 376 THR A O 1
ATOM 2933 N N . ARG A 1 377 ? -26.849 -4.997 9.385 1.00 65.62 377 ARG A N 1
ATOM 2934 C CA . ARG A 1 377 ? -27.428 -4.328 10.558 1.00 65.62 377 ARG A CA 1
ATOM 2935 C C . ARG A 1 377 ? -26.622 -4.662 11.810 1.00 65.62 377 ARG A C 1
ATOM 2937 O O . ARG A 1 377 ? -26.648 -5.796 12.282 1.00 65.62 377 ARG A O 1
ATOM 2944 N N . THR A 1 378 ? -25.951 -3.666 12.374 1.00 70.38 378 THR A N 1
ATOM 2945 C CA . THR A 1 378 ? -25.418 -3.729 13.736 1.00 70.38 378 THR A CA 1
ATOM 2946 C C . THR A 1 378 ? -25.744 -2.435 14.460 1.00 70.38 378 THR A C 1
ATOM 2948 O O . THR A 1 378 ? -25.645 -1.352 13.884 1.00 70.38 378 THR A O 1
ATOM 2951 N N . THR A 1 379 ? -26.138 -2.557 15.722 1.00 80.12 379 THR A N 1
ATOM 2952 C CA . THR A 1 379 ? -26.318 -1.422 16.635 1.00 80.12 379 THR A CA 1
ATOM 2953 C C . THR A 1 379 ? -25.261 -1.416 17.734 1.00 80.12 379 THR A C 1
ATOM 2955 O O . THR A 1 379 ? -25.337 -0.610 18.651 1.00 80.12 379 THR A O 1
ATOM 2958 N N . ARG A 1 380 ? -24.269 -2.315 17.669 1.00 89.56 380 ARG A N 1
ATOM 2959 C CA . ARG A 1 380 ? -23.240 -2.425 18.704 1.00 89.56 380 ARG A CA 1
ATOM 2960 C C . ARG A 1 380 ? -22.238 -1.279 18.605 1.00 89.56 380 ARG A C 1
ATOM 2962 O O . ARG A 1 380 ? -21.718 -0.988 17.527 1.00 89.56 380 ARG A O 1
ATOM 2969 N N . ALA A 1 381 ? -21.901 -0.704 19.750 1.00 89.31 381 ALA A N 1
ATOM 2970 C CA . ALA A 1 381 ? -20.865 0.297 19.934 1.00 89.31 381 ALA A CA 1
ATOM 2971 C C . ALA A 1 381 ? -19.888 -0.152 21.027 1.00 89.31 381 ALA A C 1
ATOM 2973 O O . ALA A 1 381 ? -20.284 -0.768 22.018 1.00 89.31 381 ALA A O 1
ATOM 2974 N N . VAL A 1 382 ? -18.610 0.164 20.844 1.00 91.81 382 VAL A N 1
ATOM 2975 C CA . VAL A 1 382 ? -17.566 -0.021 21.853 1.00 91.81 382 VAL A CA 1
ATOM 2976 C C . VAL A 1 382 ? -17.249 1.322 22.502 1.00 91.81 382 VAL A C 1
ATOM 2978 O O . VAL A 1 382 ? -17.190 2.356 21.833 1.00 91.81 382 VAL A O 1
ATOM 2981 N N . ILE A 1 383 ? -17.093 1.291 23.821 1.00 90.69 383 ILE A N 1
ATOM 2982 C CA . ILE A 1 383 ? -16.735 2.421 24.671 1.00 90.69 383 ILE A CA 1
ATOM 2983 C C . ILE A 1 383 ? -15.387 2.097 25.296 1.00 90.69 383 ILE A C 1
ATOM 2985 O O . ILE A 1 383 ? -15.240 1.044 25.916 1.00 90.69 383 ILE A O 1
ATOM 2989 N N . GLU A 1 384 ? -14.412 2.979 25.122 1.00 91.25 384 GLU A N 1
ATOM 2990 C CA . GLU A 1 384 ? -13.015 2.725 25.478 1.00 91.25 384 GLU A CA 1
ATOM 2991 C C . GLU A 1 384 ? -12.299 4.020 25.904 1.00 91.25 384 GLU A C 1
ATOM 2993 O O . GLU A 1 384 ? -12.775 5.107 25.563 1.00 91.25 384 GLU A O 1
ATOM 2998 N N . PRO A 1 385 ? -11.190 3.961 26.666 1.00 89.81 385 PRO A N 1
ATOM 2999 C CA . PRO A 1 385 ? -10.432 5.156 27.017 1.00 89.81 385 PRO A CA 1
ATOM 3000 C C . PRO A 1 385 ? -9.857 5.839 25.776 1.00 89.81 385 PRO A C 1
ATOM 3002 O O . PRO A 1 385 ? -9.406 5.189 24.832 1.00 89.81 385 PRO A O 1
ATOM 3005 N N . TYR A 1 386 ? -9.836 7.170 25.805 1.00 88.62 386 TYR A N 1
ATOM 3006 C CA . TYR A 1 386 ? -9.022 7.943 24.874 1.00 88.62 386 TYR A CA 1
ATOM 3007 C C . TYR A 1 386 ? -7.558 7.901 25.322 1.00 88.62 386 TYR A C 1
ATOM 3009 O O . TYR A 1 386 ? -7.252 8.224 26.472 1.00 88.62 386 TYR A O 1
ATOM 3017 N N . ILE A 1 387 ? -6.656 7.554 24.403 1.00 90.75 387 ILE A N 1
ATOM 3018 C CA . ILE A 1 387 ? -5.216 7.500 24.664 1.00 90.75 387 ILE A CA 1
ATOM 3019 C C . ILE A 1 387 ? -4.559 8.770 24.111 1.00 90.75 387 ILE A C 1
ATOM 3021 O O . ILE A 1 387 ? -4.664 9.026 22.915 1.00 90.75 387 ILE A O 1
ATOM 3025 N N . PRO A 1 388 ? -3.887 9.586 24.942 1.00 86.38 388 PRO A N 1
ATOM 3026 C CA . PRO A 1 388 ? -3.354 10.880 24.511 1.00 86.38 388 PRO A CA 1
ATOM 3027 C C . PRO A 1 388 ? -1.999 10.807 23.788 1.00 86.38 388 PRO A C 1
ATOM 3029 O O . PRO A 1 388 ? -1.486 11.849 23.390 1.00 86.38 388 PRO A O 1
ATOM 3032 N N . GLY A 1 389 ? -1.397 9.622 23.665 1.00 92.56 389 GLY A N 1
ATOM 3033 C CA . GLY A 1 389 ? -0.117 9.448 22.977 1.00 92.56 389 GLY A CA 1
ATOM 3034 C C . GLY A 1 389 ? -0.239 9.403 21.446 1.00 92.56 389 GLY A C 1
ATOM 3035 O O . GLY A 1 389 ? -1.358 9.410 20.928 1.00 92.56 389 GLY A O 1
ATOM 3036 N N . PRO A 1 390 ? 0.901 9.366 20.727 1.00 96.19 390 PRO A N 1
ATOM 3037 C CA . PRO A 1 390 ? 0.941 9.380 19.265 1.00 96.19 390 PRO A CA 1
ATOM 3038 C C . PRO A 1 390 ? 0.130 8.250 18.628 1.00 96.19 390 PRO A C 1
ATOM 3040 O O . PRO A 1 390 ? 0.214 7.103 19.075 1.00 96.19 390 PRO A O 1
ATOM 3043 N N . GLU A 1 391 ? -0.617 8.585 17.576 1.00 97.00 391 GLU A N 1
ATOM 3044 C CA . GLU A 1 391 ? -1.339 7.636 16.727 1.00 97.00 391 GLU A CA 1
ATOM 3045 C C . GLU A 1 391 ? -0.484 7.196 15.543 1.00 97.00 391 GLU A C 1
ATOM 3047 O O . GLU A 1 391 ? 0.338 7.960 15.025 1.00 97.00 391 GLU A O 1
ATOM 3052 N N . VAL A 1 392 ? -0.645 5.931 15.161 1.00 97.75 392 VAL A N 1
ATOM 3053 C CA . VAL A 1 392 ? 0.113 5.301 14.092 1.00 97.75 392 VAL A CA 1
ATOM 3054 C C . VAL A 1 392 ? -0.727 4.346 13.261 1.00 97.75 392 VAL A C 1
ATOM 3056 O O . VAL A 1 392 ? -1.547 3.581 13.775 1.00 97.75 392 VAL A O 1
ATOM 3059 N N . ASP A 1 393 ? -0.354 4.297 11.990 1.00 97.44 393 ASP A N 1
ATOM 3060 C CA . ASP A 1 393 ? -0.679 3.220 11.068 1.00 97.44 393 ASP A CA 1
ATOM 3061 C C . ASP A 1 393 ? 0.453 2.193 11.086 1.00 97.44 393 ASP A C 1
ATOM 3063 O O . ASP A 1 393 ? 1.597 2.510 10.750 1.00 97.44 393 ASP A O 1
ATOM 3067 N N . ALA A 1 394 ? 0.144 0.948 11.432 1.00 97.94 394 ALA A N 1
ATOM 3068 C CA . ALA A 1 394 ? 1.089 -0.159 11.499 1.00 97.94 394 ALA A CA 1
ATOM 3069 C C . ALA A 1 394 ? 0.682 -1.276 10.531 1.00 97.94 394 ALA A C 1
ATOM 3071 O O . ALA A 1 394 ? -0.328 -1.956 10.701 1.00 97.94 394 ALA A O 1
ATOM 3072 N N . ASN A 1 395 ? 1.499 -1.488 9.505 1.00 98.31 395 ASN A N 1
ATOM 3073 C CA . ASN A 1 395 ? 1.222 -2.394 8.400 1.00 98.31 395 ASN A CA 1
ATOM 3074 C C . ASN A 1 395 ? 2.182 -3.587 8.410 1.00 98.31 395 ASN A C 1
ATOM 3076 O O . ASN A 1 395 ? 3.395 -3.432 8.577 1.00 98.31 395 ASN A O 1
ATOM 3080 N N . PHE A 1 396 ? 1.640 -4.781 8.182 1.00 98.69 396 PHE A N 1
ATOM 3081 C CA . PHE A 1 396 ? 2.365 -6.044 8.236 1.00 98.69 396 PHE A CA 1
ATOM 3082 C C . PHE A 1 396 ? 2.185 -6.873 6.969 1.00 98.69 396 PHE A C 1
ATOM 3084 O O . PHE A 1 396 ? 1.102 -6.934 6.381 1.00 98.69 396 PHE A O 1
ATOM 3091 N N . ILE A 1 397 ? 3.239 -7.612 6.626 1.00 98.81 397 ILE A N 1
ATOM 3092 C CA . ILE A 1 397 ? 3.158 -8.815 5.800 1.00 98.81 397 ILE A CA 1
ATOM 3093 C C . ILE A 1 397 ? 3.586 -10.007 6.654 1.00 98.81 397 ILE A C 1
ATOM 3095 O O . ILE A 1 397 ? 4.742 -10.083 7.076 1.00 98.81 397 ILE A O 1
ATOM 3099 N N . PHE A 1 398 ? 2.667 -10.948 6.861 1.00 98.12 398 PHE A N 1
ATOM 3100 C CA . PHE A 1 398 ? 2.917 -12.208 7.553 1.00 98.12 398 PHE A CA 1
ATOM 3101 C C . PHE A 1 398 ? 2.954 -13.383 6.591 1.00 98.12 398 PHE A C 1
ATOM 3103 O O . PHE A 1 398 ? 2.134 -13.461 5.679 1.00 98.12 398 PHE A O 1
ATOM 3110 N N . LEU A 1 399 ? 3.844 -14.335 6.841 1.00 98.31 399 LEU A N 1
ATOM 3111 C CA . LEU A 1 399 ? 3.879 -15.615 6.149 1.00 98.31 399 LEU A CA 1
ATOM 3112 C C . LEU A 1 399 ? 4.173 -16.728 7.153 1.00 98.31 399 LEU A C 1
ATOM 3114 O O . LEU A 1 399 ? 5.266 -16.778 7.711 1.00 98.31 399 LEU A O 1
ATOM 3118 N N . ASP A 1 400 ? 3.209 -17.617 7.371 1.00 96.94 400 ASP A N 1
ATOM 3119 C CA . ASP A 1 400 ? 3.314 -18.755 8.293 1.00 96.94 400 ASP A CA 1
ATOM 3120 C C . ASP A 1 400 ? 3.779 -18.345 9.712 1.00 96.94 40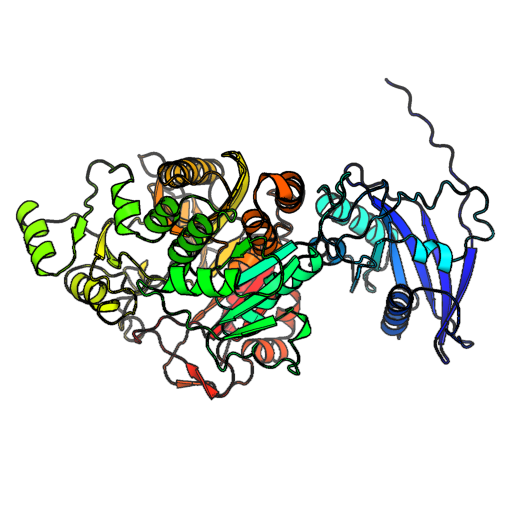0 ASP A C 1
ATOM 3122 O O . ASP A 1 400 ? 4.544 -19.045 10.373 1.00 96.94 400 ASP A O 1
ATOM 3126 N N . GLY A 1 401 ? 3.322 -17.183 10.192 1.00 96.06 401 GLY A N 1
ATOM 3127 C CA . GLY A 1 401 ? 3.685 -16.610 11.493 1.00 96.06 401 GLY A CA 1
ATOM 3128 C C . GLY A 1 401 ? 4.981 -15.782 11.508 1.00 96.06 401 GLY A C 1
ATOM 3129 O O . GLY A 1 401 ? 5.312 -15.184 12.532 1.00 96.06 401 GLY A O 1
ATOM 3130 N N . GLU A 1 402 ? 5.709 -15.698 10.395 1.00 97.81 402 GLU A N 1
ATOM 3131 C CA . GLU A 1 402 ? 6.886 -14.837 10.245 1.00 97.81 402 GLU A CA 1
ATOM 3132 C C . GLU A 1 402 ? 6.482 -13.444 9.746 1.00 97.81 402 GLU A C 1
ATOM 3134 O O . GLU A 1 402 ? 5.735 -13.319 8.778 1.00 97.81 402 GLU A O 1
ATOM 3139 N N . VAL A 1 403 ? 7.013 -12.386 10.366 1.00 98.38 403 VAL A N 1
ATOM 3140 C CA . VAL A 1 403 ? 6.900 -11.012 9.847 1.00 98.38 403 VAL A CA 1
ATOM 3141 C C . VAL A 1 403 ? 7.921 -10.832 8.725 1.00 98.38 403 VAL A C 1
ATOM 3143 O O . VAL A 1 403 ? 9.114 -10.694 8.998 1.00 98.38 403 VAL A O 1
ATOM 3146 N N . LEU A 1 404 ? 7.459 -10.792 7.476 1.00 98.50 404 LEU A N 1
ATOM 3147 C CA . LEU A 1 404 ? 8.313 -10.525 6.316 1.00 98.50 404 LEU A CA 1
ATOM 3148 C C . LEU A 1 404 ? 8.579 -9.033 6.122 1.00 98.50 404 LEU A C 1
ATOM 3150 O O . LEU A 1 404 ? 9.661 -8.643 5.690 1.00 98.50 404 LEU A O 1
ATOM 3154 N N . PHE A 1 405 ? 7.584 -8.206 6.433 1.00 98.50 405 PHE A N 1
ATOM 3155 C CA . PHE A 1 405 ? 7.680 -6.757 6.350 1.00 98.50 405 PHE A CA 1
ATOM 3156 C C . PHE A 1 405 ? 6.819 -6.115 7.434 1.00 98.50 405 PHE A C 1
ATOM 3158 O O . PHE A 1 405 ? 5.716 -6.583 7.715 1.00 98.50 405 PHE A O 1
ATOM 3165 N N . TYR A 1 406 ? 7.348 -5.055 8.037 1.00 97.88 406 TYR A N 1
ATOM 3166 C CA . TYR A 1 406 ? 6.669 -4.219 9.016 1.00 97.88 406 TYR A CA 1
ATOM 3167 C C . TYR A 1 406 ? 6.995 -2.765 8.697 1.00 97.88 406 TYR A C 1
ATOM 3169 O O . TYR A 1 406 ? 8.168 -2.415 8.545 1.00 97.88 406 TYR A O 1
ATOM 3177 N N . GLN A 1 407 ? 5.963 -1.941 8.586 1.00 96.69 407 GLN A N 1
ATOM 3178 C CA . GLN A 1 407 ? 6.086 -0.509 8.371 1.00 96.69 407 GLN A CA 1
ATOM 3179 C C . GLN A 1 407 ? 5.124 0.209 9.304 1.00 96.69 407 GLN A C 1
ATOM 3181 O O . GLN A 1 407 ? 3.953 -0.145 9.376 1.00 96.69 407 GLN A O 1
ATOM 3186 N N . VAL A 1 408 ? 5.635 1.229 9.985 1.00 97.31 408 VAL A N 1
ATOM 3187 C CA . VAL A 1 408 ? 4.846 2.119 10.831 1.00 97.31 408 VAL A CA 1
ATOM 3188 C C . VAL A 1 408 ? 4.948 3.550 10.308 1.00 97.31 408 VAL A C 1
ATOM 3190 O O . VAL A 1 408 ? 6.019 3.995 9.870 1.00 97.31 408 VAL A O 1
ATOM 3193 N N . SER A 1 409 ? 3.817 4.240 10.268 1.00 97.19 409 SER A N 1
ATOM 3194 C CA . SER A 1 409 ? 3.687 5.646 9.890 1.00 97.19 409 SER A CA 1
ATOM 3195 C C . SER A 1 409 ? 3.017 6.412 11.005 1.00 97.19 409 SER A C 1
ATOM 3197 O O . SER A 1 409 ? 2.175 5.880 11.718 1.00 97.19 409 SER A O 1
ATOM 3199 N N . ASP A 1 410 ? 3.405 7.670 11.116 1.00 97.75 410 ASP A N 1
ATOM 3200 C CA . ASP A 1 410 ? 2.790 8.610 12.033 1.00 97.75 410 ASP A CA 1
ATOM 3201 C C . ASP A 1 410 ? 1.466 9.085 11.453 1.00 97.75 410 ASP A C 1
ATOM 3203 O O . ASP A 1 410 ? 1.456 9.545 10.307 1.00 97.75 410 ASP A O 1
ATOM 3207 N N . ASP A 1 411 ? 0.399 9.024 12.243 1.00 95.19 411 ASP A N 1
ATOM 3208 C CA . ASP A 1 411 ? -0.837 9.747 11.961 1.00 95.19 411 ASP A CA 1
ATOM 3209 C C . ASP A 1 411 ? -0.893 11.000 12.842 1.00 95.19 411 ASP A C 1
ATOM 3211 O O . ASP A 1 411 ? -0.674 10.956 14.061 1.00 95.19 411 ASP A O 1
ATOM 3215 N N . PHE A 1 412 ? -1.050 12.155 12.200 1.00 94.69 412 PHE A N 1
ATOM 3216 C CA . PHE A 1 412 ? -0.951 13.442 12.875 1.00 94.69 412 PHE A CA 1
ATOM 3217 C C . PHE A 1 412 ? -2.251 13.778 13.606 1.00 94.69 412 PHE A C 1
ATOM 3219 O O . PHE A 1 412 ? -3.334 13.455 13.118 1.00 94.69 412 PHE A O 1
ATOM 3226 N N . PRO A 1 413 ? -2.170 14.523 14.726 1.00 91.00 413 PRO A N 1
ATOM 3227 C CA . PRO A 1 413 ? -3.345 14.901 15.493 1.00 91.00 413 PRO A CA 1
ATOM 3228 C C . PRO A 1 413 ? -4.438 15.542 14.633 1.00 91.00 413 PRO A C 1
ATOM 3230 O O . PRO A 1 413 ? -4.194 16.448 13.831 1.00 91.00 413 PRO A O 1
ATOM 3233 N N . SER A 1 414 ? -5.661 15.097 14.866 1.00 85.50 414 SER A N 1
ATOM 3234 C CA . SER A 1 414 ? -6.882 15.568 14.228 1.00 85.50 414 SER A CA 1
ATOM 3235 C C . SER A 1 414 ? -7.582 16.646 15.070 1.00 85.50 414 SER A C 1
ATOM 3237 O O . SER A 1 414 ? -7.171 17.001 16.182 1.00 85.50 414 SER A O 1
ATOM 3239 N N . THR A 1 415 ? -8.714 17.163 14.581 1.00 77.00 415 THR A N 1
ATOM 3240 C CA . THR A 1 415 ? -9.562 18.057 15.394 1.00 77.00 415 THR A CA 1
ATOM 3241 C C . THR A 1 415 ? -10.131 17.360 16.638 1.00 77.00 415 THR A C 1
ATOM 3243 O O . THR A 1 415 ? -10.378 18.022 17.646 1.00 77.00 415 THR A O 1
ATOM 3246 N N . GLY A 1 416 ? -10.274 16.030 16.612 1.00 75.44 416 GLY A N 1
ATOM 3247 C CA . GLY A 1 416 ? -10.682 15.191 17.741 1.00 75.44 416 GLY A CA 1
ATOM 3248 C C . GLY A 1 416 ? -9.688 15.188 18.906 1.00 75.44 416 GLY A C 1
ATOM 3249 O O . GLY A 1 416 ? -10.098 15.044 20.065 1.00 75.44 416 GLY A O 1
ATOM 3250 N N . ASP A 1 417 ? -8.408 15.432 18.619 1.00 78.56 417 ASP A N 1
ATOM 3251 C CA . ASP A 1 417 ? -7.310 15.410 19.593 1.00 78.56 417 ASP A CA 1
ATOM 3252 C C . ASP A 1 417 ? -7.151 16.721 20.376 1.00 78.56 417 ASP A C 1
ATOM 3254 O O . ASP A 1 417 ? -6.566 16.753 21.462 1.00 78.56 417 ASP A O 1
ATOM 3258 N N . THR A 1 418 ? -7.699 17.827 19.872 1.00 67.88 418 THR A N 1
ATOM 3259 C CA . THR A 1 418 ? -7.484 19.157 20.457 1.00 67.88 418 THR A CA 1
ATOM 3260 C C . THR A 1 418 ? -8.626 19.568 21.393 1.00 67.88 418 THR A C 1
ATOM 3262 O O . THR A 1 418 ? -9.765 19.791 20.994 1.00 67.88 418 THR A O 1
ATOM 3265 N N . LEU A 1 419 ? -8.320 19.760 22.683 1.00 51.38 419 LEU A N 1
ATOM 3266 C CA . LEU A 1 419 ? -9.286 20.284 23.668 1.00 51.38 419 LEU A CA 1
ATOM 3267 C C . LEU A 1 419 ? -9.734 21.733 23.366 1.00 51.38 419 LEU A C 1
ATOM 3269 O O . LEU A 1 419 ? -10.805 22.153 23.803 1.00 51.38 419 LEU A O 1
ATOM 3273 N N . ALA A 1 420 ? -8.913 22.504 22.643 1.00 40.59 420 ALA A N 1
ATOM 3274 C CA . ALA A 1 420 ? -9.084 23.944 22.426 1.00 40.59 420 ALA A CA 1
ATOM 3275 C C . ALA A 1 420 ? -9.966 24.316 21.218 1.00 40.59 420 ALA A C 1
ATOM 3277 O O . ALA A 1 420 ? -10.530 25.410 21.189 1.00 40.59 420 ALA A O 1
ATOM 3278 N N . VAL A 1 421 ? -10.132 23.410 20.251 1.00 38.94 421 VAL A N 1
ATOM 3279 C CA . VAL A 1 421 ? -10.903 23.644 19.015 1.00 38.94 421 VAL A CA 1
ATOM 3280 C C . VAL A 1 421 ? -12.417 23.712 19.275 1.00 38.94 421 VAL A C 1
ATOM 3282 O O . VAL A 1 421 ? -13.172 24.273 18.489 1.00 38.94 421 VAL A O 1
ATOM 3285 N N . ALA A 1 422 ? -12.856 23.333 20.478 1.00 35.19 422 ALA A N 1
ATOM 3286 C CA . ALA A 1 422 ? -14.206 23.583 20.984 1.00 35.19 422 ALA A CA 1
ATOM 3287 C C . ALA A 1 422 ? -14.562 25.081 21.197 1.00 35.19 422 ALA A C 1
ATOM 3289 O O . ALA A 1 422 ? -15.603 25.370 21.790 1.00 35.19 422 ALA A O 1
ATOM 3290 N N . ARG A 1 423 ? -13.716 26.046 20.786 1.00 34.84 423 ARG A N 1
ATOM 3291 C CA . ARG A 1 423 ? -13.916 27.490 21.043 1.00 34.84 423 ARG A CA 1
ATOM 3292 C C . ARG A 1 423 ? -13.900 28.422 19.822 1.00 34.84 423 ARG A C 1
ATOM 3294 O O . ARG A 1 423 ? -14.162 29.608 20.015 1.00 34.84 423 ARG A O 1
ATOM 3301 N N . THR A 1 424 ? -13.666 27.949 18.596 1.00 42.47 424 THR A N 1
ATOM 3302 C CA . THR A 1 424 ? -13.930 28.751 17.378 1.00 42.47 424 THR A CA 1
ATOM 3303 C C . THR A 1 424 ? -15.263 28.335 16.760 1.00 42.47 424 THR A C 1
ATOM 3305 O O . THR A 1 424 ? -15.632 27.162 16.795 1.00 42.47 424 THR A O 1
ATOM 3308 N N . LYS A 1 425 ? -16.032 29.295 16.228 1.00 39.66 425 LYS A N 1
ATOM 3309 C CA . LYS A 1 425 ? -17.372 29.028 15.674 1.00 39.66 425 LYS A CA 1
ATOM 3310 C C . LYS A 1 425 ? -17.325 28.069 14.481 1.00 39.66 425 LYS A C 1
ATOM 3312 O O . LYS A 1 425 ? -18.273 27.314 14.300 1.00 39.66 425 LYS A O 1
ATOM 3317 N N . GLU A 1 426 ? -16.235 28.079 13.718 1.00 42.28 426 GLU A N 1
ATOM 3318 C CA . GLU A 1 426 ? -16.044 27.249 12.527 1.00 42.28 426 GLU A CA 1
ATOM 3319 C C . GLU A 1 426 ? -15.669 25.794 12.862 1.00 42.28 426 GLU A C 1
ATOM 3321 O O . GLU A 1 426 ? -16.042 24.887 12.126 1.00 42.28 426 GLU A O 1
ATOM 3326 N N . ALA A 1 427 ? -15.009 25.541 13.998 1.00 41.69 427 ALA A N 1
ATOM 3327 C CA . ALA A 1 427 ? -14.591 24.195 14.403 1.00 41.69 427 ALA A CA 1
ATOM 3328 C C . ALA A 1 427 ? -15.483 23.554 15.489 1.00 41.69 427 ALA A C 1
ATOM 3330 O O . ALA A 1 427 ? -15.361 22.372 15.810 1.00 41.69 427 ALA A O 1
ATOM 3331 N N . ALA A 1 428 ? -16.444 24.319 16.013 1.00 41.03 428 ALA A N 1
ATOM 3332 C CA . ALA A 1 428 ? -17.441 23.878 16.985 1.00 41.03 428 ALA A CA 1
ATOM 3333 C C . ALA A 1 428 ? -18.587 23.026 16.393 1.00 41.03 428 ALA A C 1
ATOM 3335 O O . ALA A 1 428 ? -19.497 22.657 17.136 1.00 41.03 428 ALA A O 1
ATOM 3336 N N . ALA A 1 429 ? -18.585 22.718 15.089 1.00 47.88 429 ALA A N 1
ATOM 3337 C CA . ALA A 1 429 ? -19.682 21.971 14.467 1.00 47.88 429 ALA A CA 1
ATOM 3338 C C . ALA A 1 429 ? -19.676 20.471 14.836 1.00 47.88 429 ALA A C 1
ATOM 3340 O O . ALA A 1 429 ? -20.737 19.940 15.161 1.00 47.88 429 ALA A O 1
ATOM 3341 N N . ALA A 1 430 ? -18.508 19.811 14.859 1.00 55.59 430 ALA A N 1
ATOM 3342 C CA . ALA A 1 430 ? -18.282 18.480 15.442 1.00 55.59 430 ALA A CA 1
ATOM 3343 C C . ALA A 1 430 ? -16.781 18.109 15.343 1.00 55.59 430 ALA A C 1
ATOM 3345 O O . ALA A 1 430 ? -16.308 17.893 14.229 1.00 55.59 430 ALA A O 1
ATOM 3346 N N . PRO A 1 431 ? -16.012 18.010 16.447 1.00 61.97 431 PRO A N 1
ATOM 3347 C CA . PRO A 1 431 ? -14.646 17.485 16.375 1.00 61.97 431 PRO A CA 1
ATOM 3348 C C . PRO A 1 431 ? -14.666 16.041 15.849 1.00 61.97 431 PRO A C 1
ATOM 3350 O O . PRO A 1 431 ? -15.482 15.236 16.306 1.00 61.97 431 PRO A O 1
ATOM 3353 N N . ASN A 1 432 ? -13.784 15.725 14.900 1.00 70.75 432 ASN A N 1
ATOM 3354 C CA . ASN A 1 432 ? -13.674 14.409 14.266 1.00 70.75 432 ASN A CA 1
ATOM 3355 C C . ASN A 1 432 ? -12.214 13.935 14.198 1.00 70.75 432 ASN A C 1
ATOM 3357 O O . ASN A 1 432 ? -11.285 14.732 14.338 1.00 70.75 432 ASN A O 1
ATOM 3361 N N . PHE A 1 433 ? -12.040 12.637 13.962 1.00 78.44 433 PHE A N 1
ATOM 3362 C CA . PHE A 1 433 ? -10.738 11.985 13.813 1.00 78.44 433 PHE A CA 1
ATOM 3363 C C . PHE A 1 433 ? -10.439 11.691 12.337 1.00 78.44 433 PHE A C 1
ATOM 3365 O O . PHE A 1 433 ? -10.057 10.580 11.993 1.00 78.44 433 PHE A O 1
ATOM 3372 N N . MET A 1 434 ? -10.716 12.659 11.454 1.00 79.50 434 MET A N 1
ATOM 3373 C CA . MET A 1 434 ? -10.309 12.572 10.050 1.00 79.50 434 MET A CA 1
ATOM 3374 C C . MET A 1 434 ? -8.797 12.775 9.941 1.00 79.50 434 MET A C 1
ATOM 3376 O O . MET A 1 434 ? -8.241 13.678 10.576 1.00 79.50 434 MET A O 1
ATOM 3380 N N . GLU A 1 435 ? -8.166 11.974 9.092 1.00 84.88 435 GLU A N 1
ATOM 3381 C CA . GLU A 1 435 ? -6.738 12.016 8.814 1.00 84.88 435 GLU A CA 1
ATOM 3382 C C . GLU A 1 435 ? -6.351 13.386 8.242 1.00 84.88 435 GLU A C 1
ATOM 3384 O O . GLU A 1 435 ? -7.011 13.938 7.354 1.00 84.88 435 GLU A O 1
ATOM 3389 N N . THR A 1 436 ? -5.255 13.955 8.744 1.00 88.81 436 THR A N 1
ATOM 3390 C CA . THR A 1 436 ? -4.792 15.288 8.325 1.00 88.81 436 THR A CA 1
ATOM 3391 C C . THR A 1 436 ? -3.490 15.215 7.540 1.00 88.81 436 THR A C 1
ATOM 3393 O O . THR A 1 436 ? -3.373 15.782 6.442 1.00 88.81 436 THR A O 1
ATOM 3396 N N . ILE A 1 437 ? -2.502 14.545 8.126 1.00 94.25 437 ILE A N 1
ATOM 3397 C CA . ILE A 1 437 ? -1.183 14.271 7.576 1.00 94.25 437 ILE A CA 1
ATOM 3398 C C . ILE A 1 437 ? -0.784 12.884 8.069 1.00 94.25 437 ILE A C 1
ATOM 3400 O O . ILE A 1 437 ? -0.799 12.637 9.268 1.00 94.25 437 ILE A O 1
ATOM 3404 N N . MET A 1 438 ? -0.347 12.020 7.159 1.00 96.31 438 MET A N 1
ATOM 3405 C CA . MET A 1 438 ? 0.388 10.811 7.538 1.00 96.31 438 MET A CA 1
ATOM 3406 C C . MET A 1 438 ? 1.835 10.944 7.087 1.00 96.31 438 MET A C 1
ATOM 3408 O O . MET A 1 438 ? 2.087 11.408 5.972 1.00 96.31 438 MET A O 1
ATOM 3412 N N . LEU A 1 439 ? 2.792 10.526 7.911 1.00 97.31 439 LEU A N 1
ATOM 3413 C CA . LEU A 1 439 ? 4.217 10.662 7.603 1.00 97.31 439 LEU A CA 1
ATOM 3414 C C . LEU A 1 439 ? 4.948 9.324 7.727 1.00 97.31 439 LEU A C 1
ATOM 3416 O O . LEU A 1 439 ? 4.819 8.613 8.724 1.00 97.31 439 LEU A O 1
ATOM 3420 N N . LEU A 1 440 ? 5.746 8.985 6.710 1.00 96.25 440 LEU A N 1
ATOM 3421 C CA . LEU A 1 440 ? 6.551 7.762 6.682 1.00 96.25 440 LEU A CA 1
ATOM 3422 C C . LEU A 1 440 ? 8.006 8.062 6.273 1.00 96.25 440 LEU A C 1
ATOM 3424 O O . LEU A 1 440 ? 8.235 8.818 5.324 1.00 96.25 440 LEU A O 1
ATOM 3428 N N . PRO A 1 441 ? 9.005 7.457 6.948 1.00 94.94 441 PRO A N 1
ATOM 3429 C CA . PRO A 1 441 ? 8.866 6.580 8.118 1.00 94.94 441 PRO A CA 1
ATOM 3430 C C . PRO A 1 441 ? 8.463 7.349 9.393 1.00 94.94 441 PRO A C 1
ATOM 3432 O O . PRO A 1 441 ? 8.664 8.564 9.472 1.00 94.94 441 PRO A O 1
ATOM 3435 N N . SER A 1 442 ? 7.923 6.629 10.382 1.00 96.94 442 SER A N 1
ATOM 3436 C CA . SER A 1 442 ? 7.578 7.181 11.700 1.00 96.94 442 SER A CA 1
ATOM 3437 C C . SER A 1 442 ? 8.763 7.878 12.386 1.00 96.94 442 SER A C 1
ATOM 3439 O O . SER A 1 442 ? 9.927 7.498 12.209 1.00 96.94 442 SER A O 1
ATOM 3441 N N . GLY A 1 443 ? 8.457 8.919 13.161 1.00 96.06 443 GLY A N 1
ATOM 3442 C CA . GLY A 1 443 ? 9.392 9.632 14.032 1.00 96.06 443 GLY A CA 1
ATOM 3443 C C . GLY A 1 443 ? 9.526 9.034 15.435 1.00 96.06 443 GLY A C 1
ATOM 3444 O O . GLY A 1 443 ? 10.318 9.551 16.221 1.00 96.06 443 GLY A O 1
ATOM 3445 N N . LEU A 1 444 ? 8.775 7.975 15.757 1.00 97.50 444 LEU A N 1
ATOM 3446 C CA . LEU A 1 444 ? 8.819 7.316 17.062 1.00 97.50 444 LEU A CA 1
ATOM 3447 C C . LEU A 1 444 ? 10.198 6.698 17.364 1.00 97.50 444 LEU A C 1
ATOM 3449 O O . LEU A 1 444 ? 10.883 6.249 16.438 1.00 97.50 444 LEU A O 1
ATOM 3453 N N . PRO A 1 445 ? 10.589 6.588 18.648 1.00 96.50 445 PRO A N 1
ATOM 3454 C CA . PRO A 1 445 ? 11.768 5.834 19.063 1.00 96.50 445 PRO A CA 1
ATOM 3455 C C . PRO A 1 445 ? 11.711 4.367 18.612 1.00 96.50 445 PRO A C 1
ATOM 3457 O O . PRO A 1 445 ? 10.643 3.751 18.605 1.00 96.50 445 PRO A O 1
ATOM 3460 N N . ASP A 1 446 ? 12.864 3.786 18.267 1.00 95.69 446 ASP A N 1
ATOM 3461 C CA . ASP A 1 446 ? 12.952 2.411 17.747 1.00 95.69 446 ASP A CA 1
ATOM 3462 C C . ASP A 1 446 ? 12.366 1.365 18.715 1.00 95.69 446 ASP A C 1
ATOM 3464 O O . ASP A 1 446 ? 11.787 0.367 18.283 1.00 95.69 446 ASP A O 1
ATOM 3468 N N . ASP A 1 447 ? 12.492 1.582 20.026 1.00 96.69 447 ASP A N 1
ATOM 3469 C CA . ASP A 1 447 ? 11.951 0.681 21.040 1.00 96.69 447 ASP A CA 1
ATOM 3470 C C . ASP A 1 447 ? 10.422 0.777 21.156 1.00 96.69 447 ASP A C 1
ATOM 3472 O O . ASP A 1 447 ? 9.765 -0.252 21.304 1.00 96.69 447 ASP A O 1
ATOM 3476 N N . GLU A 1 448 ? 9.831 1.961 20.978 1.00 97.94 448 GLU A N 1
ATOM 3477 C CA . GLU A 1 448 ? 8.371 2.116 20.881 1.00 97.94 448 GLU A CA 1
ATOM 3478 C C . GLU A 1 448 ? 7.822 1.481 19.597 1.00 97.94 448 GLU A C 1
ATOM 3480 O O . GLU A 1 448 ? 6.801 0.789 19.626 1.00 97.94 448 GLU A O 1
ATOM 3485 N N . GLN A 1 449 ? 8.538 1.618 18.475 1.00 98.06 449 GLN A N 1
ATOM 3486 C CA . GLN A 1 449 ? 8.193 0.917 17.235 1.00 98.06 449 GLN A CA 1
ATOM 3487 C C . GLN A 1 449 ? 8.262 -0.609 17.395 1.00 98.06 449 GLN A C 1
ATOM 3489 O O . GLN A 1 449 ? 7.449 -1.325 16.801 1.00 98.06 449 GLN A O 1
ATOM 3494 N N . LEU A 1 450 ? 9.200 -1.119 18.203 1.00 98.06 450 LEU A N 1
ATOM 3495 C CA . LEU A 1 450 ? 9.302 -2.541 18.532 1.00 98.06 450 LEU A CA 1
ATOM 3496 C C . LEU A 1 450 ? 8.150 -3.006 19.435 1.00 98.06 450 LEU A C 1
ATOM 3498 O O . LEU A 1 450 ? 7.582 -4.068 19.181 1.00 98.06 450 LEU A O 1
ATOM 3502 N N . VAL A 1 451 ? 7.762 -2.211 20.437 1.00 98.19 451 VAL A N 1
ATOM 3503 C CA . VAL A 1 451 ? 6.588 -2.488 21.286 1.00 98.19 451 VAL A CA 1
ATOM 3504 C C . VAL A 1 451 ? 5.320 -2.597 20.439 1.00 98.19 451 VAL A C 1
ATOM 3506 O O . VAL A 1 451 ? 4.561 -3.557 20.598 1.00 98.19 451 VAL A O 1
ATOM 3509 N N . LEU A 1 452 ? 5.113 -1.664 19.503 1.00 98.50 452 LEU A N 1
ATOM 3510 C CA . LEU A 1 452 ? 4.016 -1.719 18.533 1.00 98.50 452 LEU A CA 1
ATOM 3511 C C . LEU A 1 452 ? 4.073 -3.008 17.705 1.00 98.50 452 LEU A C 1
ATOM 3513 O O . LEU A 1 452 ? 3.083 -3.735 17.626 1.00 98.50 452 LEU A O 1
ATOM 3517 N N . ARG A 1 453 ? 5.242 -3.330 17.137 1.00 98.44 453 ARG A N 1
ATOM 3518 C CA . ARG A 1 453 ? 5.433 -4.519 16.298 1.00 98.44 453 ARG A CA 1
ATOM 3519 C C . ARG A 1 453 ? 5.033 -5.806 17.017 1.00 98.44 453 ARG A C 1
ATOM 3521 O O . ARG A 1 453 ? 4.293 -6.610 16.451 1.00 98.44 453 ARG A O 1
ATOM 3528 N N . GLU A 1 454 ? 5.533 -6.018 18.233 1.00 98.31 454 GLU A N 1
ATOM 3529 C CA . GLU A 1 454 ? 5.287 -7.259 18.972 1.00 98.31 454 GLU A CA 1
ATOM 3530 C C . GLU A 1 454 ? 3.846 -7.351 19.478 1.00 98.31 454 GLU A C 1
ATOM 3532 O O . GLU A 1 454 ? 3.197 -8.375 19.264 1.00 98.31 454 GLU A O 1
ATOM 3537 N N . SER A 1 455 ? 3.314 -6.271 20.056 1.00 98.06 455 SER A N 1
ATOM 3538 C CA . SER A 1 455 ? 1.957 -6.259 20.623 1.00 98.06 455 SER A CA 1
ATOM 3539 C C . SER A 1 455 ? 0.887 -6.458 19.544 1.00 98.06 455 SER A C 1
ATOM 3541 O O . SER A 1 455 ? -0.054 -7.242 19.706 1.00 98.06 455 SER A O 1
ATOM 3543 N N . LEU A 1 456 ? 1.038 -5.788 18.397 1.00 98.50 456 LEU A N 1
ATOM 3544 C CA . LEU A 1 456 ? 0.104 -5.925 17.279 1.00 98.50 456 LEU A CA 1
ATOM 3545 C C . LEU A 1 456 ? 0.197 -7.312 16.642 1.00 98.50 456 LEU A C 1
ATOM 3547 O O . LEU A 1 456 ? -0.835 -7.910 16.345 1.00 98.50 456 LEU A O 1
ATOM 3551 N N . LYS A 1 457 ? 1.405 -7.875 16.501 1.00 98.38 457 LYS A N 1
ATOM 3552 C CA . LYS A 1 457 ? 1.590 -9.265 16.054 1.00 98.38 457 LYS A CA 1
ATOM 3553 C C . LYS A 1 457 ? 0.834 -10.247 16.952 1.00 98.38 457 LYS A C 1
ATOM 3555 O O . LYS A 1 457 ? 0.131 -11.117 16.443 1.00 98.38 457 LYS A O 1
ATOM 3560 N N . GLU A 1 458 ? 0.960 -10.124 18.271 1.00 97.69 458 GLU A N 1
ATOM 3561 C CA . GLU A 1 458 ? 0.263 -10.999 19.223 1.00 97.69 458 GLU A CA 1
ATOM 3562 C C . GLU A 1 458 ? -1.260 -10.860 19.133 1.00 97.69 458 GLU A C 1
ATOM 3564 O O . GLU A 1 458 ? -1.983 -11.860 19.150 1.00 97.69 458 GLU A O 1
ATOM 3569 N N . SER A 1 459 ? -1.751 -9.635 18.952 1.00 97.88 459 SER A N 1
ATOM 3570 C CA . SER A 1 459 ? -3.176 -9.340 18.755 1.00 97.88 459 SER A CA 1
ATOM 3571 C C . SER A 1 459 ? -3.718 -9.985 17.475 1.00 97.88 459 SER A C 1
ATOM 3573 O O . SER A 1 459 ? -4.712 -10.710 17.508 1.00 97.88 459 SER A O 1
ATOM 3575 N N . ILE A 1 460 ? -3.002 -9.837 16.360 1.00 98.19 460 ILE A N 1
ATOM 3576 C CA . ILE A 1 460 ? -3.321 -10.477 15.075 1.00 98.19 460 ILE A CA 1
ATOM 3577 C C . ILE A 1 460 ? -3.330 -12.008 15.211 1.00 98.19 460 ILE A C 1
ATOM 3579 O O . ILE A 1 460 ? -4.234 -12.688 14.718 1.00 98.19 460 ILE A O 1
ATOM 3583 N N . PHE A 1 461 ? -2.346 -12.573 15.912 1.00 97.75 461 PHE A N 1
ATOM 3584 C CA . PHE A 1 461 ? -2.226 -14.019 16.084 1.00 97.75 461 PHE A CA 1
ATOM 3585 C C . PHE A 1 461 ? -3.283 -14.614 17.011 1.00 97.75 461 PHE A C 1
ATOM 3587 O O . PHE A 1 461 ? -3.675 -15.760 16.767 1.00 97.75 461 PHE A O 1
ATOM 3594 N N . ARG A 1 462 ? -3.761 -13.866 18.017 1.00 97.12 462 ARG A N 1
ATOM 3595 C CA . ARG A 1 462 ? -4.914 -14.245 18.855 1.00 97.12 462 ARG A CA 1
ATOM 3596 C C . ARG A 1 462 ? -6.191 -14.393 18.037 1.00 97.12 462 ARG A C 1
ATOM 3598 O O . ARG A 1 462 ? -6.988 -15.279 18.326 1.00 97.12 462 ARG A O 1
ATOM 3605 N N . GLN A 1 463 ? -6.355 -13.592 16.986 1.00 96.62 463 GLN A N 1
ATOM 3606 C CA . GLN A 1 463 ? -7.497 -13.698 16.074 1.00 96.62 463 GLN A CA 1
ATOM 3607 C C . GLN A 1 463 ? -7.371 -14.863 15.080 1.00 96.62 463 GLN A C 1
ATOM 3609 O O . GLN A 1 463 ? -8.317 -15.170 14.361 1.00 96.62 463 GLN A O 1
ATOM 3614 N N . GLY A 1 464 ? -6.230 -15.553 15.043 1.00 97.38 464 GLY A N 1
ATOM 3615 C CA . GLY A 1 464 ? -6.037 -16.771 14.253 1.00 97.38 464 GLY A CA 1
ATOM 3616 C C . GLY A 1 464 ? -5.333 -16.574 12.913 1.00 97.38 464 GLY A C 1
ATOM 3617 O O . GLY A 1 464 ? -5.062 -17.572 12.252 1.00 97.38 464 GLY A O 1
ATOM 3618 N N . PHE A 1 465 ? -4.961 -15.345 12.544 1.00 98.19 465 PHE A N 1
ATOM 3619 C CA . PHE A 1 465 ? -4.164 -15.117 11.339 1.00 98.19 465 PHE A CA 1
ATOM 3620 C C . PHE A 1 465 ? -2.752 -15.689 11.483 1.00 98.19 465 PHE A C 1
ATOM 3622 O O . PHE A 1 465 ? -2.110 -15.579 12.538 1.00 98.19 465 PHE A O 1
ATOM 3629 N N . ARG A 1 466 ? -2.241 -16.269 10.397 1.00 97.25 466 ARG A N 1
ATOM 3630 C CA . ARG A 1 466 ? -0.830 -16.668 10.259 1.00 97.25 466 ARG A CA 1
ATOM 3631 C C . ARG A 1 466 ? -0.162 -16.090 9.025 1.00 97.25 466 ARG A C 1
ATOM 3633 O O . ARG A 1 466 ? 1.048 -15.871 9.059 1.00 97.25 466 ARG A O 1
ATOM 3640 N N . SER A 1 467 ? -0.930 -15.801 7.984 1.00 98.31 467 SER A N 1
ATOM 3641 C CA . SER A 1 467 ? -0.437 -15.190 6.757 1.00 98.31 467 SER A CA 1
ATOM 3642 C C . SER A 1 467 ? -1.347 -14.060 6.283 1.00 98.31 467 SER A C 1
ATOM 3644 O O . SER A 1 467 ? -2.547 -14.053 6.547 1.00 98.31 467 SER A O 1
ATOM 3646 N N . GLY A 1 468 ? -0.789 -13.098 5.552 1.00 97.94 468 GLY A N 1
ATOM 3647 C CA . GLY A 1 468 ? -1.567 -12.035 4.919 1.00 97.94 468 GLY A CA 1
ATOM 3648 C C . GLY A 1 468 ? -0.903 -10.666 4.956 1.00 97.94 468 GLY A C 1
ATOM 3649 O O . GLY A 1 468 ? 0.139 -10.466 5.575 1.00 97.94 468 GLY A O 1
ATOM 3650 N N . VAL A 1 469 ? -1.549 -9.713 4.282 1.00 98.50 469 VAL A N 1
ATOM 3651 C CA . VAL A 1 469 ? -1.281 -8.279 4.441 1.00 98.50 469 VAL A CA 1
ATOM 3652 C C . VAL A 1 469 ? -2.324 -7.720 5.397 1.00 98.50 469 VAL A C 1
ATOM 3654 O O . VAL A 1 469 ? -3.519 -7.887 5.129 1.00 98.50 469 VAL A O 1
ATOM 3657 N N . ILE A 1 470 ? -1.877 -7.110 6.491 1.00 98.31 470 ILE A N 1
ATOM 3658 C CA . ILE A 1 470 ? -2.736 -6.652 7.586 1.00 98.31 470 ILE A CA 1
ATOM 3659 C C . ILE A 1 470 ? -2.338 -5.231 7.967 1.00 98.31 470 ILE A C 1
ATOM 3661 O O . ILE A 1 470 ? -1.162 -4.948 8.183 1.00 98.31 470 ILE A O 1
ATOM 3665 N N . HIS A 1 471 ? -3.331 -4.361 8.036 1.00 97.94 471 HIS A N 1
ATOM 3666 C CA . HIS A 1 471 ? -3.218 -2.976 8.453 1.00 97.94 471 HIS A CA 1
ATOM 3667 C C . HIS A 1 471 ? -3.851 -2.828 9.837 1.00 97.94 471 HIS A C 1
ATOM 3669 O O . HIS A 1 471 ? -4.950 -3.329 10.073 1.00 97.94 471 HIS A O 1
ATOM 3675 N N . CYS A 1 472 ? -3.152 -2.164 10.745 1.00 97.69 472 CYS A N 1
ATOM 3676 C CA . CYS A 1 472 ? -3.618 -1.879 12.091 1.00 97.69 472 CYS A CA 1
ATOM 3677 C C . CYS A 1 472 ? -3.489 -0.388 12.373 1.00 97.69 472 CYS A C 1
ATOM 3679 O O . CYS A 1 472 ? -2.503 0.226 11.972 1.00 97.69 472 CYS A O 1
ATOM 3681 N N . GLU A 1 473 ? -4.418 0.138 13.155 1.00 96.62 473 GLU A N 1
ATOM 3682 C CA . GLU A 1 473 ? -4.325 1.471 13.748 1.00 96.62 473 GLU A CA 1
ATOM 3683 C C . GLU A 1 473 ? -4.107 1.305 15.251 1.00 96.62 473 GLU A C 1
ATOM 3685 O O . GLU A 1 473 ? -4.720 0.441 15.899 1.00 96.62 473 GLU A O 1
ATOM 3690 N N . ALA A 1 474 ? -3.215 2.101 15.827 1.00 97.25 474 ALA A N 1
ATOM 3691 C CA . ALA A 1 474 ? -2.903 2.037 17.247 1.00 97.25 474 ALA A CA 1
ATOM 3692 C C . ALA A 1 474 ? -2.412 3.382 17.773 1.00 97.25 474 ALA A C 1
ATOM 3694 O O . ALA A 1 474 ? -1.925 4.224 17.028 1.00 97.25 474 ALA A O 1
ATOM 3695 N N . ARG A 1 475 ? -2.470 3.546 19.093 1.00 96.75 475 ARG A N 1
ATOM 3696 C CA . ARG A 1 475 ? -1.771 4.622 19.797 1.00 96.75 475 ARG A CA 1
ATOM 3697 C C . ARG A 1 475 ? -0.703 4.066 20.717 1.00 96.75 475 ARG A C 1
ATOM 3699 O O . ARG A 1 475 ? -0.865 2.988 21.294 1.00 96.75 475 ARG A O 1
ATOM 3706 N N . VAL A 1 476 ? 0.377 4.818 20.890 1.00 97.62 476 VAL A N 1
ATOM 3707 C CA . VAL A 1 476 ? 1.399 4.508 21.893 1.00 97.62 476 VAL A CA 1
ATOM 3708 C C . VAL A 1 476 ? 0.984 5.139 23.218 1.00 97.62 476 VAL A C 1
ATOM 3710 O O . VAL A 1 476 ? 1.101 6.347 23.419 1.00 97.62 476 VAL A O 1
ATOM 3713 N N . ARG A 1 477 ? 0.469 4.324 24.137 1.00 95.00 477 ARG A N 1
ATOM 3714 C CA . ARG A 1 477 ? 0.188 4.745 25.512 1.00 95.00 477 ARG A CA 1
ATOM 3715 C C . ARG A 1 477 ? 1.511 4.983 26.235 1.00 95.00 477 ARG A C 1
ATOM 3717 O O . ARG A 1 477 ? 2.443 4.207 26.057 1.00 95.00 477 ARG A O 1
ATOM 3724 N N . ASP A 1 478 ? 1.564 6.039 27.046 1.00 94.94 478 ASP A N 1
ATOM 3725 C CA . ASP A 1 478 ? 2.750 6.409 27.828 1.00 94.94 478 ASP A CA 1
ATOM 3726 C C . ASP A 1 478 ? 4.019 6.568 26.962 1.00 94.94 478 ASP A C 1
ATOM 3728 O O . ASP A 1 478 ? 5.131 6.294 27.405 1.00 94.94 478 ASP A O 1
ATOM 3732 N N . SER A 1 479 ? 3.855 7.032 25.714 1.00 96.44 479 SER A N 1
ATOM 3733 C CA . SER A 1 479 ? 4.976 7.348 24.823 1.00 96.44 479 SER A CA 1
ATOM 3734 C C . SER A 1 479 ? 5.887 8.411 25.431 1.00 96.44 479 SER A C 1
ATOM 3736 O O . SER A 1 479 ? 5.444 9.383 26.049 1.00 96.44 479 SER A O 1
ATOM 3738 N N . ARG A 1 480 ? 7.184 8.270 25.173 1.00 96.00 480 ARG A N 1
ATOM 3739 C CA . ARG A 1 480 ? 8.202 9.280 25.472 1.00 96.00 480 ARG A CA 1
ATOM 3740 C C . ARG A 1 480 ? 8.222 10.388 24.427 1.00 96.00 480 ARG A C 1
ATOM 3742 O O . ARG A 1 480 ? 9.015 11.318 24.560 1.00 96.00 480 ARG A O 1
ATOM 3749 N N . THR A 1 481 ? 7.368 10.309 23.409 1.00 95.75 481 THR A N 1
ATOM 3750 C CA . THR A 1 481 ? 7.178 11.355 22.411 1.00 95.75 481 THR A CA 1
ATOM 3751 C C . THR A 1 481 ? 5.767 11.914 22.424 1.00 95.75 481 THR A C 1
ATOM 3753 O O . THR A 1 481 ? 4.794 11.254 22.783 1.00 95.75 481 THR A O 1
ATOM 3756 N N . VAL A 1 482 ? 5.665 13.179 22.040 1.00 94.69 482 VAL A N 1
ATOM 3757 C CA . VAL A 1 482 ? 4.423 13.940 21.995 1.00 94.69 482 VAL A CA 1
ATOM 3758 C C . VAL A 1 482 ? 4.441 14.862 20.788 1.00 94.69 482 VAL A C 1
ATOM 3760 O O . VAL A 1 482 ? 5.478 15.434 20.445 1.00 94.69 482 VAL A O 1
ATOM 3763 N N . TYR A 1 483 ? 3.283 15.041 20.161 1.00 94.25 483 TYR A N 1
ATOM 3764 C CA . TYR A 1 483 ? 3.129 16.050 19.123 1.00 94.25 483 TYR A CA 1
ATOM 3765 C C . TYR A 1 483 ? 3.129 17.447 19.735 1.00 94.25 483 TYR A C 1
ATOM 3767 O O . TYR A 1 483 ? 2.333 17.745 20.632 1.00 94.25 483 TYR A O 1
ATOM 3775 N N . ARG A 1 484 ? 4.028 18.310 19.260 1.00 93.06 484 ARG A N 1
ATOM 3776 C CA . ARG A 1 484 ? 4.111 19.719 19.660 1.00 93.06 484 ARG A CA 1
ATOM 3777 C C . ARG A 1 484 ? 4.461 20.595 18.464 1.00 93.06 484 ARG A C 1
ATOM 3779 O O . ARG A 1 484 ? 5.076 20.142 17.504 1.00 93.06 484 ARG A O 1
ATOM 3786 N N . ALA A 1 485 ? 4.052 21.859 18.537 1.00 94.31 485 ALA A N 1
ATOM 3787 C CA . ALA A 1 485 ? 4.482 22.860 17.575 1.00 94.31 485 ALA A CA 1
ATOM 3788 C C . ALA A 1 485 ? 5.991 23.092 17.723 1.00 94.31 485 ALA A C 1
ATOM 3790 O O . ALA A 1 485 ? 6.485 23.318 18.831 1.00 94.31 485 ALA A O 1
ATOM 3791 N N . ARG A 1 486 ? 6.709 23.055 16.605 1.00 92.88 486 ARG A N 1
ATOM 3792 C CA . ARG A 1 486 ? 8.136 23.352 16.549 1.00 92.88 486 ARG A CA 1
ATOM 3793 C C . ARG A 1 486 ? 8.401 24.818 16.876 1.00 92.88 486 ARG A C 1
ATOM 3795 O O . ARG A 1 486 ? 7.668 25.704 16.443 1.00 92.88 486 ARG A O 1
ATOM 3802 N N . GLU A 1 487 ? 9.503 25.079 17.573 1.00 92.19 487 GLU A N 1
ATOM 3803 C CA . GLU A 1 487 ? 9.893 26.437 17.977 1.00 92.19 487 GLU A CA 1
ATOM 3804 C C . GLU A 1 487 ? 10.241 27.355 16.795 1.00 92.19 487 GLU A C 1
ATOM 3806 O O . GLU A 1 487 ? 10.090 28.570 16.891 1.00 92.19 487 GLU A O 1
ATOM 3811 N N . ASP A 1 488 ? 10.718 26.794 15.681 1.00 94.56 488 ASP A N 1
ATOM 3812 C CA . ASP A 1 488 ? 11.268 27.569 14.569 1.00 94.56 488 ASP A CA 1
ATOM 3813 C C . ASP A 1 488 ? 10.221 28.065 13.566 1.00 94.56 488 ASP A C 1
ATOM 3815 O O . ASP A 1 488 ? 10.396 29.137 12.987 1.00 94.56 488 ASP A O 1
ATOM 3819 N N . ASN A 1 489 ? 9.145 27.310 13.346 1.00 94.12 489 ASN A N 1
ATOM 3820 C CA . ASN A 1 489 ? 8.109 27.660 12.368 1.00 94.12 489 ASN A CA 1
ATOM 3821 C C . ASN A 1 489 ? 6.673 27.341 12.816 1.00 94.12 489 ASN A C 1
ATOM 3823 O O . ASN A 1 489 ? 5.737 27.575 12.056 1.00 94.12 489 ASN A O 1
ATOM 3827 N N . GLY A 1 490 ? 6.479 26.810 14.025 1.00 94.12 490 GLY A N 1
ATOM 3828 C CA . GLY A 1 490 ? 5.161 26.478 14.564 1.00 94.12 490 GLY A CA 1
ATOM 3829 C C . GLY A 1 490 ? 4.498 25.238 13.958 1.00 94.12 490 GLY A C 1
ATOM 3830 O O . GLY A 1 490 ? 3.397 24.891 14.385 1.00 94.12 490 GLY A O 1
ATOM 3831 N N . LEU A 1 491 ? 5.130 24.548 12.999 1.00 94.62 491 LEU A N 1
ATOM 3832 C CA . LEU A 1 491 ? 4.581 23.314 12.433 1.00 94.62 491 LEU A CA 1
ATOM 3833 C C . LEU A 1 491 ? 4.584 22.203 13.483 1.00 94.62 491 LEU A C 1
ATOM 3835 O O . LEU A 1 491 ? 5.537 22.065 14.246 1.00 94.62 491 LEU A O 1
ATOM 3839 N N . MET A 1 492 ? 3.520 21.403 13.513 1.00 94.56 492 MET A N 1
ATOM 3840 C CA . MET A 1 492 ? 3.424 20.250 14.408 1.00 94.56 492 MET A CA 1
ATOM 3841 C C . MET A 1 492 ? 4.451 19.182 14.009 1.00 94.56 492 MET A C 1
ATOM 3843 O O . MET A 1 492 ? 4.591 18.886 12.824 1.00 94.56 492 MET A O 1
ATOM 3847 N N . ASP A 1 493 ? 5.144 18.587 14.978 1.00 96.19 493 ASP A N 1
ATOM 3848 C CA . ASP A 1 493 ? 5.969 17.389 14.783 1.00 96.19 493 ASP A CA 1
ATOM 3849 C C . ASP A 1 493 ? 6.056 16.568 16.085 1.00 96.19 493 ASP A C 1
ATOM 3851 O O . ASP A 1 493 ? 5.616 17.019 17.145 1.00 96.19 493 ASP A O 1
ATOM 3855 N N . LEU A 1 494 ? 6.601 15.353 16.012 1.00 95.44 494 LEU A N 1
ATOM 3856 C CA . LEU A 1 494 ? 6.924 14.529 17.173 1.00 95.44 494 LEU A CA 1
ATOM 3857 C C . LEU A 1 494 ? 8.190 15.044 17.862 1.00 95.44 494 LEU A C 1
ATOM 3859 O O . LEU A 1 494 ? 9.247 15.186 17.248 1.00 95.44 494 LEU A O 1
ATOM 3863 N N . HIS A 1 495 ? 8.089 15.256 19.170 1.00 95.00 495 HIS A N 1
ATOM 3864 C CA . HIS A 1 495 ? 9.189 15.667 20.035 1.00 95.00 495 HIS A CA 1
ATOM 3865 C C . HIS A 1 495 ? 9.297 14.738 21.239 1.00 95.00 495 HIS A C 1
ATOM 3867 O O . HIS A 1 495 ? 8.285 14.242 21.730 1.00 95.00 495 HIS A O 1
ATOM 3873 N N . MET A 1 496 ? 10.512 14.556 21.762 1.00 94.75 496 MET A N 1
ATOM 3874 C CA . MET A 1 496 ? 10.688 13.938 23.077 1.00 94.75 496 MET A CA 1
ATOM 3875 C C . MET A 1 496 ? 9.934 14.755 24.131 1.00 94.75 496 MET A C 1
ATOM 3877 O O . MET A 1 496 ? 10.028 15.984 24.160 1.00 94.75 496 MET A O 1
ATOM 3881 N N . ALA A 1 497 ? 9.188 14.073 24.992 1.00 90.25 497 ALA A N 1
ATOM 3882 C CA . ALA A 1 497 ? 8.522 14.693 26.120 1.00 90.25 497 ALA A CA 1
ATOM 3883 C C . ALA A 1 497 ? 9.567 15.273 27.087 1.00 90.25 497 ALA A C 1
ATOM 3885 O O . ALA A 1 497 ? 10.544 14.608 27.426 1.00 90.25 497 ALA A O 1
ATOM 3886 N N . GLU A 1 498 ? 9.348 16.511 27.540 1.00 88.38 498 GLU A N 1
ATOM 3887 C CA . GLU A 1 498 ? 10.192 17.154 28.565 1.00 88.38 498 GLU A CA 1
ATOM 3888 C C . GLU A 1 498 ? 10.196 16.360 29.875 1.00 88.38 498 GLU A C 1
ATOM 3890 O O . GLU A 1 498 ? 11.239 16.173 30.498 1.00 88.38 498 GLU A O 1
ATOM 3895 N N . GLU A 1 499 ? 9.020 15.864 30.256 1.00 88.62 499 GLU A N 1
ATOM 3896 C CA . GLU A 1 499 ? 8.816 14.974 31.389 1.00 88.62 499 GLU A CA 1
ATOM 3897 C C . GLU A 1 499 ? 8.316 13.634 30.836 1.00 88.62 499 GLU A C 1
ATOM 3899 O O . GLU A 1 499 ? 7.142 13.529 30.467 1.00 88.62 499 GLU A O 1
ATOM 3904 N N . PRO A 1 500 ? 9.193 12.623 30.689 1.00 83.44 500 PRO A N 1
ATOM 3905 C CA . PRO A 1 500 ? 8.773 11.326 30.184 1.00 83.44 500 PRO A CA 1
ATOM 3906 C C . PRO A 1 500 ? 7.785 10.670 31.164 1.00 83.44 500 PRO A C 1
ATOM 3908 O O . PRO A 1 500 ? 7.918 10.854 32.380 1.00 83.44 500 PRO A O 1
ATOM 3911 N N . PRO A 1 501 ? 6.812 9.889 30.664 1.00 87.88 501 PRO A N 1
ATOM 3912 C CA . PRO A 1 501 ? 5.897 9.144 31.520 1.00 87.88 501 PRO A CA 1
ATOM 3913 C C . PRO A 1 501 ? 6.637 8.230 32.502 1.00 87.88 501 PRO A C 1
ATOM 3915 O O . PRO A 1 501 ? 7.709 7.703 32.209 1.00 87.88 501 PRO A O 1
ATOM 3918 N N . ALA A 1 502 ? 6.049 8.037 33.685 1.00 88.25 502 ALA A N 1
ATOM 3919 C CA . ALA A 1 502 ? 6.606 7.138 34.697 1.00 88.25 502 ALA A CA 1
ATOM 3920 C C . ALA A 1 502 ? 6.419 5.653 34.340 1.00 88.25 502 ALA A C 1
ATOM 3922 O O . ALA A 1 502 ? 7.170 4.807 34.825 1.00 88.25 502 ALA A O 1
ATOM 3923 N N . ALA A 1 503 ? 5.394 5.341 33.544 1.00 92.12 503 ALA A N 1
ATOM 3924 C CA . ALA A 1 503 ? 5.141 4.009 33.015 1.00 92.12 503 ALA A CA 1
ATOM 3925 C C . ALA A 1 503 ? 5.904 3.796 31.701 1.00 92.12 503 ALA A C 1
ATOM 3927 O O . ALA A 1 503 ? 6.213 4.752 30.992 1.00 92.12 503 ALA A O 1
ATOM 3928 N N . GLU A 1 504 ? 6.199 2.537 31.379 1.00 94.44 504 GLU A N 1
ATOM 3929 C CA . GLU A 1 504 ? 6.814 2.195 30.096 1.00 94.44 504 GLU A CA 1
ATOM 3930 C C . GLU A 1 504 ? 5.798 2.300 28.947 1.00 94.44 504 GLU A C 1
ATOM 3932 O O . GLU A 1 504 ? 4.628 1.943 29.142 1.00 94.44 504 GLU A O 1
ATOM 3937 N N . PRO A 1 505 ? 6.235 2.715 27.741 1.00 96.38 505 PRO A N 1
ATOM 3938 C CA . PRO A 1 505 ? 5.369 2.772 26.576 1.00 96.38 505 PRO A CA 1
ATOM 3939 C C . PRO A 1 505 ? 4.699 1.427 26.287 1.00 96.38 505 PRO A C 1
ATOM 3941 O O . PRO A 1 505 ? 5.329 0.368 26.340 1.00 96.38 505 PRO A O 1
ATOM 3944 N N . SER A 1 506 ? 3.418 1.463 25.931 1.00 96.75 506 SER A N 1
ATOM 3945 C CA . SER A 1 506 ? 2.650 0.276 25.550 1.00 96.75 506 SER A CA 1
ATOM 3946 C C . SER A 1 506 ? 1.777 0.534 24.325 1.00 96.75 506 SER A C 1
ATOM 3948 O O . SER A 1 506 ? 1.356 1.658 24.053 1.00 96.75 506 SER A O 1
ATOM 3950 N N . CYS A 1 507 ? 1.509 -0.516 23.551 1.00 97.38 507 CYS A N 1
ATOM 3951 C CA . CYS A 1 507 ? 0.617 -0.427 22.402 1.00 97.38 507 CYS A CA 1
ATOM 3952 C C . CYS A 1 507 ? -0.843 -0.447 22.863 1.00 97.38 507 CYS A C 1
ATOM 3954 O O . CYS A 1 507 ? -1.252 -1.326 23.621 1.00 97.38 507 CYS A O 1
ATOM 3956 N N . TYR A 1 508 ? -1.642 0.486 22.355 1.00 96.56 508 TYR A N 1
ATOM 3957 C CA . TYR A 1 508 ? -3.088 0.462 22.479 1.00 96.56 508 TYR A CA 1
ATOM 3958 C C . TYR A 1 508 ? -3.723 0.319 21.096 1.00 96.56 508 TYR A C 1
ATOM 3960 O O . TYR A 1 508 ? -3.823 1.281 20.338 1.00 96.56 508 TYR A O 1
ATOM 3968 N N . LEU A 1 509 ? -4.142 -0.902 20.768 1.00 96.69 509 LEU A N 1
ATOM 3969 C CA . LEU A 1 509 ? -4.773 -1.235 19.493 1.00 96.69 509 LEU 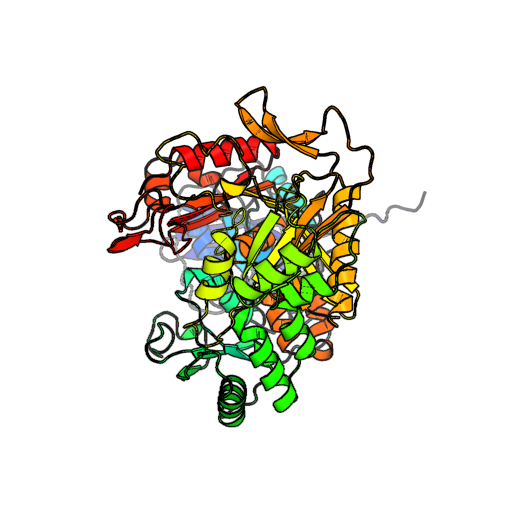A CA 1
ATOM 3970 C C . LEU A 1 509 ? -6.115 -0.504 19.329 1.00 96.69 509 LEU A C 1
ATOM 3972 O O . LEU A 1 509 ? -6.963 -0.594 20.220 1.00 96.69 509 LEU A O 1
ATOM 3976 N N . HIS A 1 510 ? -6.340 0.165 18.195 1.00 93.00 510 HIS A N 1
ATOM 3977 C CA . HIS A 1 510 ? -7.634 0.755 17.832 1.00 93.00 510 HIS A CA 1
ATOM 3978 C C . HIS A 1 510 ? -8.459 -0.171 16.944 1.00 93.00 510 HIS A C 1
ATOM 3980 O O . HIS A 1 510 ? -9.635 -0.406 17.256 1.00 93.00 510 HIS A O 1
ATOM 3986 N N . GLU A 1 511 ? -7.855 -0.701 15.880 1.00 93.69 511 GLU A N 1
ATOM 3987 C CA . GLU A 1 511 ? -8.500 -1.614 14.937 1.00 93.69 511 GLU A CA 1
ATOM 3988 C C . GLU A 1 511 ? -7.505 -2.464 14.137 1.00 93.69 511 GLU A C 1
ATOM 3990 O O . GLU A 1 511 ? -6.343 -2.098 13.964 1.00 93.69 511 GLU A O 1
ATOM 3995 N N . ILE A 1 512 ? -7.986 -3.618 13.659 1.00 95.31 512 ILE A N 1
ATOM 3996 C CA . ILE A 1 512 ? -7.270 -4.517 12.748 1.00 95.31 512 ILE A CA 1
ATOM 3997 C C . ILE A 1 512 ? -8.104 -4.674 11.481 1.00 95.31 512 ILE A C 1
ATOM 3999 O O . ILE A 1 512 ? -9.183 -5.262 11.494 1.00 95.31 512 ILE A O 1
ATOM 4003 N N . ASN A 1 513 ? -7.552 -4.231 10.361 1.00 94.88 513 ASN A N 1
ATOM 4004 C CA . ASN A 1 513 ? -8.096 -4.429 9.029 1.00 94.88 513 ASN A CA 1
ATOM 4005 C C . ASN A 1 513 ? -7.237 -5.468 8.305 1.00 94.88 513 ASN A C 1
ATOM 4007 O O . ASN A 1 513 ? -6.106 -5.201 7.896 1.00 94.88 513 ASN A O 1
ATOM 4011 N N . ALA A 1 514 ? -7.760 -6.683 8.121 1.00 95.88 514 ALA A N 1
ATOM 4012 C CA . ALA A 1 514 ? -7.031 -7.800 7.509 1.00 95.88 514 ALA A CA 1
ATOM 4013 C C . ALA A 1 514 ? -6.915 -7.673 5.972 1.00 95.88 514 ALA A C 1
ATOM 4015 O O . ALA A 1 514 ? -7.325 -8.561 5.214 1.00 95.88 514 ALA A O 1
ATOM 4016 N N . ARG A 1 515 ? -6.380 -6.542 5.505 1.00 96.00 515 ARG A N 1
ATOM 4017 C CA . ARG A 1 515 ? -6.162 -6.125 4.114 1.00 96.00 515 ARG A CA 1
ATOM 4018 C C . ARG A 1 515 ? -4.991 -5.126 4.032 1.00 96.00 515 ARG A C 1
ATOM 4020 O O . ARG A 1 515 ? -4.562 -4.611 5.060 1.00 96.00 515 ARG A O 1
ATOM 4027 N N . PRO A 1 516 ? -4.504 -4.800 2.819 1.00 96.69 516 PRO A N 1
ATOM 4028 C CA . PRO A 1 516 ? -3.711 -3.588 2.608 1.00 96.69 516 PRO A CA 1
ATOM 4029 C C . PRO A 1 516 ? -4.398 -2.329 3.177 1.00 96.69 516 PRO A C 1
ATOM 4031 O O . PRO A 1 516 ? -5.636 -2.271 3.167 1.00 96.69 516 PRO A O 1
ATOM 4034 N N . PRO A 1 517 ? -3.638 -1.311 3.625 1.00 94.50 517 PRO A N 1
ATOM 4035 C CA . PRO A 1 517 ? -4.197 -0.011 3.994 1.00 94.50 517 PRO A CA 1
ATOM 4036 C C . PRO A 1 517 ? -4.842 0.683 2.776 1.00 94.50 517 PRO A C 1
ATOM 4038 O O . PRO A 1 517 ? -4.758 0.190 1.643 1.00 94.50 517 PRO A O 1
ATOM 4041 N N . GLY A 1 518 ? -5.499 1.827 2.998 1.00 91.00 518 GLY A N 1
ATOM 4042 C CA . GLY A 1 518 ? -6.141 2.620 1.939 1.00 91.00 518 GLY A CA 1
ATOM 4043 C C . GLY A 1 518 ? -5.209 2.933 0.758 1.00 91.00 518 GLY A C 1
ATOM 4044 O O . GLY A 1 518 ? -3.989 2.810 0.871 1.00 91.00 518 GLY A O 1
ATOM 4045 N N . TYR A 1 519 ? -5.767 3.321 -0.397 1.00 91.88 519 TYR A N 1
ATOM 4046 C CA . TYR A 1 519 ? -4.993 3.445 -1.643 1.00 91.88 519 TYR A CA 1
ATOM 4047 C C . TYR A 1 519 ? -3.767 4.355 -1.494 1.00 91.88 519 TYR A C 1
ATOM 4049 O O . TYR A 1 519 ? -2.658 3.899 -1.760 1.00 91.88 519 TYR A O 1
ATOM 4057 N N . PHE A 1 520 ? -3.927 5.582 -0.987 1.00 91.75 520 PHE A N 1
ATOM 4058 C CA . PHE A 1 520 ? -2.803 6.508 -0.792 1.00 91.75 520 PHE A CA 1
ATOM 4059 C C . PHE A 1 520 ? -1.742 5.973 0.189 1.00 91.75 520 PHE A C 1
ATOM 4061 O O . PHE A 1 520 ? -0.550 6.164 -0.046 1.00 91.75 520 PHE A O 1
ATOM 4068 N N . SER A 1 521 ? -2.138 5.234 1.232 1.00 94.25 521 SER A N 1
ATOM 4069 C CA . SER A 1 521 ? -1.211 4.618 2.195 1.00 94.25 521 SER A CA 1
ATOM 4070 C C . SER A 1 521 ? -0.498 3.401 1.599 1.00 94.25 521 SER A C 1
ATOM 4072 O O . SER A 1 521 ? 0.680 3.161 1.845 1.00 94.25 521 SER A O 1
ATOM 4074 N N . SER A 1 522 ? -1.173 2.634 0.743 1.00 96.31 522 SER A N 1
ATOM 4075 C CA . SER A 1 522 ? -0.530 1.564 -0.026 1.00 96.31 522 SER A CA 1
ATOM 4076 C C . SER A 1 522 ? 0.449 2.136 -1.060 1.00 96.31 522 SER A C 1
ATOM 4078 O O . SER A 1 522 ? 1.544 1.602 -1.246 1.00 96.31 522 SER A O 1
ATOM 4080 N N . MET A 1 523 ? 0.088 3.249 -1.706 1.00 95.25 523 MET A N 1
ATOM 4081 C CA . MET A 1 523 ? 0.946 3.957 -2.656 1.00 95.25 523 MET A CA 1
ATOM 4082 C C . MET A 1 523 ? 2.202 4.506 -2.002 1.00 95.25 523 MET A C 1
ATOM 4084 O O . MET A 1 523 ? 3.300 4.315 -2.531 1.00 95.25 523 MET A O 1
ATOM 4088 N N . SER A 1 524 ? 2.055 5.153 -0.851 1.00 96.00 524 SER A N 1
ATOM 4089 C CA . SER A 1 524 ? 3.180 5.712 -0.117 1.00 96.00 524 SER A CA 1
ATOM 4090 C C . SER A 1 524 ? 4.173 4.633 0.309 1.00 96.00 524 SER A C 1
ATOM 4092 O O . SER A 1 524 ? 5.373 4.865 0.213 1.00 96.00 524 SER A O 1
ATOM 4094 N N . VAL A 1 525 ? 3.730 3.426 0.676 1.00 97.31 525 VAL A N 1
ATOM 4095 C CA . VAL A 1 525 ? 4.642 2.314 0.996 1.00 97.31 525 VAL A CA 1
ATOM 4096 C C . VAL A 1 525 ? 5.370 1.783 -0.239 1.00 97.31 525 VAL A C 1
ATOM 4098 O O . VAL A 1 525 ? 6.581 1.554 -0.175 1.00 97.31 525 VAL A O 1
ATOM 4101 N N . ILE A 1 526 ? 4.689 1.647 -1.382 1.00 96.06 526 ILE A N 1
ATOM 4102 C CA . ILE A 1 526 ? 5.342 1.276 -2.652 1.00 96.06 526 ILE A CA 1
ATOM 4103 C C . ILE A 1 526 ? 6.440 2.283 -2.991 1.00 96.06 526 ILE A C 1
ATOM 4105 O O . ILE A 1 526 ? 7.556 1.908 -3.348 1.00 96.06 526 ILE A O 1
ATOM 4109 N N . LEU A 1 527 ? 6.120 3.564 -2.867 1.00 96.31 527 LEU A N 1
ATOM 4110 C CA . LEU A 1 527 ? 6.997 4.672 -3.199 1.00 96.31 527 LEU A CA 1
ATOM 4111 C C . LEU A 1 527 ? 8.163 4.795 -2.210 1.00 96.31 527 LEU A C 1
ATOM 4113 O O . LEU A 1 527 ? 9.310 4.911 -2.623 1.00 96.31 527 LEU A O 1
ATOM 4117 N N . THR A 1 528 ? 7.912 4.707 -0.912 1.00 96.94 528 THR A N 1
ATOM 4118 C CA . THR A 1 528 ? 8.922 4.905 0.136 1.00 96.94 528 THR A CA 1
ATOM 4119 C C . THR A 1 528 ? 9.808 3.672 0.327 1.00 96.94 528 THR A C 1
ATOM 4121 O O . THR A 1 528 ? 11.027 3.807 0.440 1.00 96.94 528 THR A O 1
ATOM 4124 N N . HIS A 1 529 ? 9.218 2.472 0.310 1.00 97.38 529 HIS A N 1
ATOM 4125 C CA . HIS A 1 529 ? 9.871 1.213 0.690 1.00 97.38 529 HIS A CA 1
ATOM 4126 C C . HIS A 1 529 ? 9.986 0.189 -0.447 1.00 97.38 529 HIS A C 1
ATOM 4128 O O . HIS A 1 529 ? 10.697 -0.803 -0.297 1.00 97.38 529 HIS A O 1
ATOM 4134 N N . GLY A 1 530 ? 9.307 0.386 -1.579 1.00 96.50 530 GLY A N 1
ATOM 4135 C CA . GLY A 1 530 ? 9.362 -0.540 -2.714 1.00 96.50 530 GLY A CA 1
ATOM 4136 C C . GLY A 1 530 ? 8.519 -1.805 -2.555 1.00 96.50 530 GLY A C 1
ATOM 4137 O O . GLY A 1 530 ? 8.694 -2.730 -3.352 1.00 96.50 530 GLY A O 1
ATOM 4138 N N . VAL A 1 531 ? 7.650 -1.869 -1.540 1.00 98.06 531 VAL A N 1
ATOM 4139 C CA . VAL A 1 531 ? 6.806 -3.032 -1.219 1.00 98.06 531 VAL A CA 1
ATOM 4140 C C . VAL A 1 531 ? 5.383 -2.787 -1.713 1.00 98.06 531 VAL A C 1
ATOM 4142 O O . VAL A 1 531 ? 4.770 -1.784 -1.364 1.00 98.06 531 VAL A O 1
ATOM 4145 N N . ASP A 1 532 ? 4.852 -3.703 -2.526 1.00 98.00 532 ASP A N 1
ATOM 4146 C CA . ASP A 1 532 ? 3.508 -3.600 -3.109 1.00 98.00 532 ASP A CA 1
ATOM 4147 C C . ASP A 1 532 ? 2.527 -4.539 -2.408 1.00 98.00 532 ASP A C 1
ATOM 4149 O O . ASP A 1 532 ? 2.459 -5.742 -2.684 1.00 98.00 532 ASP A O 1
ATOM 4153 N N . TYR A 1 533 ? 1.740 -3.959 -1.504 1.00 98.50 533 TYR A N 1
ATOM 4154 C CA . TYR A 1 533 ? 0.739 -4.681 -0.731 1.00 98.50 533 TYR A CA 1
ATOM 4155 C C . TYR A 1 533 ? -0.365 -5.310 -1.582 1.00 98.50 533 TYR A C 1
ATOM 4157 O O . TYR A 1 533 ? -0.832 -6.396 -1.239 1.00 98.50 533 TYR A O 1
ATOM 4165 N N . TYR A 1 534 ? -0.769 -4.700 -2.700 1.00 98.00 534 TYR A N 1
ATOM 4166 C CA . TYR A 1 534 ? -1.793 -5.286 -3.568 1.00 98.00 534 TYR A CA 1
ATOM 4167 C C . TYR A 1 534 ? -1.266 -6.524 -4.289 1.00 98.00 534 TYR A C 1
ATOM 4169 O O . TYR A 1 534 ? -1.952 -7.547 -4.349 1.00 98.00 534 TYR A O 1
ATOM 4177 N N . ALA A 1 535 ? -0.026 -6.461 -4.777 1.00 98.25 535 ALA A N 1
ATOM 4178 C CA . ALA A 1 535 ? 0.645 -7.602 -5.387 1.00 98.25 535 ALA A CA 1
ATOM 4179 C C . ALA A 1 535 ? 0.745 -8.783 -4.413 1.00 98.25 535 ALA A C 1
ATOM 4181 O O . ALA A 1 535 ? 0.342 -9.900 -4.741 1.00 98.25 535 ALA A O 1
ATOM 4182 N N . VAL A 1 536 ? 1.229 -8.528 -3.196 1.00 98.56 536 VAL A N 1
ATOM 4183 C CA . VAL A 1 536 ? 1.375 -9.559 -2.161 1.00 98.56 536 VAL A CA 1
ATOM 4184 C C . VAL A 1 536 ? 0.011 -10.097 -1.713 1.00 98.56 536 VAL A C 1
ATOM 4186 O O . VAL A 1 536 ? -0.156 -11.308 -1.571 1.00 98.56 536 VAL A O 1
ATOM 4189 N N . ARG A 1 537 ? -1.003 -9.236 -1.571 1.00 98.00 537 ARG A N 1
ATOM 4190 C CA . ARG A 1 537 ? -2.371 -9.649 -1.230 1.00 98.00 537 ARG A CA 1
ATOM 4191 C C . ARG A 1 537 ? -2.963 -10.619 -2.254 1.00 98.00 537 ARG A C 1
ATOM 4193 O O . ARG A 1 537 ? -3.565 -11.617 -1.862 1.00 98.00 537 ARG A O 1
ATOM 4200 N N . MET A 1 538 ? -2.785 -10.354 -3.547 1.00 98.50 538 MET A N 1
ATOM 4201 C CA . MET A 1 538 ? -3.241 -11.273 -4.594 1.00 98.50 538 MET A CA 1
ATOM 4202 C C . MET A 1 538 ? -2.519 -12.619 -4.523 1.00 98.50 538 MET A C 1
ATOM 4204 O O . MET A 1 538 ? -3.162 -13.658 -4.646 1.00 98.50 538 MET A O 1
ATOM 4208 N N . LEU A 1 539 ? -1.211 -12.624 -4.256 1.00 98.69 539 LEU A N 1
ATOM 4209 C CA . LEU A 1 539 ? -0.455 -13.866 -4.082 1.00 98.69 539 LEU A CA 1
ATOM 4210 C C . LEU A 1 539 ? -0.958 -14.701 -2.896 1.00 98.69 539 LEU A C 1
ATOM 4212 O O . LEU A 1 539 ? -1.080 -15.915 -3.032 1.00 98.69 539 LEU A O 1
ATOM 4216 N N . PHE A 1 540 ? -1.335 -14.078 -1.774 1.00 98.56 540 PHE A N 1
ATOM 4217 C CA . PHE A 1 540 ? -1.969 -14.806 -0.666 1.00 98.56 540 PHE A CA 1
ATOM 4218 C C . PHE A 1 540 ? -3.300 -15.448 -1.061 1.00 98.56 540 PHE A C 1
ATOM 4220 O O . PHE A 1 540 ? -3.557 -16.585 -0.675 1.00 98.56 540 PHE A O 1
ATOM 4227 N N . SER A 1 541 ? -4.119 -14.777 -1.879 1.00 98.12 541 SER A N 1
ATOM 4228 C CA . SER A 1 541 ? -5.389 -15.356 -2.352 1.00 98.12 541 SER A CA 1
ATOM 4229 C C . SER A 1 541 ? -5.216 -16.541 -3.312 1.00 98.12 541 SER A C 1
ATOM 4231 O O . SER A 1 541 ? -6.163 -17.287 -3.536 1.00 98.12 541 SER A O 1
ATOM 4233 N N . LEU A 1 542 ? -4.008 -16.738 -3.854 1.00 98.19 542 LEU A N 1
ATOM 4234 C CA . LEU A 1 542 ? -3.628 -17.909 -4.653 1.00 98.19 542 LEU A CA 1
ATOM 4235 C C . LEU A 1 542 ? -3.026 -19.043 -3.807 1.00 98.19 542 LEU A C 1
ATOM 4237 O O . LEU A 1 542 ? -2.680 -20.094 -4.343 1.00 98.19 542 LEU A O 1
ATOM 4241 N N . GLY A 1 543 ? -2.907 -18.837 -2.493 1.00 96.62 543 GLY A N 1
ATOM 4242 C CA . GLY A 1 543 ? -2.382 -19.802 -1.537 1.00 96.62 543 GLY A CA 1
ATOM 4243 C C . GLY A 1 543 ? -0.889 -19.656 -1.264 1.00 96.62 543 GLY A C 1
ATOM 4244 O O . GLY A 1 543 ? -0.083 -19.370 -2.153 1.00 96.62 543 GLY A O 1
ATOM 4245 N N . VAL A 1 544 ? -0.531 -19.887 0.003 1.00 95.31 544 VAL A N 1
ATOM 4246 C CA . VAL A 1 544 ? 0.839 -19.769 0.517 1.00 95.31 544 VAL A CA 1
ATOM 4247 C C . VAL A 1 544 ? 1.785 -20.721 -0.204 1.00 95.31 544 VAL A C 1
ATOM 4249 O O . VAL A 1 544 ? 2.808 -20.270 -0.705 1.00 95.31 544 VAL A O 1
ATOM 4252 N N . ASP A 1 545 ? 1.443 -22.003 -0.328 1.00 92.94 545 ASP A N 1
ATOM 4253 C CA . ASP A 1 545 ? 2.362 -22.991 -0.906 1.00 92.94 545 ASP A CA 1
ATOM 4254 C C . ASP A 1 545 ? 2.706 -22.693 -2.371 1.00 92.94 545 ASP A C 1
ATOM 4256 O O . ASP A 1 545 ? 3.867 -22.784 -2.763 1.00 92.94 545 ASP A O 1
ATOM 4260 N N . ALA A 1 546 ? 1.724 -22.259 -3.167 1.00 93.19 546 ALA A N 1
ATOM 4261 C CA . ALA A 1 546 ? 1.927 -21.929 -4.577 1.00 93.19 546 ALA A CA 1
ATOM 4262 C C . ALA A 1 546 ? 2.660 -20.593 -4.796 1.00 93.19 546 ALA A C 1
ATOM 4264 O O . ALA A 1 546 ? 3.220 -20.367 -5.869 1.00 93.19 546 ALA A O 1
ATOM 4265 N N . SER A 1 547 ? 2.645 -19.696 -3.804 1.00 96.88 547 SER A N 1
ATOM 4266 C CA . SER A 1 547 ? 3.148 -18.324 -3.951 1.00 96.88 547 SER A CA 1
ATOM 4267 C C . SER A 1 547 ? 4.285 -17.963 -2.994 1.00 96.88 547 SER A C 1
ATOM 4269 O O . SER A 1 547 ? 4.759 -16.827 -3.037 1.00 96.88 547 SER A O 1
ATOM 4271 N N . ARG A 1 548 ? 4.752 -18.895 -2.153 1.00 97.25 548 ARG A N 1
ATOM 4272 C CA . ARG A 1 548 ? 5.697 -18.654 -1.047 1.00 97.25 548 ARG A CA 1
ATOM 4273 C C . ARG A 1 548 ? 6.931 -17.865 -1.475 1.00 97.25 548 ARG A C 1
ATOM 4275 O O . ARG A 1 548 ? 7.251 -16.850 -0.858 1.00 97.25 548 ARG A O 1
ATOM 4282 N N . GLU A 1 549 ? 7.608 -18.304 -2.534 1.00 96.50 549 GLU A N 1
ATOM 4283 C CA . GLU A 1 549 ? 8.822 -17.639 -3.029 1.00 96.50 549 GLU A CA 1
ATOM 4284 C C . GLU A 1 549 ? 8.537 -16.208 -3.495 1.00 96.50 549 GLU A C 1
ATOM 4286 O O . GLU A 1 549 ? 9.260 -15.276 -3.144 1.00 96.50 549 GLU A O 1
ATOM 4291 N N . ARG A 1 550 ? 7.430 -16.014 -4.220 1.00 97.94 550 ARG A N 1
ATOM 4292 C CA . ARG A 1 550 ? 7.015 -14.708 -4.748 1.00 97.94 550 ARG A CA 1
ATOM 4293 C C . ARG A 1 550 ? 6.584 -13.754 -3.634 1.00 97.94 550 ARG A C 1
ATOM 4295 O O . ARG A 1 550 ? 6.909 -12.573 -3.694 1.00 97.94 550 ARG A O 1
ATOM 4302 N N . ILE A 1 551 ? 5.894 -14.258 -2.609 1.00 98.69 551 ILE A N 1
ATOM 4303 C CA . ILE A 1 551 ? 5.502 -13.485 -1.423 1.00 98.69 551 ILE A CA 1
ATOM 4304 C C . ILE A 1 551 ? 6.753 -12.987 -0.700 1.00 98.69 551 ILE A C 1
ATOM 4306 O O . ILE A 1 551 ? 6.873 -11.788 -0.453 1.00 98.69 551 ILE A O 1
ATOM 4310 N N . ARG A 1 552 ? 7.718 -13.875 -0.421 1.00 98.31 552 ARG A N 1
ATOM 4311 C CA . ARG A 1 552 ? 8.987 -13.489 0.217 1.00 98.31 552 ARG A CA 1
ATOM 4312 C C . ARG A 1 552 ? 9.745 -12.460 -0.611 1.00 98.31 552 ARG A C 1
ATOM 4314 O O . ARG A 1 552 ? 10.134 -11.430 -0.076 1.00 98.31 552 ARG A O 1
ATOM 4321 N N . ALA A 1 553 ? 9.885 -12.702 -1.912 1.00 97.31 553 ALA A N 1
ATOM 4322 C CA . ALA A 1 553 ? 10.549 -11.796 -2.840 1.00 97.31 553 ALA A CA 1
ATOM 4323 C C . ALA A 1 553 ? 9.956 -10.380 -2.836 1.00 97.31 553 ALA A C 1
ATOM 4325 O O . ALA A 1 553 ? 10.687 -9.401 -2.694 1.00 97.31 553 ALA A O 1
ATOM 4326 N N . LEU A 1 554 ? 8.632 -10.263 -2.969 1.00 98.12 554 LEU A N 1
ATOM 4327 C CA . LEU A 1 554 ? 7.945 -8.972 -3.078 1.00 98.12 554 LEU A CA 1
ATOM 4328 C C . LEU A 1 554 ? 7.759 -8.254 -1.735 1.00 98.12 554 LEU A C 1
ATOM 4330 O O . LEU A 1 554 ? 7.326 -7.103 -1.724 1.00 98.12 554 LEU A O 1
ATOM 4334 N N . SER A 1 555 ? 8.115 -8.911 -0.630 1.00 98.25 555 SER A N 1
ATOM 4335 C CA . SER A 1 555 ? 8.115 -8.326 0.715 1.00 98.25 555 SER A CA 1
ATOM 4336 C C . SER A 1 555 ? 9.461 -7.702 1.097 1.00 98.25 555 SER A C 1
ATOM 4338 O O . SER A 1 555 ? 9.562 -7.088 2.153 1.00 98.25 555 SER A O 1
ATOM 4340 N N . VAL A 1 556 ? 10.504 -7.840 0.266 1.00 97.19 556 VAL A N 1
ATOM 4341 C CA . VAL A 1 556 ? 11.823 -7.243 0.530 1.00 97.19 556 VAL A CA 1
ATOM 4342 C C . VAL A 1 556 ? 11.782 -5.742 0.218 1.00 97.19 556 VAL A C 1
ATOM 4344 O O . VAL A 1 556 ? 11.617 -5.365 -0.952 1.00 97.19 556 VAL A O 1
ATOM 4347 N N . PRO A 1 557 ? 11.968 -4.855 1.211 1.00 97.00 557 PRO A N 1
ATOM 4348 C CA . PRO A 1 557 ? 11.966 -3.423 0.958 1.00 97.00 557 PRO A CA 1
ATOM 4349 C C . PRO A 1 557 ? 13.257 -2.971 0.263 1.00 97.00 557 PRO A C 1
ATOM 4351 O O . PRO A 1 557 ? 14.127 -3.775 -0.085 1.00 97.00 557 PRO A O 1
ATOM 4354 N N . PHE A 1 558 ? 13.394 -1.675 0.013 1.00 95.69 558 PHE A N 1
ATOM 4355 C CA . PHE A 1 558 ? 14.660 -1.110 -0.435 1.00 95.69 558 PHE A CA 1
ATOM 4356 C C . PHE A 1 558 ? 15.747 -1.253 0.638 1.00 95.69 558 PHE A C 1
ATOM 4358 O O . PHE A 1 558 ? 15.485 -1.079 1.822 1.00 95.69 558 PHE A O 1
ATOM 4365 N N . GLY A 1 559 ? 16.996 -1.465 0.223 1.00 92.81 559 GLY A N 1
ATOM 4366 C CA . GLY A 1 559 ? 18.166 -1.554 1.104 1.00 92.81 559 GLY A CA 1
ATOM 4367 C C . GLY A 1 559 ? 18.692 -0.216 1.645 1.00 92.81 559 GLY A C 1
ATOM 4368 O O . GLY A 1 559 ? 19.835 -0.158 2.091 1.00 92.81 559 GLY A O 1
ATOM 4369 N N . HIS A 1 560 ? 17.910 0.864 1.561 1.00 88.31 560 HIS A N 1
ATOM 4370 C CA . HIS A 1 560 ? 18.282 2.179 2.097 1.00 88.31 560 HIS A CA 1
ATOM 4371 C C . HIS A 1 560 ? 18.338 2.159 3.637 1.00 88.31 560 HIS A C 1
ATOM 4373 O O . HIS A 1 560 ? 17.728 1.286 4.260 1.00 88.31 560 HIS A O 1
ATOM 4379 N N . PRO A 1 561 ? 18.996 3.137 4.291 1.00 82.88 561 PRO A N 1
ATOM 4380 C CA . PRO A 1 561 ? 18.842 3.335 5.732 1.00 82.88 561 PRO A CA 1
ATOM 4381 C C . PRO A 1 561 ? 17.358 3.438 6.125 1.00 82.88 561 PRO A C 1
ATOM 4383 O O . PRO A 1 561 ? 16.580 4.104 5.443 1.00 82.88 561 PRO A O 1
ATOM 4386 N N . ARG A 1 562 ? 16.951 2.754 7.205 1.00 82.75 562 ARG A N 1
ATOM 4387 C CA . ARG A 1 562 ? 15.535 2.601 7.621 1.00 82.75 562 ARG A CA 1
ATOM 4388 C C . ARG A 1 562 ? 14.610 2.037 6.528 1.00 82.75 562 ARG A C 1
ATOM 4390 O O . ARG A 1 562 ? 13.403 2.256 6.557 1.00 82.75 562 ARG A O 1
ATOM 4397 N N . ASN A 1 563 ? 15.174 1.324 5.552 1.00 90.00 563 ASN A N 1
ATOM 4398 C CA . ASN A 1 563 ? 14.475 0.731 4.414 1.00 90.00 563 ASN A CA 1
ATOM 4399 C C . ASN A 1 563 ? 13.670 1.733 3.566 1.00 90.00 563 ASN A C 1
ATOM 4401 O O . ASN A 1 563 ? 12.705 1.338 2.913 1.00 90.00 563 ASN A O 1
ATOM 4405 N N . SER A 1 564 ? 14.029 3.022 3.587 1.00 93.12 564 SER A N 1
ATOM 4406 C CA . SER A 1 564 ? 13.270 4.099 2.944 1.00 93.12 564 SER A CA 1
ATOM 4407 C C . SER A 1 564 ? 14.140 4.962 2.027 1.00 93.12 564 SER A C 1
ATOM 4409 O O . SER A 1 564 ? 15.230 5.378 2.418 1.00 93.12 564 SER A O 1
ATOM 4411 N N . GLN A 1 565 ? 13.648 5.280 0.824 1.00 94.56 565 GLN A N 1
ATOM 4412 C CA . GLN A 1 565 ? 14.353 6.190 -0.088 1.00 94.56 565 GLN A CA 1
ATOM 4413 C C . GLN A 1 565 ? 14.191 7.684 0.257 1.00 94.56 565 GLN A C 1
ATOM 4415 O O . GLN A 1 565 ? 15.015 8.489 -0.174 1.00 94.56 565 GLN A O 1
ATOM 4420 N N . TYR A 1 566 ? 13.148 8.078 0.991 1.00 95.75 566 TYR A N 1
ATOM 4421 C CA . TYR A 1 566 ? 12.883 9.466 1.397 1.00 95.75 566 TYR A CA 1
ATOM 4422 C C . TYR A 1 566 ? 11.893 9.536 2.562 1.00 95.75 566 TYR A C 1
ATOM 4424 O O . TYR A 1 566 ? 11.243 8.552 2.900 1.00 95.75 566 TYR A O 1
ATOM 4432 N N . THR A 1 567 ? 11.727 10.717 3.152 1.00 97.56 567 THR A N 1
ATOM 4433 C CA . THR A 1 567 ? 10.524 10.980 3.950 1.00 97.56 567 THR A CA 1
ATOM 4434 C C . THR A 1 567 ? 9.390 11.350 3.002 1.00 97.56 567 THR A C 1
ATOM 4436 O O . THR A 1 567 ? 9.598 12.167 2.104 1.00 97.56 567 THR A O 1
ATOM 4439 N N . LEU A 1 568 ? 8.213 10.759 3.190 1.00 98.19 568 LEU A N 1
ATOM 4440 C CA . LEU A 1 568 ? 6.998 11.087 2.449 1.00 98.19 568 LEU A CA 1
ATOM 4441 C C . LEU A 1 568 ? 5.908 11.505 3.436 1.00 98.19 568 LEU A C 1
ATOM 4443 O O . LEU A 1 568 ? 5.664 10.810 4.419 1.00 98.19 568 LEU A O 1
ATOM 4447 N N . GLY A 1 569 ? 5.268 12.641 3.170 1.00 98.06 569 GLY A N 1
ATOM 4448 C CA . GLY A 1 569 ? 4.076 13.118 3.862 1.00 98.06 569 GLY A CA 1
ATOM 4449 C C . GLY A 1 569 ? 2.865 13.103 2.953 1.00 98.06 569 GLY A C 1
ATOM 4450 O O . GLY A 1 569 ? 2.884 13.685 1.872 1.00 98.06 569 GLY A O 1
ATOM 4451 N N . ILE A 1 570 ? 1.810 12.430 3.389 1.00 97.62 570 ILE A N 1
ATOM 4452 C CA . ILE A 1 570 ? 0.520 12.417 2.712 1.00 97.62 570 ILE A CA 1
ATOM 4453 C C . ILE A 1 570 ? -0.267 13.610 3.238 1.00 97.62 570 ILE A C 1
ATOM 4455 O O . ILE A 1 570 ? -0.760 13.590 4.361 1.00 97.62 570 ILE A O 1
ATOM 4459 N N . ALA A 1 571 ? -0.368 14.662 2.433 1.00 96.38 571 ALA A N 1
ATOM 4460 C CA . ALA A 1 571 ? -1.248 15.787 2.692 1.00 96.38 571 ALA A CA 1
ATOM 4461 C C . ALA A 1 571 ? -2.680 15.392 2.319 1.00 96.38 571 ALA A C 1
ATOM 4463 O O . ALA A 1 571 ? -2.978 15.217 1.137 1.00 96.38 571 ALA A O 1
ATOM 4464 N N . VAL A 1 572 ? -3.560 15.254 3.312 1.00 93.31 572 VAL A N 1
ATOM 4465 C CA . VAL A 1 572 ? -4.998 15.047 3.089 1.00 93.31 572 VAL A CA 1
ATOM 4466 C C . VAL A 1 572 ? -5.691 16.408 3.027 1.00 93.31 572 VAL A C 1
ATOM 4468 O O . VAL A 1 572 ? -5.413 17.289 3.852 1.00 93.31 572 VAL A O 1
ATOM 4471 N N . PHE A 1 573 ? -6.573 16.595 2.043 1.00 91.69 573 PHE A N 1
ATOM 4472 C CA . PHE A 1 573 ? -7.333 17.832 1.853 1.00 91.69 573 PHE A CA 1
ATOM 4473 C C . PHE A 1 573 ? -8.814 17.601 2.186 1.00 91.69 573 PHE A C 1
ATOM 4475 O O . PHE A 1 573 ? -9.535 17.036 1.359 1.00 91.69 573 PHE A O 1
ATOM 4482 N N . PRO A 1 574 ? -9.291 17.985 3.383 1.00 86.44 574 PRO A N 1
ATOM 4483 C CA . PRO A 1 574 ? -10.692 17.824 3.761 1.00 86.44 574 PRO A CA 1
ATOM 4484 C C . PRO A 1 574 ? -11.609 18.802 3.011 1.00 86.44 574 PRO A C 1
ATOM 4486 O O . PRO A 1 574 ? -11.166 19.832 2.503 1.00 86.44 574 PRO A O 1
ATOM 4489 N N . GLY A 1 575 ? -12.908 18.494 2.979 1.00 84.44 575 GLY A N 1
ATOM 4490 C CA . GLY A 1 575 ? -13.932 19.462 2.586 1.00 84.44 575 GLY A CA 1
ATOM 4491 C C . GLY A 1 575 ? -14.096 20.573 3.637 1.00 84.44 575 GLY A C 1
ATOM 4492 O O . GLY A 1 575 ? -14.261 20.291 4.820 1.00 84.44 575 GLY A O 1
ATOM 4493 N N . GLU A 1 576 ? -14.085 21.833 3.213 1.00 83.50 576 GLU A N 1
ATOM 4494 C CA . GLU A 1 576 ? -14.214 23.048 4.030 1.00 83.50 576 GLU A CA 1
ATOM 4495 C C . GLU A 1 576 ? -15.670 23.529 4.062 1.00 83.50 576 GLU A C 1
ATOM 4497 O O . GLU A 1 576 ? -16.100 24.190 5.006 1.00 83.50 576 GLU A O 1
ATOM 4502 N N . GLY A 1 577 ? -16.464 23.138 3.062 1.00 82.69 577 GLY A N 1
ATOM 4503 C CA . GLY A 1 577 ? -17.880 23.459 2.954 1.00 82.69 577 GLY A CA 1
ATOM 4504 C C . GLY A 1 577 ? -18.654 22.409 2.161 1.00 82.69 577 GLY A C 1
ATOM 4505 O O . GLY A 1 577 ? -18.095 21.663 1.358 1.00 82.69 577 GLY A O 1
ATOM 4506 N N . THR A 1 578 ? -19.965 22.350 2.398 1.00 88.62 578 THR A N 1
ATOM 4507 C CA . THR A 1 578 ? -20.871 21.511 1.605 1.00 88.62 578 THR A CA 1
ATOM 4508 C C . THR A 1 578 ? -21.271 22.257 0.336 1.00 88.62 578 THR A C 1
ATOM 4510 O O . THR A 1 578 ? -21.791 23.370 0.407 1.00 88.62 578 THR A O 1
ATOM 4513 N N . GLY A 1 579 ? -21.076 21.637 -0.826 1.00 90.88 579 GLY A N 1
ATOM 4514 C CA . GLY A 1 579 ? -21.332 22.280 -2.112 1.00 90.88 579 GLY A CA 1
ATOM 4515 C C . GLY A 1 579 ? -21.133 21.355 -3.307 1.00 90.88 579 GLY A C 1
ATOM 4516 O O . GLY A 1 579 ? -21.124 20.129 -3.175 1.00 90.88 579 GLY A O 1
ATOM 4517 N N . VAL A 1 580 ? -20.995 21.961 -4.483 1.00 93.25 580 VAL A N 1
ATOM 4518 C CA . VAL A 1 580 ? -20.648 21.285 -5.737 1.00 93.25 580 VAL A CA 1
ATOM 4519 C C . VAL A 1 580 ? -19.294 21.821 -6.180 1.00 93.25 580 VAL A C 1
ATOM 4521 O O . VAL A 1 580 ? -19.101 23.030 -6.182 1.00 93.25 580 VAL A O 1
ATOM 4524 N N . MET A 1 581 ? -18.377 20.923 -6.526 1.00 93.50 581 MET A N 1
ATOM 4525 C CA . MET A 1 581 ? -17.041 21.273 -6.994 1.00 93.50 581 MET A CA 1
ATOM 4526 C C . MET A 1 581 ? -17.125 22.037 -8.321 1.00 93.50 581 MET A C 1
ATOM 4528 O O . MET A 1 581 ? -17.702 21.519 -9.279 1.00 93.50 581 MET A O 1
ATOM 4532 N N . GLU A 1 582 ? -16.549 23.236 -8.392 1.00 92.56 582 GLU A N 1
ATOM 4533 C CA . GLU A 1 582 ? -16.420 23.984 -9.654 1.00 92.56 582 GLU A CA 1
ATOM 4534 C C . GLU A 1 582 ? -15.168 23.550 -10.422 1.00 92.56 582 GLU A C 1
ATOM 4536 O O . GLU A 1 582 ? -15.211 23.361 -11.637 1.00 92.56 582 GLU A O 1
ATOM 4541 N N . THR A 1 583 ? -14.087 23.327 -9.683 1.00 91.62 583 THR A N 1
ATOM 4542 C CA . THR A 1 583 ? -12.750 22.991 -10.170 1.00 91.62 583 THR A CA 1
ATOM 4543 C C . THR A 1 583 ? -12.712 21.609 -10.830 1.00 91.62 583 THR A C 1
ATOM 4545 O O . THR A 1 583 ? -13.173 20.619 -10.252 1.00 91.62 583 THR A O 1
ATOM 4548 N N . GLU A 1 584 ? -12.167 21.494 -12.047 1.00 93.50 584 GLU A N 1
ATOM 4549 C CA . GLU A 1 584 ? -12.139 20.206 -12.759 1.00 93.50 584 GLU A CA 1
ATOM 4550 C C . GLU A 1 584 ? -11.185 19.222 -12.069 1.00 93.50 584 GLU A C 1
ATOM 4552 O O . GLU A 1 584 ? -11.541 18.057 -11.856 1.00 93.50 584 GLU A O 1
ATOM 4557 N N . ASP A 1 585 ? -9.996 19.693 -11.680 1.00 94.56 585 ASP A N 1
ATOM 4558 C CA . ASP A 1 585 ? -8.999 18.918 -10.939 1.00 94.56 585 ASP A CA 1
ATOM 4559 C C . ASP A 1 585 ? -8.137 19.838 -10.054 1.00 94.56 585 ASP A C 1
ATOM 4561 O O . ASP A 1 585 ? -7.102 20.354 -10.472 1.00 94.56 585 ASP A O 1
ATOM 4565 N N . ALA A 1 586 ? -8.565 20.030 -8.804 1.00 94.62 586 ALA A N 1
ATOM 4566 C CA . ALA A 1 586 ? -7.993 21.021 -7.890 1.00 94.62 586 ALA A CA 1
ATOM 4567 C C . ALA A 1 586 ? -6.489 20.874 -7.635 1.00 94.62 586 ALA A C 1
ATOM 4569 O O . ALA A 1 586 ? -5.765 21.866 -7.568 1.00 94.62 586 ALA A O 1
ATOM 4570 N N . ILE A 1 587 ? -5.978 19.645 -7.524 1.00 95.00 587 ILE A N 1
ATOM 4571 C CA . ILE A 1 587 ? -4.537 19.446 -7.327 1.00 95.00 587 ILE A CA 1
ATOM 4572 C C . ILE A 1 587 ? -3.759 19.735 -8.617 1.00 95.00 587 ILE A C 1
ATOM 4574 O O . ILE A 1 587 ? -2.655 20.277 -8.549 1.00 95.00 587 ILE A O 1
ATOM 4578 N N . ALA A 1 588 ? -4.307 19.394 -9.790 1.00 94.50 588 ALA A N 1
ATOM 4579 C CA . ALA A 1 588 ? -3.671 19.736 -11.060 1.00 94.50 588 ALA A CA 1
ATOM 4580 C C . ALA A 1 588 ? -3.599 21.255 -11.257 1.00 94.50 588 ALA A C 1
ATOM 4582 O O . ALA A 1 588 ? -2.527 21.780 -11.546 1.00 94.50 588 ALA A O 1
ATOM 4583 N N . GLU A 1 589 ? -4.698 21.960 -10.995 1.00 95.75 589 GLU A N 1
ATOM 4584 C CA . GLU A 1 589 ? -4.760 23.420 -11.079 1.00 95.75 589 GLU A CA 1
ATOM 4585 C C . GLU A 1 589 ? -3.822 24.095 -10.065 1.00 95.75 589 GLU A C 1
ATOM 4587 O O . GLU A 1 589 ? -3.112 25.041 -10.414 1.00 95.75 589 GLU A O 1
ATOM 4592 N N . MET A 1 590 ? -3.710 23.557 -8.842 1.00 96.00 590 MET A N 1
ATOM 4593 C CA . MET A 1 590 ? -2.716 24.006 -7.860 1.00 96.00 590 MET A CA 1
ATOM 4594 C C . MET A 1 590 ? -1.284 23.858 -8.394 1.00 96.00 590 MET A C 1
ATOM 4596 O O . MET A 1 590 ? -0.485 24.779 -8.247 1.00 96.00 590 MET A O 1
ATOM 4600 N N . MET A 1 591 ? -0.933 22.726 -9.014 1.00 96.06 591 MET A N 1
ATOM 4601 C CA . MET A 1 591 ? 0.407 22.535 -9.587 1.00 96.06 591 MET A CA 1
ATOM 4602 C C . MET A 1 591 ? 0.686 23.469 -10.768 1.00 96.06 591 MET A C 1
ATOM 4604 O O . MET A 1 591 ? 1.833 23.875 -10.950 1.00 96.06 591 MET A O 1
ATOM 4608 N N . ASP A 1 592 ? -0.327 23.800 -11.567 1.00 95.81 592 ASP A N 1
ATOM 4609 C CA . ASP A 1 592 ? -0.185 24.741 -12.680 1.00 95.81 592 ASP A CA 1
ATOM 4610 C C . ASP A 1 592 ? 0.016 26.178 -12.173 1.00 95.81 592 ASP A C 1
ATOM 4612 O O . ASP A 1 592 ? 0.846 26.915 -12.711 1.00 95.81 592 ASP A O 1
ATOM 4616 N N . ALA A 1 593 ? -0.682 26.563 -11.099 1.00 96.62 593 ALA A N 1
ATOM 4617 C CA . ALA A 1 593 ? -0.506 27.852 -10.430 1.00 96.62 593 ALA A CA 1
ATOM 4618 C C . ALA A 1 593 ? 0.812 27.946 -9.635 1.00 96.62 593 ALA A C 1
ATOM 4620 O O . ALA A 1 593 ? 1.396 29.027 -9.526 1.00 96.62 593 ALA A O 1
ATOM 4621 N N . HIS A 1 594 ? 1.287 26.816 -9.105 1.00 96.44 594 HIS A N 1
ATOM 4622 C CA . HIS A 1 594 ? 2.460 26.699 -8.237 1.00 96.44 594 HIS A CA 1
ATOM 4623 C C . HIS A 1 594 ? 3.433 25.618 -8.734 1.00 96.44 594 HIS A C 1
ATOM 4625 O O . HIS A 1 594 ? 3.619 24.581 -8.075 1.00 96.44 594 HIS A O 1
ATOM 4631 N N . PRO A 1 595 ? 4.083 25.832 -9.894 1.00 96.38 595 PRO A N 1
ATOM 4632 C CA . PRO A 1 595 ? 4.942 24.833 -10.527 1.00 96.38 595 PRO A CA 1
ATOM 4633 C C . PRO A 1 595 ? 6.157 24.439 -9.674 1.00 96.38 595 PRO A C 1
ATOM 4635 O O . PRO A 1 595 ? 6.721 23.363 -9.880 1.00 96.38 595 PRO A O 1
ATOM 4638 N N . GLU A 1 596 ? 6.544 25.259 -8.690 1.00 95.94 596 GLU A N 1
ATOM 4639 C CA . GLU A 1 596 ? 7.597 24.955 -7.717 1.00 95.94 596 GLU A CA 1
ATOM 4640 C C . GLU A 1 596 ? 7.290 23.729 -6.847 1.00 95.94 596 GLU A C 1
ATOM 4642 O O . GLU A 1 596 ? 8.217 23.084 -6.361 1.00 95.94 596 GLU A O 1
ATOM 4647 N N . THR A 1 597 ? 6.010 23.382 -6.673 1.00 95.81 597 THR A N 1
ATOM 4648 C CA . THR A 1 597 ? 5.577 22.246 -5.842 1.00 95.81 597 THR A CA 1
ATOM 4649 C C . THR A 1 597 ? 5.723 20.904 -6.552 1.00 95.81 597 THR A C 1
ATOM 4651 O O . THR A 1 597 ? 5.906 19.867 -5.913 1.00 95.81 597 THR A O 1
ATOM 4654 N N . ARG A 1 598 ? 5.687 20.905 -7.889 1.00 94.44 598 ARG A N 1
ATOM 4655 C CA . ARG A 1 598 ? 5.643 19.694 -8.715 1.00 94.44 598 ARG A CA 1
ATOM 4656 C C . ARG A 1 598 ? 6.798 18.716 -8.459 1.00 94.44 598 ARG A C 1
ATOM 4658 O O . ARG A 1 598 ? 6.524 17.521 -8.374 1.00 94.44 598 ARG A O 1
ATOM 4665 N N . PRO A 1 599 ? 8.064 19.152 -8.285 1.00 93.19 599 PRO A N 1
ATOM 4666 C CA . PRO A 1 599 ? 9.167 18.241 -7.973 1.00 93.19 599 PRO A CA 1
ATOM 4667 C C . PRO A 1 599 ? 9.038 17.538 -6.614 1.00 93.19 599 PRO A C 1
ATOM 4669 O O . PRO A 1 599 ? 9.756 16.571 -6.363 1.00 93.19 599 PRO A O 1
ATOM 4672 N N . TRP A 1 600 ? 8.171 18.025 -5.722 1.00 96.12 600 TRP A N 1
ATOM 4673 C CA . TRP A 1 600 ? 7.955 17.436 -4.402 1.00 96.12 600 TRP A CA 1
ATOM 4674 C C . TRP A 1 600 ? 6.837 16.395 -4.402 1.00 96.12 600 TRP A C 1
ATOM 4676 O O . TRP A 1 600 ? 6.763 15.616 -3.457 1.00 96.12 600 TRP A O 1
ATOM 4686 N N . LEU A 1 601 ? 5.972 16.368 -5.419 1.00 96.12 601 LEU A N 1
ATOM 4687 C CA . LEU A 1 601 ? 4.817 15.474 -5.465 1.00 96.12 601 LEU A CA 1
ATOM 4688 C C . LEU A 1 601 ? 5.173 14.154 -6.152 1.00 96.12 601 LEU A C 1
ATOM 4690 O O . LEU A 1 601 ? 5.439 14.106 -7.352 1.00 96.12 601 LEU A O 1
ATOM 4694 N N . ALA A 1 602 ? 5.156 13.064 -5.386 1.00 94.88 602 ALA A N 1
ATOM 4695 C CA . ALA A 1 602 ? 5.410 11.718 -5.898 1.00 94.88 602 ALA A CA 1
ATOM 4696 C C . ALA A 1 602 ? 4.137 11.018 -6.410 1.00 94.88 602 ALA A C 1
ATOM 4698 O O . ALA A 1 602 ? 4.219 10.166 -7.293 1.00 94.88 602 ALA A O 1
ATOM 4699 N N . ASP A 1 603 ? 2.976 11.362 -5.852 1.00 94.94 603 ASP A N 1
ATOM 4700 C CA . ASP A 1 603 ? 1.653 10.839 -6.214 1.00 94.94 603 ASP A CA 1
ATOM 4701 C C . ASP A 1 603 ? 0.575 11.802 -5.703 1.00 94.94 603 ASP A C 1
ATOM 4703 O O . ASP A 1 603 ? 0.784 12.465 -4.687 1.00 94.94 603 ASP A O 1
ATOM 4707 N N . TRP A 1 604 ? -0.560 11.910 -6.386 1.00 94.88 604 TRP A N 1
ATOM 4708 C CA . TRP A 1 604 ? -1.676 12.753 -5.955 1.00 94.88 604 TRP A CA 1
ATOM 4709 C 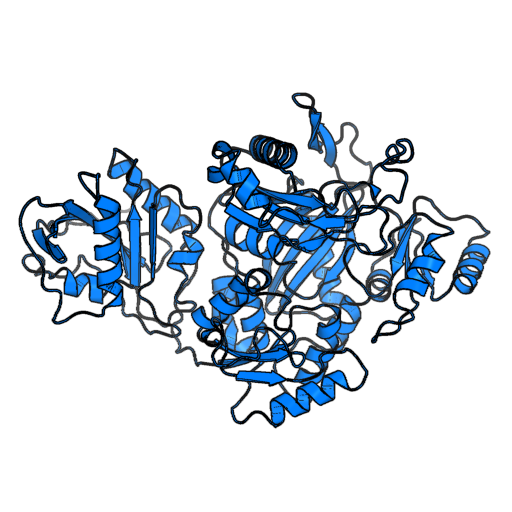C . TRP A 1 604 ? -2.974 12.333 -6.640 1.00 94.88 604 TRP A C 1
ATOM 4711 O O . TRP A 1 604 ? -2.956 11.714 -7.708 1.00 94.88 604 TRP A O 1
ATOM 4721 N N . GLN A 1 605 ? -4.104 12.711 -6.046 1.00 93.31 605 GLN A N 1
ATOM 4722 C CA . GLN A 1 605 ? -5.415 12.503 -6.646 1.00 93.31 605 GLN A CA 1
ATOM 4723 C C . GLN A 1 605 ? -6.438 13.516 -6.135 1.00 93.31 605 GLN A C 1
ATOM 4725 O O . GLN A 1 605 ? -6.648 13.645 -4.928 1.00 93.31 605 GLN A O 1
ATOM 4730 N N . THR A 1 606 ? -7.142 14.163 -7.064 1.00 93.00 606 THR A N 1
ATOM 4731 C CA . THR A 1 606 ? -8.407 14.850 -6.781 1.00 93.00 606 THR A CA 1
ATOM 4732 C C . THR A 1 606 ? -9.544 13.828 -6.819 1.00 93.00 606 THR A C 1
ATOM 4734 O O . THR A 1 606 ? -9.858 13.271 -7.873 1.00 93.00 606 THR A O 1
ATOM 4737 N N . MET A 1 607 ? -10.163 13.568 -5.668 1.00 90.12 607 MET A N 1
ATOM 4738 C CA . MET A 1 607 ? -11.282 12.627 -5.523 1.00 90.12 607 MET A CA 1
ATOM 4739 C C . MET A 1 607 ? -12.624 13.258 -5.885 1.00 90.12 607 MET A C 1
ATOM 4741 O O . MET A 1 607 ? -13.537 12.570 -6.349 1.00 90.12 607 MET A O 1
ATOM 4745 N N . ARG A 1 608 ? -12.767 14.564 -5.645 1.00 90.62 608 ARG A N 1
ATOM 4746 C CA . ARG A 1 608 ? -13.962 15.343 -5.973 1.00 90.62 608 ARG A CA 1
ATOM 4747 C C . ARG A 1 608 ? -13.632 16.290 -7.118 1.00 90.62 608 ARG A C 1
ATOM 4749 O O . ARG A 1 608 ? -13.040 17.331 -6.892 1.00 90.62 608 ARG A O 1
ATOM 4756 N N . LYS A 1 609 ? -13.973 15.881 -8.338 1.00 90.94 609 LYS A N 1
ATOM 4757 C CA . LYS A 1 609 ? -13.778 16.663 -9.570 1.00 90.94 609 LYS A CA 1
ATOM 4758 C C . LYS A 1 609 ? -15.002 17.519 -9.890 1.00 90.94 609 LYS A C 1
ATOM 4760 O O . LYS A 1 609 ? -16.039 17.345 -9.250 1.00 90.94 609 LYS A O 1
ATOM 4765 N N . GLY A 1 610 ? -14.892 18.393 -10.887 1.00 94.00 610 GLY A N 1
ATOM 4766 C CA . GLY A 1 610 ? -15.956 19.304 -11.319 1.00 94.00 610 GLY A CA 1
ATOM 4767 C C . GLY A 1 610 ? -17.333 18.632 -11.404 1.00 94.00 610 GLY A C 1
ATOM 4768 O O . GLY A 1 610 ? -17.494 17.557 -11.985 1.00 94.00 610 GLY A O 1
ATOM 4769 N N . GLY A 1 611 ? -18.332 19.242 -10.767 1.00 93.19 611 GLY A N 1
ATOM 4770 C CA . GLY A 1 611 ? -19.700 18.732 -10.651 1.00 93.19 611 GLY A CA 1
ATOM 4771 C C . GLY A 1 611 ? -19.932 17.718 -9.522 1.00 93.19 611 GLY A C 1
ATOM 4772 O O . GLY A 1 611 ? -21.086 17.406 -9.220 1.00 93.19 611 GLY A O 1
ATOM 4773 N N . ALA A 1 612 ? -18.886 17.209 -8.863 1.00 91.06 612 ALA A N 1
ATOM 4774 C CA . ALA A 1 612 ? -19.039 16.309 -7.724 1.00 91.06 612 ALA A CA 1
ATOM 4775 C C . ALA A 1 612 ? -19.527 17.055 -6.478 1.00 91.06 612 ALA A C 1
ATOM 4777 O O . ALA A 1 612 ? -19.179 18.209 -6.233 1.00 91.06 612 ALA A O 1
ATOM 4778 N N . LYS A 1 613 ? -20.300 16.365 -5.637 1.00 90.50 613 LYS A N 1
ATOM 4779 C CA . LYS A 1 613 ? -20.699 16.893 -4.332 1.00 90.50 613 LYS A CA 1
ATOM 4780 C C . LYS A 1 613 ? -19.521 16.845 -3.353 1.00 90.50 613 LYS A C 1
ATOM 4782 O O . LYS A 1 613 ? -18.880 15.802 -3.201 1.00 90.50 613 LYS A O 1
ATOM 4787 N N . VAL A 1 614 ? -19.286 17.955 -2.665 1.00 89.06 614 VAL A N 1
ATOM 4788 C CA . VAL A 1 614 ? -18.330 18.083 -1.558 1.00 89.06 614 VAL A CA 1
ATOM 4789 C C . VAL A 1 614 ? -19.120 18.222 -0.259 1.00 89.06 614 VAL A C 1
ATOM 4791 O O . VAL A 1 614 ? -20.188 18.837 -0.241 1.00 89.06 614 VAL A O 1
ATOM 4794 N N . PHE A 1 615 ? -18.620 17.612 0.812 1.00 83.19 615 PHE A N 1
ATOM 4795 C CA . PHE A 1 615 ? -19.230 17.645 2.137 1.00 83.19 615 PHE A CA 1
ATOM 4796 C C . PHE A 1 615 ? -18.300 18.378 3.096 1.00 83.19 615 PHE A C 1
ATOM 4798 O O . PHE A 1 615 ? -17.106 18.088 3.128 1.00 83.19 615 PHE A O 1
ATOM 4805 N N . GLY A 1 616 ? -18.848 19.329 3.850 1.00 77.38 616 GLY A N 1
ATOM 4806 C CA . GLY A 1 616 ? -18.096 20.057 4.864 1.00 77.38 616 GLY A CA 1
ATOM 4807 C C . GLY A 1 616 ? -18.003 19.308 6.203 1.00 77.38 616 GLY A C 1
ATOM 4808 O O . GLY A 1 616 ? -18.653 18.278 6.393 1.00 77.38 616 GLY A O 1
ATOM 4809 N N . PRO A 1 617 ? -17.273 19.864 7.188 1.00 67.00 617 PRO A N 1
ATOM 4810 C CA . PRO A 1 617 ? -16.954 19.190 8.455 1.00 67.00 617 PRO A CA 1
ATOM 4811 C C . PRO A 1 617 ? -18.153 18.856 9.359 1.00 67.00 617 PRO A C 1
ATOM 4813 O O . PRO A 1 617 ? -18.025 18.048 10.274 1.00 67.00 617 PRO A O 1
ATOM 4816 N N . GLY A 1 618 ? -19.307 19.499 9.145 1.00 63.78 618 GLY A N 1
ATOM 4817 C CA . GLY A 1 618 ? -20.535 19.271 9.919 1.00 63.78 618 GLY A CA 1
ATOM 4818 C C . GLY A 1 618 ? -21.447 18.176 9.360 1.00 63.78 618 GLY A C 1
ATOM 4819 O O . GLY A 1 618 ? -22.498 17.905 9.941 1.00 63.78 618 GLY A O 1
ATOM 4820 N N . GLU A 1 619 ? -21.088 17.582 8.223 1.00 68.44 619 GLU A N 1
ATOM 4821 C CA . GLU A 1 619 ? -21.881 16.537 7.590 1.00 68.44 619 GLU A CA 1
ATOM 4822 C C . GLU A 1 619 ? -21.650 15.181 8.247 1.00 68.44 619 GLU A C 1
ATOM 4824 O O . GLU A 1 619 ? -20.619 14.889 8.848 1.00 68.44 619 GLU A O 1
ATOM 4829 N N . ASN A 1 620 ? -22.640 14.312 8.085 1.00 59.19 620 ASN A N 1
ATOM 4830 C CA . ASN A 1 620 ? -22.563 12.953 8.590 1.00 59.19 620 ASN A CA 1
ATOM 4831 C C . ASN A 1 620 ? -21.571 12.089 7.812 1.00 59.19 620 ASN A C 1
ATOM 4833 O O . ASN A 1 620 ? -21.315 10.987 8.270 1.00 59.19 620 ASN A O 1
ATOM 4837 N N . GLU A 1 621 ? -21.053 12.513 6.662 1.00 62.38 621 GLU A N 1
ATOM 4838 C CA . GLU A 1 621 ? -20.109 11.725 5.871 1.00 62.38 621 GLU A CA 1
ATOM 4839 C C . GLU A 1 621 ? -18.732 12.391 5.848 1.00 62.38 621 GLU A C 1
ATOM 4841 O O . GLU A 1 621 ? -18.589 13.531 5.407 1.00 62.38 621 GLU A O 1
ATOM 4846 N N . LEU A 1 622 ? -17.714 11.654 6.290 1.00 61.94 622 LEU A N 1
ATOM 4847 C CA . LEU A 1 622 ? -16.325 12.096 6.276 1.00 61.94 622 LEU A CA 1
ATOM 4848 C C . LEU A 1 622 ? -15.724 11.817 4.895 1.00 61.94 622 LEU A C 1
ATOM 4850 O O . LEU A 1 622 ? -15.449 10.668 4.545 1.00 61.94 622 LEU A O 1
ATOM 4854 N N . TRP A 1 623 ? -15.545 12.880 4.107 1.00 70.94 623 TRP A N 1
ATOM 4855 C CA . TRP A 1 623 ? -14.904 12.824 2.794 1.00 70.94 623 TRP A CA 1
ATOM 4856 C C . TRP A 1 623 ? -13.817 13.884 2.665 1.00 70.94 623 TRP A C 1
ATOM 4858 O O . TRP A 1 623 ? -13.971 15.020 3.113 1.00 70.94 623 TRP A O 1
ATOM 4868 N N . TYR A 1 624 ? -12.747 13.513 1.972 1.00 84.50 624 TYR A N 1
ATOM 4869 C CA . TYR A 1 624 ? -11.696 14.418 1.533 1.00 84.50 624 TYR A CA 1
ATOM 4870 C C . TYR A 1 624 ? -11.888 14.777 0.053 1.00 84.50 624 TYR A C 1
ATOM 4872 O O . TYR A 1 624 ? -12.452 14.013 -0.737 1.00 84.50 624 TYR A O 1
ATOM 4880 N N . VAL A 1 625 ? -11.426 15.966 -0.320 1.00 91.25 625 VAL A N 1
ATOM 4881 C CA . VAL A 1 625 ? -11.408 16.472 -1.695 1.00 91.25 625 VAL A CA 1
ATOM 4882 C C . VAL A 1 625 ? -10.321 15.783 -2.510 1.00 91.25 625 VAL A C 1
ATOM 4884 O O . VAL A 1 625 ? -10.533 15.460 -3.679 1.00 91.25 625 VAL A O 1
ATOM 4887 N N . GLY A 1 626 ? -9.177 15.509 -1.890 1.00 92.75 626 GLY A N 1
ATOM 4888 C CA . GLY A 1 626 ? -8.047 14.841 -2.520 1.00 92.75 626 GLY A CA 1
ATOM 4889 C C . GLY A 1 626 ? -6.904 14.583 -1.546 1.00 92.75 626 GLY A C 1
ATOM 4890 O O . GLY A 1 626 ? -7.011 14.874 -0.352 1.00 92.75 626 GLY A O 1
ATOM 4891 N N . TYR A 1 627 ? -5.801 14.058 -2.071 1.00 95.38 627 TYR A N 1
ATOM 4892 C CA . TYR A 1 627 ? -4.547 13.914 -1.336 1.00 95.38 627 TYR A CA 1
ATOM 4893 C C . TYR A 1 627 ? -3.336 14.190 -2.232 1.00 95.38 627 TYR A C 1
ATOM 4895 O O . TYR A 1 627 ? -3.395 13.999 -3.449 1.00 95.38 627 TYR A O 1
ATOM 4903 N N . ALA A 1 628 ? -2.214 14.566 -1.618 1.00 97.12 628 ALA A N 1
ATOM 4904 C CA . ALA A 1 628 ? -0.917 14.676 -2.280 1.00 97.12 628 ALA A CA 1
ATOM 4905 C C . ALA A 1 628 ? 0.194 14.037 -1.432 1.00 97.12 628 ALA A C 1
ATOM 4907 O O . ALA A 1 628 ? 0.345 14.336 -0.252 1.00 97.12 628 ALA A O 1
ATOM 4908 N N . SER A 1 629 ? 0.990 13.162 -2.041 1.00 97.44 629 SER A N 1
ATOM 4909 C CA . SER A 1 629 ? 2.188 12.560 -1.452 1.00 97.44 629 SER A CA 1
ATOM 4910 C C . SER A 1 629 ? 3.400 13.448 -1.721 1.00 97.44 629 SER A C 1
ATOM 4912 O O . SER A 1 629 ? 3.945 13.448 -2.826 1.00 97.44 629 SER A O 1
ATOM 4914 N N . VAL A 1 630 ? 3.820 14.196 -0.708 1.00 98.12 630 VAL A N 1
ATOM 4915 C CA . VAL A 1 630 ? 4.933 15.150 -0.745 1.00 98.12 630 VAL A CA 1
ATOM 4916 C C . VAL A 1 630 ? 6.201 14.481 -0.220 1.00 98.12 630 VAL A C 1
ATOM 4918 O O . VAL A 1 630 ? 6.149 13.808 0.803 1.00 98.12 630 VAL A O 1
ATOM 4921 N N . VAL A 1 631 ? 7.347 14.652 -0.882 1.00 97.56 631 VAL A N 1
ATOM 4922 C CA . VAL A 1 631 ? 8.603 13.983 -0.500 1.00 97.56 631 VAL A CA 1
ATOM 4923 C C . VAL A 1 631 ? 9.732 14.955 -0.152 1.00 97.56 631 VAL A C 1
ATOM 4925 O O . VAL A 1 631 ? 9.871 16.026 -0.748 1.00 97.56 631 VAL A O 1
ATOM 4928 N N . SER A 1 632 ? 10.604 14.538 0.770 1.00 97.25 632 SER A N 1
ATOM 4929 C CA . SER A 1 632 ? 11.924 15.133 1.017 1.00 97.25 632 SER A CA 1
ATOM 4930 C C . SER A 1 632 ? 12.990 14.050 1.172 1.00 97.25 632 SER A C 1
ATOM 4932 O O . SER A 1 632 ? 12.825 13.069 1.903 1.00 97.25 632 SER A O 1
ATOM 4934 N N . ARG A 1 633 ? 14.123 14.257 0.496 1.00 94.44 633 ARG A N 1
ATOM 4935 C CA . ARG A 1 633 ? 15.326 13.421 0.627 1.00 94.44 633 ARG A CA 1
ATOM 4936 C C . ARG A 1 633 ? 16.271 13.910 1.722 1.00 94.44 633 ARG A C 1
ATOM 4938 O O . ARG A 1 633 ? 17.197 13.184 2.066 1.00 94.44 633 ARG A O 1
ATOM 4945 N N . GLU A 1 634 ? 16.050 15.113 2.246 1.00 95.12 634 GLU A N 1
ATOM 4946 C CA . GLU A 1 634 ? 16.946 15.741 3.213 1.00 95.12 634 GLU A CA 1
ATOM 4947 C C . GLU A 1 634 ? 16.561 15.373 4.639 1.00 95.12 634 GLU A C 1
ATOM 4949 O O . GLU A 1 634 ? 17.384 14.873 5.406 1.00 95.12 634 GLU A O 1
ATOM 4954 N N . SER A 1 635 ? 15.305 15.621 5.018 1.00 95.06 635 SER A N 1
ATOM 4955 C CA . SER A 1 635 ? 14.871 15.413 6.393 1.00 95.06 635 SER A CA 1
ATOM 4956 C C . SER A 1 635 ? 13.355 15.357 6.543 1.00 95.06 635 SER A C 1
ATOM 4958 O O . SER A 1 635 ? 12.586 15.842 5.713 1.00 95.06 635 SER A O 1
ATOM 4960 N N . ARG A 1 636 ? 12.932 14.817 7.687 1.00 95.88 636 ARG A N 1
ATOM 4961 C CA . ARG A 1 636 ? 11.553 14.908 8.166 1.00 95.88 636 ARG A CA 1
ATOM 4962 C C . ARG A 1 636 ? 11.072 16.355 8.276 1.00 95.88 636 ARG A C 1
ATOM 4964 O O . ARG A 1 636 ? 9.978 16.671 7.822 1.00 95.88 636 ARG A O 1
ATOM 4971 N N . LYS A 1 637 ? 11.925 17.220 8.830 1.00 97.00 637 LYS A N 1
ATOM 4972 C CA . LYS A 1 637 ? 11.668 18.651 9.004 1.00 97.00 637 LYS A CA 1
ATOM 4973 C C . LYS A 1 637 ? 11.316 19.325 7.676 1.00 97.00 637 LYS A C 1
ATOM 4975 O O . LYS A 1 637 ? 10.289 19.993 7.599 1.00 97.00 637 LYS A O 1
ATOM 4980 N N . GLU A 1 638 ? 12.130 19.108 6.647 1.00 97.69 638 GLU A N 1
ATOM 4981 C CA . GLU A 1 638 ? 11.899 19.690 5.323 1.00 97.69 638 GLU A CA 1
ATOM 4982 C C . GLU A 1 638 ? 10.643 19.095 4.661 1.00 97.69 638 GLU A C 1
ATOM 4984 O O . GLU A 1 638 ? 9.872 19.808 4.023 1.00 97.69 638 GLU A O 1
ATOM 4989 N N . CYS A 1 639 ? 10.385 17.793 4.848 1.00 98.19 639 CYS A N 1
ATOM 4990 C CA . CYS A 1 639 ? 9.161 17.158 4.355 1.00 98.19 639 CYS A CA 1
ATOM 4991 C C . CYS A 1 639 ? 7.904 17.860 4.890 1.00 98.19 639 CYS A C 1
ATOM 4993 O O . CYS A 1 639 ? 7.020 18.214 4.115 1.00 98.19 639 CYS A O 1
ATOM 4995 N N . LEU A 1 640 ? 7.847 18.110 6.201 1.00 98.12 640 LEU A N 1
ATOM 4996 C CA . LEU A 1 640 ? 6.712 18.783 6.839 1.00 98.12 640 LEU A CA 1
ATOM 4997 C C . LEU A 1 640 ? 6.553 20.232 6.371 1.00 98.12 640 LEU A C 1
ATOM 4999 O O . LEU A 1 640 ? 5.430 20.686 6.168 1.00 98.12 640 LEU A O 1
ATOM 5003 N N . GLU A 1 641 ? 7.658 20.939 6.141 1.00 98.19 641 GLU A N 1
ATOM 5004 C CA . GLU A 1 641 ? 7.639 22.291 5.572 1.00 98.19 641 GLU A CA 1
ATOM 5005 C C . GLU A 1 641 ? 7.055 22.296 4.153 1.00 98.19 641 GLU A C 1
ATOM 5007 O O . GLU A 1 641 ? 6.198 23.123 3.840 1.00 98.19 641 GLU A O 1
ATOM 5012 N N . ARG A 1 642 ? 7.438 21.328 3.312 1.00 98.25 642 ARG A N 1
ATOM 5013 C CA . ARG A 1 642 ? 6.866 21.158 1.966 1.00 98.25 642 ARG A CA 1
ATOM 5014 C C . ARG A 1 642 ? 5.391 20.754 2.014 1.00 98.25 642 ARG A C 1
ATOM 5016 O O . ARG A 1 642 ? 4.603 21.268 1.226 1.00 98.25 642 ARG A O 1
ATOM 5023 N N . VAL A 1 643 ? 4.998 19.871 2.936 1.00 98.12 643 VAL A N 1
ATOM 5024 C CA . VAL A 1 643 ? 3.589 19.489 3.147 1.00 98.12 643 VAL A CA 1
ATOM 5025 C C . VAL A 1 643 ? 2.750 20.709 3.515 1.00 98.12 643 VAL A C 1
ATOM 5027 O O . VAL A 1 643 ? 1.709 20.930 2.901 1.00 98.12 643 VAL A O 1
ATOM 5030 N N . ALA A 1 644 ? 3.207 21.516 4.475 1.00 97.19 644 ALA A N 1
ATOM 5031 C CA . ALA A 1 644 ? 2.524 22.746 4.865 1.00 97.19 644 ALA A CA 1
ATOM 5032 C C . ALA A 1 644 ? 2.384 23.702 3.673 1.00 97.19 644 ALA A C 1
ATOM 5034 O O . ALA A 1 644 ? 1.285 24.158 3.375 1.00 97.19 644 ALA A O 1
ATOM 5035 N N . HIS A 1 645 ? 3.465 23.901 2.919 1.00 97.38 645 HIS A N 1
ATOM 5036 C CA . HIS A 1 645 ? 3.478 24.759 1.738 1.00 97.38 645 HIS A CA 1
ATOM 5037 C C . HIS A 1 645 ? 2.484 24.324 0.650 1.00 97.38 645 HIS A C 1
ATOM 5039 O O . HIS A 1 645 ? 1.844 25.171 0.026 1.00 97.38 645 HIS A O 1
ATOM 5045 N N . VAL A 1 646 ? 2.356 23.012 0.420 1.00 97.50 646 VAL A N 1
ATOM 5046 C CA . VAL A 1 646 ? 1.369 22.432 -0.502 1.00 97.50 646 VAL A CA 1
ATOM 5047 C C . VAL A 1 646 ? -0.051 22.642 0.031 1.00 97.50 646 VAL A C 1
ATOM 5049 O O . VAL A 1 646 ? -0.919 23.083 -0.716 1.00 97.50 646 VAL A O 1
ATOM 5052 N N . LYS A 1 647 ? -0.293 22.395 1.326 1.00 95.31 647 LYS A N 1
ATOM 5053 C CA . LYS A 1 647 ? -1.611 22.609 1.952 1.00 95.31 647 LYS A CA 1
ATOM 5054 C C . LYS A 1 647 ? -2.058 24.070 1.916 1.00 95.31 647 LYS A C 1
ATOM 5056 O O . LYS A 1 647 ? -3.225 24.315 1.658 1.00 95.31 647 LYS A O 1
ATOM 5061 N N . GLU A 1 648 ? -1.152 25.025 2.101 1.00 94.81 648 GLU A N 1
ATOM 5062 C CA . GLU A 1 648 ? -1.451 26.467 2.039 1.00 94.81 648 GLU A CA 1
ATOM 5063 C C . GLU A 1 648 ? -1.859 26.965 0.642 1.00 94.81 648 GLU A C 1
ATOM 5065 O O . GLU A 1 648 ? -2.510 28.001 0.529 1.00 94.81 648 GLU A O 1
ATOM 5070 N N . ARG A 1 649 ? -1.449 26.264 -0.421 1.00 94.81 649 ARG A N 1
ATOM 5071 C CA . ARG A 1 649 ? -1.726 26.628 -1.825 1.00 94.81 649 ARG A CA 1
ATOM 5072 C C . ARG A 1 649 ? -2.916 25.893 -2.416 1.00 94.81 649 ARG A C 1
ATOM 5074 O O . ARG A 1 649 ? -3.399 26.269 -3.482 1.00 94.81 649 ARG A O 1
ATOM 5081 N N . PHE A 1 650 ? -3.359 24.830 -1.758 1.00 94.19 650 PHE A N 1
ATOM 5082 C CA . PHE A 1 650 ? -4.487 24.052 -2.221 1.00 94.19 650 PHE A CA 1
ATOM 5083 C C . PHE A 1 650 ? -5.776 24.874 -2.107 1.00 94.19 650 PHE A C 1
ATOM 5085 O O . PHE A 1 650 ? -6.130 25.352 -1.033 1.00 94.19 650 PHE A O 1
ATOM 5092 N N . THR A 1 651 ? -6.469 25.030 -3.231 1.00 91.38 651 THR A N 1
ATOM 5093 C CA . THR A 1 651 ? -7.764 25.713 -3.343 1.00 91.38 651 THR A CA 1
ATOM 5094 C C . THR A 1 651 ? -8.646 24.911 -4.296 1.00 91.38 651 THR A C 1
ATOM 5096 O O . THR A 1 651 ? -8.113 24.209 -5.159 1.00 91.38 651 THR A O 1
ATOM 5099 N N . TYR A 1 652 ? -9.968 24.939 -4.105 1.00 89.31 652 TYR A N 1
ATOM 5100 C CA . TYR A 1 652 ? -10.913 24.152 -4.903 1.00 89.31 652 TYR A CA 1
ATOM 5101 C C . TYR A 1 652 ? -12.317 24.746 -4.935 1.00 89.31 652 TYR A C 1
ATOM 5103 O O . TYR A 1 652 ? -12.669 25.500 -3.998 1.00 89.31 652 TYR A O 1
#

Organism: Stachybotrys chlorohalonatus (strain IBT 40285) (NCBI:txid1283841)

Foldseek 3Di:
DDDDDPPDDQDDLADWDWDADAFWTWIKGFDDAWDDLPQFQKTKTKIKIFTDPGDDDDPPDDADPQLVVVVVVQVVVCPPARIWMKMFMAGQAWFWFQFLCLQVLLCQPQPFFPDKWFPDFAQDIAHHDRVRPDPPSVDPDPRNSSRRTRMMTTTDRPDPDPCCSVVSVSVSCSQRRNFHRGDHDGADEAEEEEEDPDPDCQQCVVLLSLCRRSNYAYEYEEAPPHQQQDCPHPCVVSHPYYDHDHCAPAPCNLVRVLCVQVVDPDHHLFYDYQDLSCLLSRQVNCVVVVHFDFHSQLSVQQQFLLSLVVLDDDDPQKDKDKDLAVVVVVVVCVVVVVDHDDD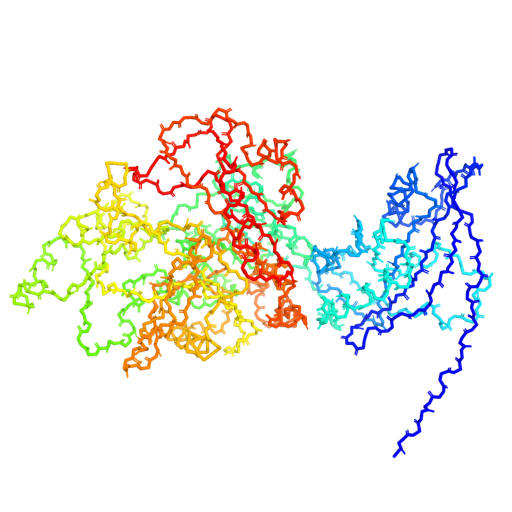KWKAARHDDQQFLTDGDDVSLHCRQVVCCPGSPHGSMMMMTYDALAWKKKWKFFFAQLDTLAIAIKTFDDFQLNDPPLCPDPLSVLDTGDGTAKIKPRDPADPVLSVLQVVSVSVSSVSSPDRGAIKMWMKGWHQGQWHWFQDPPHGFTDIDGDPDRGPDDIHIGTRGMRRADDGSVNQVVCSQFWVAHRSSLRVLSRSPCVSCVSSNSRRSHTGNDVVSTQWMKMKGFAAFAAWDFDQAQFQLVVLCVVPVVLVSFFSDKGQPRGGRRTHHRPNDSDTDTRMITIGTDNPDPVVSSVSSVVSNVSGDD

InterPro domains:
  IPR011761 ATP-grasp fold [PS50975] (307-542)
  IPR041472 BL00235/CARNS1, N-terminal [PF18130] (208-293)

pLDDT: mean 84.98, std 17.75, range [24.19, 98.81]